Protein AF-A0A8S0G4H2-F1 (afdb_monomer)

Nearest PDB structures (foldseek):
  1e8c-assembly2_B  TM=9.825E-01  e=1.642E-53  Escherichia coli
  7b6l-assembly2_B  TM=8.238E-01  e=5.176E-52  Escherichia coli K-12
  7b9w-assembly1_AAA  TM=7.756E-01  e=4.990E-53  Escherichia coli K-12
  7b6p-assembly2_B  TM=8.070E-01  e=4.777E-51  Escherichia coli K-12
  7b6o-assembly1_A  TM=7.605E-01  e=2.566E-52  Escherichia coli K-12

Secondary structure (DSSP, 8-state):
-----SEEEEEE-HHHHHTTTTTT-B-SEEEE----S--HHHHSSHHHHHHHHHHHHHSSB--EEEEESSSHHHHHHHTT-TTSEEEESSS---TT--SEEEEEEEEEEETTEEEEEEEETT--EEEEE---SHHHHHHHHHHHHHHHHTT--HHHHHHHHTT--PPTTSSEEE--TTS-EEEEE---SHHHHHHHHHHHHHT-SSPEEEEE---TTS-GGGHHHHHHHHHHH-SEEEE--S--BTS-HHHHHHHHHTT-S-TTSSEE-SSHHHHHHHHHHHS-TT-EEEEES-TT--EEEETTEEEE--GGGHHHHS-PSP-----PPP-------EEHHHHHHHHT-EEES---EE--EES-GGG--TTPEEE--EETTEEGGGGHHHHHHTT-SEEEESS--S-SS-EEE-S-HHHHHHHHHHHHHHTS--EEEEEESSSSHHHHHHHHHHHHTTTS-EEE--S---STTHHHHHHTT--SS-SEEEEEE--PPP-

Solvent-accessible surface area (backbone atoms only — not comparable to full-atom values): 26476 Å² total; per-residue (Å²): 119,70,72,22,38,27,41,21,33,27,28,43,29,43,68,36,52,71,67,49,73,55,53,80,47,67,25,56,24,29,35,40,57,36,87,64,89,66,67,40,86,77,43,70,43,69,66,52,45,48,52,30,49,46,42,48,73,77,72,34,48,30,55,47,45,33,32,26,29,71,29,71,66,34,43,66,45,50,79,75,38,71,86,25,31,43,30,26,73,76,72,54,69,63,86,87,54,93,49,43,40,36,31,51,76,48,75,51,77,57,97,71,16,27,43,37,32,33,43,35,75,88,52,69,53,68,41,55,35,55,42,54,36,67,71,44,51,52,30,48,52,52,32,49,52,48,40,49,73,74,67,49,59,66,79,58,53,55,76,36,45,68,71,49,70,63,47,79,23,43,61,35,74,44,65,56,90,91,35,32,37,37,31,30,17,47,34,71,39,39,74,44,40,42,52,50,37,58,28,50,48,79,74,31,87,45,51,36,34,37,37,35,35,60,49,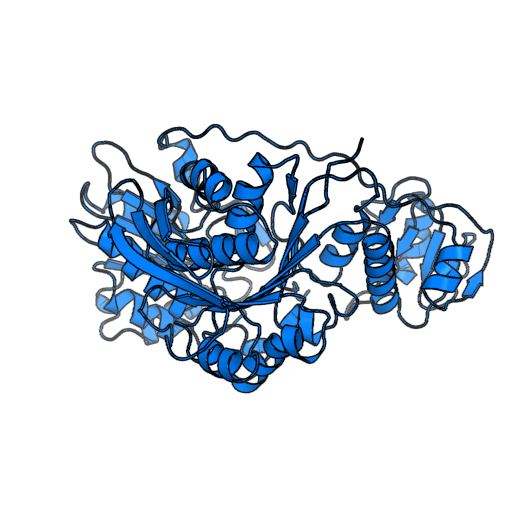36,92,49,72,68,82,48,33,22,49,39,25,31,42,40,60,76,65,29,77,39,36,33,47,28,56,50,30,25,26,81,40,61,58,65,60,57,51,50,44,17,43,72,34,36,96,62,50,86,73,45,44,75,32,82,50,48,71,55,39,51,51,53,48,65,73,68,48,46,54,51,15,26,38,41,41,35,38,53,22,64,44,60,49,31,36,50,50,95,41,80,41,88,40,51,90,60,58,53,66,80,80,46,74,57,89,87,74,88,81,81,82,80,79,92,65,68,77,46,33,61,75,42,39,49,63,57,50,24,71,75,53,73,38,46,78,47,72,70,78,49,75,30,44,29,74,35,77,47,75,92,62,53,44,81,41,14,33,37,42,30,46,75,57,100,87,47,58,42,65,85,40,49,69,55,32,51,75,46,30,35,46,31,37,36,24,57,60,94,71,101,57,104,54,25,34,40,32,29,92,45,35,63,60,42,44,46,51,52,16,43,49,40,44,67,70,26,94,40,43,26,29,40,27,29,53,61,60,57,37,69,55,26,32,51,50,42,48,52,50,44,44,78,77,41,54,58,35,60,60,82,72,84,53,18,29,93,59,38,41,32,60,52,35,33,51,41,45,76,78,28,58,14,34,24,42,49,32,61,58,67,77,89,130

Foldseek 3Di:
DAFAAFAAAEAAALVCQVVCLCQLPAFLAAEAQEADDDDCVPQVDSVSRLVSQCSCVPRHNHREYEFELVYPSSVVVCVVPLQHEYEYAVPSDDPPRPYWYKYFPDWDADPQAIWTWMQTPLGTDIADASHFFPSLVSLLRRLLSVCVSVPNHPVLLRVQRNVDDFDQQCQDWFADPFFAIEGGHQQAALVSLLRSLVRLVVQFPDWEEEADFHEAPDDLPRQLSNLCSRQVRGPAYEYEDAADAQHDRVVRSVSNLVNDPCSVRHHYDYDSVCSLCVPRVPDGNRGYYYYYNQRNPQFYHDHNDTHGHDPCPVVVVGPDPDDDDDDDDDDDQWFPWDWLVRLCVQQVWDKDDDIDIATHEDQDLVDADAAHEHQFADDPVDTSVVCVVSNVVSHHQEYEECDDDPDPHMYTHHVHSLVSLSSLLSVSLVQENHHYYYYDYDPSSSSSSSSSQSSCVVVHGADEDDDPLAASNSSSSQSRSDDHVHRHYYYYNDDDDDD

Structure (mmCIF, N/CA/C/O backbone):
data_AF-A0A8S0G4H2-F1
#
_entry.id   AF-A0A8S0G4H2-F1
#
loop_
_atom_site.group_PDB
_atom_site.id
_atom_site.type_symbol
_atom_site.label_atom_id
_atom_site.label_alt_id
_atom_site.label_comp_id
_atom_site.label_asym_id
_atom_site.label_entity_id
_atom_site.label_seq_id
_atom_site.pdbx_PDB_ins_code
_atom_site.Cartn_x
_atom_site.Cartn_y
_atom_site.Cartn_z
_atom_site.occupancy
_atom_site.B_iso_or_equiv
_atom_site.auth_seq_id
_atom_site.auth_comp_id
_atom_site.auth_asym_id
_atom_site.auth_atom_id
_atom_site.pdbx_PDB_model_num
ATOM 1 N N . MET A 1 1 ? 11.755 23.035 -16.490 1.00 23.47 1 MET A N 1
ATOM 2 C CA . MET A 1 1 ? 11.180 23.753 -15.329 1.00 23.47 1 MET A CA 1
ATOM 3 C C . MET A 1 1 ? 10.712 22.689 -14.364 1.00 23.47 1 MET A C 1
ATOM 5 O O . MET A 1 1 ? 9.645 22.120 -14.572 1.00 23.47 1 MET A O 1
ATOM 9 N N . ASP A 1 2 ? 11.567 22.357 -13.403 1.00 35.06 2 ASP A N 1
ATOM 10 C CA . ASP A 1 2 ? 11.677 20.991 -12.885 1.00 35.06 2 ASP A CA 1
ATOM 11 C C . ASP A 1 2 ? 11.520 20.995 -11.342 1.00 35.06 2 ASP A C 1
ATOM 13 O O . ASP A 1 2 ? 11.582 22.054 -10.717 1.00 35.06 2 ASP A O 1
ATOM 17 N N . GLN A 1 3 ? 11.122 19.870 -10.732 1.00 36.78 3 GLN A N 1
ATOM 18 C CA . GLN A 1 3 ? 10.040 19.909 -9.720 1.00 36.78 3 GLN A CA 1
ATOM 19 C C . GLN A 1 3 ? 10.342 19.434 -8.269 1.00 36.78 3 GLN A C 1
ATOM 21 O O . GLN A 1 3 ? 9.639 18.562 -7.767 1.00 36.78 3 GLN A O 1
ATOM 26 N N . GLY A 1 4 ? 11.318 19.969 -7.528 1.00 41.19 4 GLY A N 1
ATOM 27 C CA . GLY A 1 4 ? 11.275 19.893 -6.044 1.00 41.19 4 GLY A CA 1
ATOM 28 C C . GLY A 1 4 ? 11.169 18.506 -5.307 1.00 41.19 4 GLY A C 1
ATOM 29 O O . GLY A 1 4 ? 10.117 18.250 -4.744 1.00 41.19 4 GLY A O 1
ATOM 30 N N . ALA A 1 5 ? 12.233 17.666 -5.216 1.00 43.84 5 ALA A N 1
ATOM 31 C CA . ALA A 1 5 ? 12.402 16.296 -4.654 1.00 43.84 5 ALA A CA 1
ATOM 32 C C . ALA A 1 5 ? 13.652 15.891 -3.739 1.00 43.84 5 ALA A C 1
ATOM 34 O O . ALA A 1 5 ? 14.587 15.259 -4.228 1.00 43.84 5 ALA A O 1
ATOM 35 N N . THR A 1 6 ? 13.617 16.033 -2.385 1.00 49.16 6 THR A N 1
ATOM 36 C CA . THR A 1 6 ? 14.573 15.496 -1.351 1.00 49.16 6 THR A CA 1
ATOM 37 C C . THR A 1 6 ? 14.016 14.412 -0.391 1.00 49.16 6 THR A C 1
ATOM 39 O O . THR A 1 6 ? 14.761 13.917 0.455 1.00 49.16 6 THR A O 1
ATOM 42 N N . PHE A 1 7 ? 12.750 13.985 -0.462 1.00 58.66 7 PHE A N 1
ATOM 43 C CA . PHE A 1 7 ? 12.216 12.916 0.410 1.00 58.66 7 PHE A CA 1
ATOM 44 C C . PHE A 1 7 ? 11.298 11.971 -0.347 1.00 58.66 7 PHE A C 1
ATOM 46 O O . PHE A 1 7 ? 10.120 12.256 -0.543 1.00 58.66 7 PHE A O 1
ATOM 53 N N . CYS A 1 8 ? 11.798 10.811 -0.734 1.00 65.19 8 CYS A N 1
ATOM 54 C CA . CYS A 1 8 ? 10.988 9.804 -1.388 1.00 65.19 8 CYS A CA 1
ATOM 55 C C . CYS A 1 8 ? 10.338 8.895 -0.348 1.00 65.19 8 CYS A C 1
ATOM 57 O O . CYS A 1 8 ? 11.028 8.339 0.498 1.00 65.19 8 CYS A O 1
ATOM 59 N N . ALA A 1 9 ? 9.023 8.713 -0.422 1.00 69.62 9 ALA A N 1
ATOM 60 C CA . ALA A 1 9 ? 8.362 7.525 0.102 1.00 69.62 9 ALA A CA 1
ATOM 61 C C . ALA A 1 9 ? 8.141 6.574 -1.083 1.00 69.62 9 ALA A C 1
ATOM 63 O O . ALA A 1 9 ? 7.407 6.922 -2.000 1.00 69.62 9 ALA A O 1
ATOM 64 N N . MET A 1 10 ? 8.806 5.420 -1.094 1.00 74.44 10 MET A N 1
ATOM 65 C CA . MET A 1 10 ? 8.805 4.444 -2.186 1.00 74.44 10 MET A CA 1
ATOM 66 C C . MET A 1 10 ? 8.059 3.179 -1.766 1.00 74.44 10 MET A C 1
ATOM 68 O O . MET A 1 10 ? 8.517 2.470 -0.872 1.00 74.44 10 MET A O 1
ATOM 72 N N . GLU A 1 11 ? 6.966 2.813 -2.439 1.00 79.69 11 GLU A N 1
ATOM 73 C CA . GLU A 1 11 ? 6.421 1.453 -2.275 1.00 79.69 11 GLU A CA 1
ATOM 74 C C . GLU A 1 11 ? 7.387 0.420 -2.864 1.00 79.69 11 GLU A C 1
ATOM 76 O O . GLU A 1 11 ? 7.742 0.530 -4.031 1.00 79.69 11 GLU A O 1
ATOM 81 N N . VAL A 1 12 ? 7.771 -0.611 -2.109 1.00 77.25 12 VAL A N 1
ATOM 82 C CA . VAL A 1 12 ? 8.713 -1.653 -2.550 1.00 77.25 12 VAL A CA 1
ATOM 83 C C . VAL A 1 12 ? 8.030 -3.021 -2.512 1.00 77.25 12 VAL A C 1
ATOM 85 O O . VAL A 1 12 ? 7.726 -3.562 -1.449 1.00 77.25 12 VAL A O 1
ATOM 88 N N . SER A 1 13 ? 7.774 -3.598 -3.688 1.00 80.06 13 SER A N 1
ATOM 89 C CA . SER A 1 13 ? 7.209 -4.949 -3.815 1.00 80.06 13 SER A CA 1
ATOM 90 C C . SER A 1 13 ? 8.256 -6.061 -3.686 1.00 80.06 13 SER A C 1
ATOM 92 O O . SER A 1 13 ? 9.428 -5.889 -4.014 1.00 80.06 13 SER A O 1
ATOM 94 N N . SER A 1 14 ? 7.797 -7.250 -3.281 1.00 81.62 14 SER A N 1
ATOM 95 C CA . SER A 1 14 ? 8.596 -8.488 -3.262 1.00 81.62 14 SER A CA 1
ATOM 96 C C . SER A 1 14 ? 9.153 -8.838 -4.647 1.00 81.62 14 SER A C 1
ATOM 98 O O . SER A 1 14 ? 10.312 -9.221 -4.766 1.00 81.62 14 SER A O 1
ATOM 100 N N . HIS A 1 15 ? 8.358 -8.626 -5.701 1.00 76.81 15 HIS A N 1
ATOM 101 C CA . HIS A 1 15 ? 8.790 -8.719 -7.096 1.00 76.81 15 HIS A CA 1
ATOM 102 C C . HIS A 1 15 ? 9.979 -7.787 -7.386 1.00 76.81 15 HIS A C 1
ATOM 104 O O . HIS A 1 15 ? 10.975 -8.225 -7.952 1.00 76.81 15 HIS A O 1
ATOM 110 N N . GLY A 1 16 ? 9.902 -6.516 -6.969 1.00 71.56 16 GLY A N 1
ATOM 111 C CA . GLY A 1 16 ? 10.977 -5.539 -7.158 1.00 71.56 16 GLY A CA 1
ATOM 112 C C . GLY A 1 16 ? 12.272 -5.895 -6.419 1.00 71.56 16 GLY A C 1
ATOM 113 O O . GLY A 1 16 ? 13.351 -5.682 -6.965 1.00 71.56 16 GLY A O 1
ATOM 114 N N . LEU A 1 17 ? 12.168 -6.482 -5.221 1.00 78.94 17 LEU A N 1
ATOM 115 C CA . LEU A 1 17 ? 13.312 -6.955 -4.428 1.00 78.94 17 LEU A CA 1
ATOM 116 C C . LEU A 1 17 ? 13.987 -8.186 -5.049 1.00 78.94 17 LEU A C 1
ATOM 118 O O . LEU A 1 17 ? 15.205 -8.193 -5.221 1.00 78.94 17 LEU A O 1
ATOM 122 N N . VAL A 1 18 ? 13.201 -9.198 -5.437 1.00 79.88 18 VAL A N 1
ATOM 123 C CA . VAL A 1 18 ? 13.699 -10.420 -6.102 1.00 79.88 18 VAL A CA 1
ATOM 124 C C . VAL A 1 18 ? 14.315 -10.108 -7.468 1.00 79.88 18 VAL A C 1
ATOM 126 O O . VAL A 1 18 ? 15.287 -10.740 -7.858 1.00 79.88 18 VAL A O 1
ATOM 129 N N . GLN A 1 19 ? 13.787 -9.111 -8.179 1.00 76.25 19 GLN A N 1
ATOM 130 C CA . GLN A 1 19 ? 14.302 -8.654 -9.477 1.00 76.25 19 GLN A CA 1
ATOM 131 C C . GLN A 1 19 ? 15.320 -7.506 -9.351 1.00 76.25 19 GLN A C 1
ATOM 133 O O . GLN A 1 19 ? 15.571 -6.803 -10.326 1.00 76.25 19 GLN A O 1
ATOM 138 N N . HIS A 1 20 ? 15.874 -7.279 -8.153 1.00 75.19 20 HIS A N 1
ATOM 139 C CA . HIS A 1 20 ? 16.950 -6.319 -7.869 1.00 75.19 20 HIS A CA 1
ATOM 140 C C . HIS A 1 20 ? 16.695 -4.854 -8.287 1.00 75.19 20 HIS A C 1
ATOM 142 O O . HIS A 1 20 ? 17.622 -4.045 -8.278 1.00 75.19 20 HIS A O 1
ATOM 148 N N . ARG A 1 21 ? 15.441 -4.460 -8.567 1.00 72.44 21 ARG A N 1
ATOM 149 C CA . ARG A 1 21 ? 15.064 -3.128 -9.096 1.00 72.44 21 ARG A CA 1
ATOM 150 C C . ARG A 1 21 ? 15.438 -1.956 -8.184 1.00 72.44 21 ARG A C 1
ATOM 152 O O . ARG A 1 21 ? 15.392 -0.809 -8.609 1.00 72.44 21 ARG A O 1
ATOM 159 N N . VAL A 1 22 ? 15.748 -2.247 -6.922 1.00 72.19 22 VAL A N 1
ATOM 160 C CA . VAL A 1 22 ? 16.116 -1.277 -5.883 1.00 72.19 22 VAL A CA 1
ATOM 161 C C . VAL A 1 22 ? 17.471 -1.588 -5.225 1.00 72.19 22 VAL A C 1
ATOM 163 O O . VAL A 1 22 ? 17.815 -0.963 -4.227 1.00 72.19 22 VAL A O 1
ATOM 166 N N . ALA A 1 23 ? 18.260 -2.526 -5.768 1.00 72.56 23 ALA A N 1
ATOM 167 C CA . ALA A 1 23 ? 19.458 -3.080 -5.117 1.00 72.56 23 ALA A CA 1
ATOM 168 C C . ALA A 1 23 ? 20.512 -2.030 -4.722 1.00 72.56 23 ALA A C 1
ATOM 170 O O . ALA A 1 23 ? 21.067 -2.077 -3.625 1.00 72.56 23 ALA A O 1
ATOM 171 N N . ALA A 1 24 ? 20.757 -1.052 -5.596 1.00 74.31 24 ALA A N 1
ATOM 172 C CA . ALA A 1 24 ? 21.723 0.022 -5.370 1.00 74.31 24 ALA A CA 1
ATOM 173 C C . ALA A 1 24 ? 21.151 1.232 -4.595 1.00 74.31 24 ALA A C 1
ATOM 175 O O . ALA A 1 24 ? 21.873 2.201 -4.347 1.00 74.31 24 ALA A O 1
ATOM 176 N N . LEU A 1 25 ? 19.870 1.209 -4.201 1.00 71.06 25 LEU A N 1
ATOM 177 C CA . LEU A 1 25 ? 19.252 2.323 -3.485 1.00 71.06 25 LEU A CA 1
ATOM 178 C C . LEU A 1 25 ? 19.696 2.373 -2.020 1.00 71.06 25 LEU A C 1
ATOM 180 O O . LEU A 1 25 ? 19.700 1.374 -1.301 1.00 71.06 25 LEU A O 1
ATOM 184 N N . LYS A 1 26 ? 20.031 3.586 -1.570 1.00 76.56 26 LYS A N 1
ATOM 185 C CA . LYS A 1 26 ? 20.294 3.905 -0.164 1.00 76.56 26 LYS A CA 1
ATOM 186 C C . LYS A 1 26 ? 19.028 4.487 0.451 1.00 76.56 26 LYS A C 1
ATOM 188 O O . LYS A 1 26 ? 18.653 5.627 0.160 1.00 76.56 26 LYS A O 1
ATOM 193 N N . PHE A 1 27 ? 18.375 3.690 1.287 1.00 81.62 27 PHE A N 1
ATOM 194 C CA . PHE A 1 27 ? 17.213 4.101 2.055 1.00 81.62 27 PHE A CA 1
ATOM 195 C C . PHE A 1 27 ? 17.657 4.752 3.372 1.00 81.62 27 PHE A C 1
ATOM 197 O O . PHE A 1 27 ? 18.597 4.313 4.031 1.00 81.62 27 PHE A O 1
ATOM 204 N N . ALA A 1 28 ? 16.976 5.827 3.754 1.00 81.69 28 ALA A N 1
ATOM 205 C CA . ALA A 1 28 ? 17.067 6.446 5.070 1.00 81.69 28 ALA A CA 1
ATOM 206 C C . ALA A 1 28 ? 16.200 5.693 6.097 1.00 81.69 28 ALA A C 1
ATOM 208 O O . ALA A 1 28 ? 16.553 5.641 7.276 1.00 81.69 28 ALA A O 1
ATOM 209 N N . ALA A 1 29 ? 15.099 5.079 5.648 1.00 89.38 29 ALA A N 1
ATOM 210 C CA . ALA A 1 29 ? 14.276 4.171 6.443 1.00 89.38 29 ALA A CA 1
ATOM 211 C C . ALA A 1 29 ? 13.602 3.084 5.585 1.00 89.38 29 ALA A C 1
ATOM 213 O O . ALA A 1 29 ? 13.439 3.249 4.378 1.00 89.38 29 ALA A O 1
ATOM 214 N N . SER A 1 30 ? 13.184 1.986 6.213 1.00 93.56 30 SER A N 1
ATOM 215 C CA . SER A 1 30 ? 12.459 0.875 5.589 1.00 93.56 30 SER A CA 1
ATOM 216 C C . SER A 1 30 ? 11.319 0.412 6.491 1.00 93.56 30 SER A C 1
ATOM 218 O O . SER A 1 30 ? 11.550 -0.137 7.573 1.00 93.56 30 SER A O 1
ATOM 220 N N . VAL A 1 31 ? 10.086 0.617 6.038 1.00 95.69 31 VAL A N 1
ATOM 221 C CA . VAL A 1 31 ? 8.850 0.334 6.773 1.00 95.69 31 VAL A CA 1
ATOM 222 C C . VAL A 1 31 ? 8.253 -0.998 6.326 1.00 95.69 31 VAL A C 1
ATOM 224 O O . VAL A 1 31 ? 8.069 -1.215 5.128 1.00 95.69 31 VAL A O 1
ATOM 227 N N . PHE A 1 32 ? 7.900 -1.861 7.276 1.00 96.56 32 PHE A N 1
ATOM 228 C CA . PHE A 1 32 ? 7.139 -3.089 7.039 1.00 96.56 32 PHE A CA 1
ATOM 229 C C . PHE A 1 32 ? 5.714 -2.937 7.580 1.00 96.56 32 PHE A C 1
ATOM 231 O O . PHE A 1 32 ? 5.527 -2.725 8.780 1.00 96.56 32 PHE A O 1
ATOM 238 N N . THR A 1 33 ? 4.714 -3.060 6.701 1.00 92.44 33 THR A N 1
ATOM 239 C CA . THR A 1 33 ? 3.298 -2.914 7.071 1.00 92.44 33 THR A CA 1
ATOM 240 C C . THR A 1 33 ? 2.648 -4.215 7.551 1.00 92.44 33 THR A C 1
ATOM 242 O O . THR A 1 33 ? 1.888 -4.169 8.516 1.00 92.44 33 THR A O 1
ATOM 245 N N . ASN A 1 34 ? 2.867 -5.342 6.854 1.00 91.00 34 ASN A N 1
ATOM 246 C CA . ASN A 1 34 ? 2.280 -6.670 7.134 1.00 91.00 34 ASN A CA 1
ATOM 247 C C . ASN A 1 34 ? 2.691 -7.748 6.100 1.00 91.00 34 ASN A C 1
ATOM 249 O O . ASN A 1 34 ? 3.064 -7.428 4.962 1.00 91.00 34 ASN A O 1
ATOM 253 N N . LEU A 1 35 ? 2.508 -9.029 6.439 1.00 89.94 35 LEU A N 1
ATOM 254 C CA . LEU A 1 35 ? 2.522 -10.160 5.507 1.00 89.94 35 LEU A CA 1
ATOM 255 C C . LEU A 1 35 ? 1.204 -10.958 5.566 1.00 89.94 35 LEU A C 1
ATOM 257 O O . LEU A 1 35 ? 0.939 -11.676 6.522 1.00 89.94 35 LEU A O 1
ATOM 261 N N . SER A 1 36 ? 0.408 -10.890 4.499 1.00 86.25 36 SER A N 1
ATOM 262 C CA . SER A 1 36 ? -0.836 -11.653 4.324 1.00 86.25 36 SER A CA 1
ATOM 263 C C . SER A 1 36 ? -0.898 -12.252 2.911 1.00 86.25 36 SER A C 1
ATOM 265 O O . SER A 1 36 ? -0.068 -11.918 2.065 1.00 86.25 36 SER A O 1
ATOM 267 N N . ARG A 1 37 ? -1.825 -13.185 2.643 1.00 80.50 37 ARG A N 1
ATOM 268 C CA . ARG A 1 37 ? -1.851 -13.954 1.382 1.00 80.50 37 ARG A CA 1
ATOM 269 C C . ARG A 1 37 ? -2.059 -13.056 0.150 1.00 80.50 37 ARG A C 1
ATOM 271 O O . ARG A 1 37 ? -3.172 -12.599 -0.110 1.00 80.50 37 ARG A O 1
ATOM 278 N N . ASP A 1 38 ? -1.004 -12.907 -0.647 1.00 76.56 38 ASP A N 1
ATOM 279 C CA . ASP A 1 38 ? -0.989 -12.286 -1.977 1.00 76.56 38 ASP A CA 1
ATOM 280 C C . ASP A 1 38 ? 0.201 -12.847 -2.790 1.00 76.56 38 ASP A C 1
ATOM 282 O O . ASP A 1 38 ? 1.121 -13.432 -2.220 1.00 76.56 38 ASP A O 1
ATOM 286 N N . HIS A 1 39 ? 0.193 -12.667 -4.112 1.00 78.06 39 HIS A N 1
ATOM 287 C CA . HIS A 1 39 ? 1.311 -12.941 -5.037 1.00 78.06 39 HIS A CA 1
ATOM 288 C C . HIS A 1 39 ? 1.858 -14.391 -5.061 1.00 78.06 39 HIS A C 1
ATOM 290 O O . HIS A 1 39 ? 2.973 -14.635 -5.537 1.00 78.06 39 HIS A O 1
ATOM 296 N N . LEU A 1 40 ? 1.102 -15.378 -4.565 1.00 81.12 40 LEU A N 1
ATOM 297 C CA . LEU A 1 40 ? 1.530 -16.787 -4.553 1.00 81.12 40 LEU A CA 1
ATOM 298 C C . LEU A 1 40 ? 1.601 -17.415 -5.957 1.00 81.12 40 LEU A C 1
ATOM 300 O O . LEU A 1 40 ? 2.262 -18.428 -6.145 1.00 81.12 40 LEU A O 1
ATOM 304 N N . ASP A 1 41 ? 0.990 -16.777 -6.952 1.00 75.31 41 ASP A N 1
ATOM 305 C CA . ASP A 1 41 ? 1.158 -17.056 -8.379 1.00 75.31 41 ASP A CA 1
ATOM 306 C C . ASP A 1 41 ? 2.585 -16.783 -8.899 1.00 75.31 41 ASP A C 1
ATOM 308 O O . ASP A 1 41 ? 2.985 -17.382 -9.895 1.00 75.31 41 ASP A O 1
ATOM 312 N N . TYR A 1 42 ? 3.371 -15.947 -8.208 1.00 76.62 42 TYR A N 1
ATOM 313 C CA . TYR A 1 42 ? 4.792 -15.706 -8.501 1.00 76.62 42 TYR A CA 1
ATOM 314 C C . TYR A 1 42 ? 5.733 -16.363 -7.480 1.00 76.62 42 TYR A C 1
ATOM 316 O O . TYR A 1 42 ? 6.765 -16.915 -7.854 1.00 76.62 42 TYR A O 1
ATOM 324 N N . HIS A 1 43 ? 5.402 -16.301 -6.185 1.00 83.88 43 HIS A N 1
ATOM 325 C CA . HIS A 1 43 ? 6.274 -16.808 -5.114 1.00 83.88 43 HIS A CA 1
ATOM 326 C C . HIS A 1 43 ? 6.071 -18.297 -4.785 1.00 83.88 43 HIS A C 1
ATOM 328 O O . HIS A 1 43 ? 6.888 -18.864 -4.067 1.00 83.88 43 HIS A O 1
A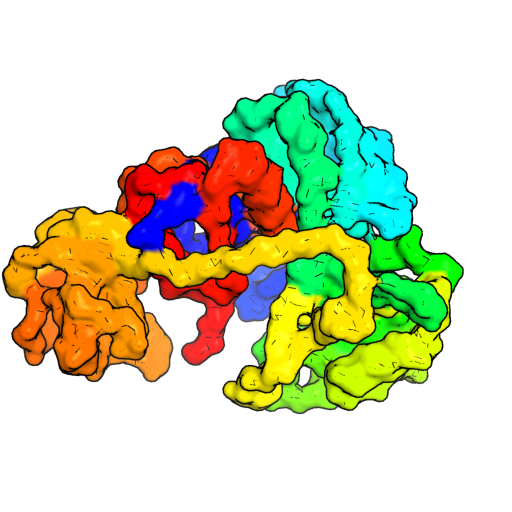TOM 334 N N . GLY A 1 44 ? 5.002 -18.934 -5.272 1.00 87.00 44 GLY A N 1
ATOM 335 C CA . GLY A 1 44 ? 4.619 -20.308 -4.928 1.00 87.00 44 GLY A CA 1
ATOM 336 C C . GLY A 1 44 ? 3.966 -20.421 -3.546 1.00 87.00 44 GLY A C 1
ATOM 337 O O . GLY A 1 44 ? 2.832 -20.884 -3.431 1.00 87.00 44 GLY A O 1
ATOM 338 N N . ASP A 1 45 ? 4.655 -19.960 -2.501 1.00 88.31 45 ASP A N 1
ATOM 339 C CA . ASP A 1 45 ? 4.217 -20.066 -1.106 1.00 88.31 45 ASP A CA 1
ATOM 340 C C . ASP A 1 45 ? 4.572 -18.835 -0.243 1.00 88.31 45 ASP A C 1
ATOM 342 O O . ASP A 1 45 ? 5.197 -17.867 -0.688 1.00 88.31 45 ASP A O 1
ATOM 346 N N . MET A 1 46 ? 4.112 -18.864 1.012 1.00 89.88 46 MET A N 1
ATOM 347 C CA . MET A 1 46 ? 4.294 -17.777 1.979 1.00 89.88 46 MET A CA 1
ATOM 348 C C . MET A 1 46 ? 5.726 -17.667 2.526 1.00 89.88 46 MET A C 1
ATOM 350 O O . MET A 1 46 ? 6.107 -16.579 2.949 1.00 89.88 46 MET A O 1
ATOM 354 N N . GLU A 1 47 ? 6.524 -18.740 2.516 1.00 93.50 47 GLU A N 1
ATOM 355 C CA . GLU A 1 47 ? 7.909 -18.728 3.013 1.00 93.50 47 GLU A CA 1
ATOM 356 C C . GLU A 1 47 ? 8.816 -18.001 2.013 1.00 93.50 47 GLU A C 1
ATOM 358 O O . GLU A 1 47 ? 9.533 -17.064 2.373 1.00 93.50 47 GLU A O 1
ATOM 363 N N . HIS A 1 48 ? 8.686 -18.334 0.727 1.00 92.44 48 HIS A N 1
ATOM 364 C CA . HIS A 1 48 ? 9.340 -17.617 -0.365 1.00 92.44 48 HIS A CA 1
ATOM 365 C C . HIS A 1 48 ? 8.868 -16.156 -0.461 1.00 92.44 48 HIS A C 1
ATOM 367 O O . HIS A 1 48 ? 9.672 -15.265 -0.748 1.00 92.44 48 HIS A O 1
ATOM 373 N N . TYR A 1 49 ? 7.589 -15.876 -0.184 1.00 90.56 49 TYR A N 1
ATOM 374 C CA . TYR A 1 49 ? 7.054 -14.510 -0.151 1.00 90.56 49 TYR A CA 1
ATOM 375 C C . TYR A 1 49 ? 7.549 -13.694 1.062 1.00 90.56 49 TYR A C 1
ATOM 377 O O . TYR A 1 49 ? 7.846 -12.505 0.903 1.00 90.56 49 TYR A O 1
ATOM 385 N N . GLU A 1 50 ? 7.718 -14.308 2.244 1.00 95.50 50 GLU A N 1
ATOM 386 C CA . GLU A 1 50 ? 8.396 -13.683 3.392 1.00 95.50 50 GLU A CA 1
ATOM 387 C C . GLU A 1 50 ? 9.855 -13.369 3.041 1.00 95.50 50 GLU A C 1
ATOM 389 O O . GLU A 1 50 ? 10.284 -12.216 3.148 1.00 95.50 50 GLU A O 1
ATOM 394 N N . ALA A 1 51 ? 10.605 -14.371 2.569 1.00 93.44 51 ALA A N 1
ATOM 395 C CA . ALA A 1 51 ? 12.015 -14.237 2.216 1.00 93.44 51 ALA A CA 1
ATOM 396 C C . ALA A 1 51 ? 12.239 -13.131 1.170 1.00 93.44 51 ALA A C 1
ATOM 398 O O . ALA A 1 51 ? 13.126 -12.291 1.331 1.00 93.44 51 ALA A O 1
ATOM 399 N N . ALA A 1 52 ? 11.374 -13.056 0.153 1.00 90.94 52 ALA A N 1
ATOM 400 C CA . ALA A 1 52 ? 11.401 -12.019 -0.874 1.00 90.94 52 ALA A CA 1
ATOM 401 C C . ALA A 1 52 ? 11.223 -10.590 -0.326 1.00 90.94 52 ALA A C 1
ATOM 403 O O . ALA A 1 52 ? 11.757 -9.651 -0.914 1.00 90.94 52 ALA A O 1
ATOM 404 N N . LYS A 1 53 ? 10.496 -10.396 0.786 1.00 93.12 53 LYS A N 1
ATOM 405 C CA . LYS A 1 53 ? 10.420 -9.092 1.473 1.00 93.12 53 LYS A CA 1
ATOM 406 C C . LYS A 1 53 ? 11.581 -8.878 2.448 1.00 93.12 53 LYS A C 1
ATOM 408 O O . LYS A 1 53 ? 12.064 -7.752 2.557 1.00 93.12 53 LYS A O 1
ATOM 413 N N . TRP A 1 54 ? 12.054 -9.934 3.117 1.00 96.19 54 TRP A N 1
ATOM 414 C CA . TRP A 1 54 ? 13.194 -9.880 4.044 1.00 96.19 54 TRP A CA 1
ATOM 415 C C . TRP A 1 54 ? 14.482 -9.389 3.366 1.00 96.19 54 TRP A C 1
ATOM 417 O O . TRP A 1 54 ? 15.273 -8.696 4.005 1.00 96.19 54 TRP A O 1
ATOM 427 N N . LEU A 1 55 ? 14.636 -9.627 2.053 1.00 91.25 55 LEU A N 1
ATOM 428 C CA . LEU A 1 55 ? 15.708 -9.062 1.219 1.00 91.25 55 LEU A CA 1
ATOM 429 C C . LEU A 1 55 ? 15.933 -7.555 1.430 1.00 91.25 55 LEU A C 1
ATOM 431 O O . LEU A 1 55 ? 17.082 -7.113 1.378 1.00 91.25 55 LEU A O 1
ATOM 435 N N . LEU A 1 56 ? 14.879 -6.765 1.683 1.00 92.06 56 LEU A N 1
ATOM 436 C CA . LEU A 1 56 ? 15.007 -5.328 1.954 1.00 92.06 56 LEU A CA 1
ATOM 437 C C . LEU A 1 56 ? 15.865 -5.055 3.198 1.00 92.06 56 LEU A C 1
ATOM 439 O O . LEU A 1 56 ? 16.656 -4.122 3.195 1.00 92.06 56 LEU A O 1
ATOM 443 N N . TYR A 1 57 ? 15.740 -5.879 4.237 1.00 94.44 57 TYR A N 1
ATOM 444 C CA . TYR A 1 57 ? 16.440 -5.711 5.512 1.00 94.44 57 TYR A CA 1
ATOM 445 C C . TYR A 1 57 ? 17.775 -6.463 5.563 1.00 94.44 57 TYR A C 1
ATOM 447 O O . TYR A 1 57 ? 18.682 -6.034 6.269 1.00 94.44 57 TYR A O 1
ATOM 455 N N . SER A 1 58 ? 17.917 -7.563 4.812 1.00 93.00 58 SER A N 1
ATOM 456 C CA . SER A 1 58 ? 19.111 -8.420 4.855 1.00 93.00 58 SER A CA 1
ATOM 457 C C . SER A 1 58 ? 20.133 -8.186 3.739 1.00 93.00 58 SER A C 1
ATOM 459 O O . SER A 1 58 ? 21.272 -8.620 3.882 1.00 93.00 58 SER A O 1
ATOM 461 N N . ALA A 1 59 ? 19.738 -7.574 2.616 1.00 88.56 59 ALA A N 1
ATOM 462 C CA . ALA A 1 59 ? 20.577 -7.455 1.415 1.00 88.56 59 ALA A CA 1
ATOM 463 C C . ALA A 1 59 ? 20.629 -6.041 0.801 1.00 88.56 59 ALA A C 1
ATOM 465 O O . ALA A 1 59 ? 21.343 -5.836 -0.177 1.00 88.56 59 ALA A O 1
ATOM 466 N N . HIS A 1 60 ? 19.900 -5.068 1.358 1.00 85.75 60 HIS A N 1
ATOM 467 C CA . HIS A 1 60 ? 19.871 -3.682 0.876 1.00 85.75 60 HIS A CA 1
ATOM 468 C C . HIS A 1 60 ? 20.302 -2.699 1.973 1.00 85.75 60 HIS A C 1
ATOM 470 O O . HIS A 1 60 ? 20.273 -3.003 3.166 1.00 85.75 60 HIS A O 1
ATOM 476 N N . HIS A 1 61 ? 20.650 -1.475 1.571 1.00 85.12 61 HIS A N 1
ATOM 477 C CA . HIS A 1 61 ? 20.913 -0.366 2.488 1.00 85.12 61 HIS A CA 1
ATOM 478 C C . HIS A 1 61 ? 19.586 0.184 3.044 1.00 85.12 61 HIS A C 1
ATOM 480 O O . HIS A 1 61 ? 19.127 1.240 2.618 1.00 85.12 61 HIS A O 1
ATOM 486 N N . CYS A 1 62 ? 18.948 -0.554 3.959 1.00 88.88 62 CYS A N 1
ATOM 487 C CA . CYS A 1 62 ? 17.592 -0.284 4.460 1.00 88.88 62 CYS A CA 1
ATOM 488 C C . CYS A 1 62 ? 17.433 1.002 5.296 1.00 88.88 62 CYS A C 1
ATOM 490 O O . CYS A 1 62 ? 16.315 1.507 5.439 1.00 88.88 62 CYS A O 1
ATOM 492 N N . GLY A 1 63 ? 18.523 1.535 5.851 1.00 92.06 63 GLY A N 1
ATOM 493 C CA . GLY A 1 63 ? 18.470 2.646 6.797 1.00 92.06 63 GLY A CA 1
ATOM 494 C C . GLY A 1 63 ? 17.822 2.220 8.115 1.00 92.06 63 GLY A C 1
ATOM 495 O O . GLY A 1 63 ? 18.124 1.158 8.651 1.00 92.06 63 GLY A O 1
ATOM 496 N N . GLN A 1 64 ? 16.935 3.048 8.660 1.00 94.62 64 GLN A N 1
ATOM 497 C CA . GLN A 1 64 ? 16.213 2.724 9.891 1.00 94.62 64 GLN A CA 1
ATOM 498 C C . GLN A 1 64 ? 15.008 1.813 9.628 1.00 94.62 64 GLN A C 1
ATOM 500 O O . GLN A 1 64 ? 14.126 2.161 8.848 1.00 94.62 64 GLN A O 1
ATOM 505 N N . ALA A 1 65 ? 14.929 0.669 10.306 1.00 96.75 65 ALA A N 1
ATOM 506 C CA . ALA A 1 65 ? 13.773 -0.219 10.220 1.00 96.75 65 ALA A CA 1
ATOM 507 C C . ALA A 1 65 ? 12.604 0.288 11.088 1.00 96.75 65 ALA A C 1
ATOM 509 O O . ALA A 1 65 ? 12.787 0.544 12.278 1.00 96.75 65 ALA A O 1
ATOM 510 N N . ILE A 1 66 ? 11.405 0.394 10.510 1.00 97.94 66 ILE A N 1
ATOM 511 C CA . ILE A 1 66 ? 10.140 0.612 11.231 1.00 97.94 66 ILE A CA 1
ATOM 512 C C . ILE A 1 66 ? 9.249 -0.594 10.933 1.00 97.94 66 ILE A C 1
ATOM 514 O O . ILE A 1 66 ? 8.995 -0.897 9.769 1.00 97.94 66 ILE A O 1
ATOM 518 N N . ILE A 1 67 ? 8.796 -1.310 11.957 1.00 97.50 67 ILE A N 1
ATOM 519 C CA . ILE A 1 67 ? 8.123 -2.602 11.796 1.00 97.50 67 ILE A CA 1
ATOM 520 C C . ILE A 1 67 ? 6.798 -2.590 12.560 1.00 97.50 67 ILE A C 1
ATOM 522 O O . ILE A 1 67 ? 6.772 -2.299 13.758 1.00 97.50 67 ILE A O 1
ATOM 526 N N . ASN A 1 68 ? 5.708 -2.949 11.879 1.00 97.19 68 ASN A N 1
ATOM 527 C CA . ASN A 1 68 ? 4.440 -3.254 12.535 1.00 97.19 68 ASN A CA 1
ATOM 528 C C . ASN A 1 68 ? 4.599 -4.481 13.456 1.00 97.19 68 ASN A C 1
ATOM 530 O O . ASN A 1 68 ? 4.933 -5.567 12.989 1.00 97.19 68 ASN A O 1
ATOM 534 N N . ALA A 1 69 ? 4.363 -4.304 14.752 1.00 96.44 69 ALA A N 1
ATOM 535 C CA . ALA A 1 69 ? 4.439 -5.331 15.785 1.00 96.44 69 ALA A CA 1
ATOM 536 C C . ALA A 1 69 ? 3.107 -6.070 16.008 1.00 96.44 69 ALA A C 1
ATOM 538 O O . ALA A 1 69 ? 3.099 -7.073 16.719 1.00 96.44 69 ALA A O 1
ATOM 539 N N . ASP A 1 70 ? 2.004 -5.623 15.400 1.00 94.56 70 ASP A N 1
ATOM 540 C CA . ASP A 1 70 ? 0.723 -6.350 15.401 1.00 94.56 70 ASP A CA 1
ATOM 541 C C . ASP A 1 70 ? 0.733 -7.513 14.390 1.00 94.56 70 ASP A C 1
ATOM 543 O O . ASP A 1 70 ? 0.066 -8.532 14.572 1.00 94.56 70 ASP A O 1
ATOM 547 N N . ASP A 1 71 ? 1.607 -7.432 13.386 1.00 93.88 71 ASP A N 1
ATOM 548 C CA . ASP A 1 71 ? 1.902 -8.515 12.452 1.00 93.88 71 ASP A CA 1
ATOM 549 C C . ASP A 1 71 ? 2.867 -9.560 13.059 1.00 93.88 71 ASP A C 1
ATOM 551 O O . ASP A 1 71 ? 3.902 -9.225 13.642 1.00 93.88 71 ASP A O 1
ATOM 555 N N . GLU A 1 72 ? 2.552 -10.852 12.911 1.00 94.19 72 GLU A N 1
ATOM 556 C CA . GLU A 1 72 ? 3.361 -11.952 13.463 1.00 94.19 72 GLU A CA 1
ATOM 557 C C . GLU A 1 72 ? 4.768 -12.022 12.849 1.00 94.19 72 GLU A C 1
ATOM 559 O O . GLU A 1 72 ? 5.759 -12.219 13.559 1.00 94.19 72 GLU A O 1
ATOM 564 N N . VAL A 1 73 ? 4.870 -11.798 11.539 1.00 95.75 73 VAL A N 1
ATOM 565 C CA . VAL A 1 73 ? 6.141 -11.757 10.815 1.00 95.75 73 VAL A CA 1
ATOM 566 C C . VAL A 1 73 ? 6.948 -10.548 11.269 1.00 95.75 73 VAL A C 1
ATOM 568 O O . VAL A 1 73 ? 8.136 -10.674 11.566 1.00 95.75 73 VAL A O 1
ATOM 571 N N . GLY A 1 74 ? 6.279 -9.408 11.445 1.00 96.00 74 GLY A N 1
ATOM 572 C CA . GLY A 1 74 ? 6.844 -8.206 12.048 1.00 96.00 74 GLY A CA 1
ATOM 573 C C . GLY A 1 74 ? 7.452 -8.461 13.432 1.00 96.00 74 GLY A C 1
ATOM 574 O O . GLY A 1 74 ? 8.610 -8.106 13.664 1.00 96.00 74 GLY A O 1
ATOM 575 N N . ARG A 1 75 ? 6.759 -9.185 14.324 1.00 94.94 75 ARG A N 1
ATOM 576 C CA . ARG A 1 75 ? 7.321 -9.624 15.622 1.00 94.94 75 ARG A CA 1
ATOM 577 C C . ARG A 1 75 ? 8.546 -10.531 15.454 1.00 94.94 75 ARG A C 1
ATOM 579 O O . ARG A 1 75 ? 9.563 -10.318 16.119 1.00 94.94 75 ARG A O 1
ATOM 586 N N . ARG A 1 76 ? 8.497 -11.503 14.532 1.00 95.25 76 ARG A N 1
ATOM 587 C CA . ARG A 1 76 ? 9.639 -12.387 14.206 1.00 95.25 76 ARG A CA 1
ATOM 588 C C . ARG A 1 76 ? 10.826 -11.648 13.572 1.00 95.25 76 ARG A C 1
ATOM 590 O O . ARG A 1 76 ? 11.944 -12.164 13.601 1.00 95.25 76 ARG A O 1
ATOM 597 N N . TRP A 1 77 ? 10.605 -10.470 12.993 1.00 96.06 77 TRP A N 1
ATOM 598 C CA . TRP A 1 77 ? 11.634 -9.616 12.396 1.00 96.06 77 TRP A CA 1
ATOM 599 C C . TRP A 1 77 ? 12.215 -8.617 13.403 1.00 96.06 77 TRP A C 1
ATOM 601 O O . TRP A 1 77 ? 13.432 -8.455 13.447 1.00 96.06 77 TRP A O 1
ATOM 611 N N . LEU A 1 78 ? 11.392 -8.030 14.279 1.00 95.00 78 LEU A N 1
ATOM 612 C CA . LEU A 1 78 ? 11.840 -7.205 15.411 1.00 95.00 78 LEU A CA 1
ATOM 613 C C . LEU A 1 78 ? 12.824 -7.964 16.314 1.00 95.00 78 LEU A C 1
ATOM 615 O O . LEU A 1 78 ? 13.859 -7.423 16.691 1.00 95.00 78 LEU A O 1
ATOM 619 N N . ALA A 1 79 ? 12.578 -9.255 16.562 1.00 92.81 79 ALA A N 1
ATOM 620 C CA . ALA A 1 79 ? 13.498 -10.130 17.297 1.00 92.81 79 ALA A CA 1
ATOM 621 C C . ALA A 1 79 ? 14.893 -10.304 16.644 1.00 92.81 79 ALA A C 1
ATOM 623 O O . ALA A 1 79 ? 15.809 -10.814 17.288 1.00 92.81 79 ALA A O 1
ATOM 624 N N . LYS A 1 80 ? 15.067 -9.892 15.379 1.00 94.31 80 LYS A N 1
ATOM 625 C CA . LYS A 1 80 ? 16.333 -9.919 14.621 1.00 94.31 80 LYS A CA 1
ATOM 626 C C . LYS A 1 80 ? 16.943 -8.522 14.414 1.00 94.31 80 LYS A C 1
ATOM 628 O O . LYS A 1 80 ? 18.055 -8.431 13.902 1.00 94.31 80 LYS A O 1
ATOM 633 N N . LEU A 1 81 ? 16.226 -7.448 14.759 1.00 93.31 81 LEU A N 1
ATOM 634 C CA . LEU A 1 81 ? 16.551 -6.058 14.411 1.00 93.31 81 LEU A CA 1
ATOM 635 C C . LEU A 1 81 ? 16.488 -5.160 15.669 1.00 93.31 81 LEU A C 1
ATOM 637 O O . LEU A 1 81 ? 15.498 -4.456 15.863 1.00 93.31 81 LEU A O 1
ATOM 641 N N . PRO A 1 82 ? 17.518 -5.166 16.540 1.00 90.81 82 PRO A N 1
ATOM 642 C CA . PRO A 1 82 ? 17.454 -4.521 17.858 1.00 90.81 82 PRO A CA 1
ATOM 643 C C . PRO A 1 82 ? 17.282 -2.992 17.813 1.00 90.81 82 PRO A C 1
ATOM 645 O O . PRO A 1 82 ? 16.659 -2.426 18.708 1.00 90.81 82 PRO A O 1
ATOM 648 N N . ASP A 1 83 ? 17.788 -2.327 16.770 1.00 92.44 83 ASP A N 1
ATOM 649 C CA . ASP A 1 83 ? 17.707 -0.866 16.595 1.00 92.44 83 ASP A CA 1
ATOM 650 C C . ASP A 1 83 ? 16.422 -0.390 15.884 1.00 92.44 83 ASP A C 1
ATOM 652 O O . ASP A 1 83 ? 16.237 0.814 15.644 1.00 92.44 83 ASP A O 1
ATOM 656 N N . ALA A 1 84 ? 15.539 -1.323 15.509 1.00 95.38 84 ALA A N 1
ATOM 657 C CA . ALA A 1 84 ? 14.283 -1.026 14.831 1.00 95.38 84 ALA A CA 1
ATOM 658 C C . ALA A 1 84 ? 13.296 -0.257 15.725 1.00 95.38 84 ALA A C 1
ATOM 660 O O . ALA A 1 84 ? 13.392 -0.246 16.954 1.00 95.38 84 ALA A O 1
ATOM 661 N N . VAL A 1 85 ? 12.316 0.376 15.081 1.00 97.38 85 VAL A N 1
ATOM 662 C CA . VAL A 1 85 ? 11.154 0.965 15.748 1.00 97.38 85 VAL A CA 1
ATOM 663 C C . VAL A 1 85 ? 9.990 -0.017 15.679 1.00 97.38 85 VAL A C 1
ATOM 665 O O . VAL A 1 85 ? 9.530 -0.346 14.584 1.00 97.38 85 VAL A O 1
ATOM 668 N N . ALA A 1 86 ? 9.503 -0.464 16.834 1.00 97.12 86 ALA A N 1
ATOM 669 C CA . ALA A 1 86 ? 8.283 -1.262 16.932 1.00 97.12 86 ALA A CA 1
ATOM 670 C C . ALA A 1 86 ? 7.046 -0.348 16.952 1.00 97.12 86 ALA A C 1
ATOM 672 O O . ALA A 1 86 ? 6.992 0.605 17.732 1.00 97.12 86 ALA A O 1
ATOM 673 N N . VAL A 1 87 ? 6.051 -0.633 16.111 1.00 97.62 87 VAL A N 1
ATOM 674 C CA . VAL A 1 87 ? 4.805 0.148 16.018 1.00 97.62 87 VAL A CA 1
ATOM 675 C C . VAL A 1 87 ? 3.603 -0.757 16.249 1.00 97.62 87 VAL A C 1
ATOM 677 O O . VAL A 1 87 ? 3.552 -1.827 15.656 1.00 97.62 87 VAL A O 1
ATOM 680 N N . SER A 1 88 ? 2.651 -0.361 17.095 1.00 96.44 88 SER A N 1
ATOM 681 C CA . SER A 1 88 ? 1.493 -1.201 17.446 1.00 96.44 88 SER A CA 1
ATOM 682 C C . SER A 1 88 ? 0.229 -0.384 17.729 1.00 96.44 88 SER A C 1
ATOM 684 O O . SER A 1 88 ? 0.300 0.748 18.204 1.00 96.44 88 SER A O 1
ATOM 686 N N . MET A 1 89 ? -0.937 -0.974 17.494 1.00 94.38 89 MET A N 1
ATOM 687 C CA . MET A 1 89 ? -2.225 -0.516 18.022 1.00 94.38 89 MET A CA 1
ATOM 688 C C . MET A 1 89 ? -2.964 -1.581 18.853 1.00 94.38 89 MET A C 1
ATOM 690 O O . MET A 1 89 ? -4.035 -1.296 19.378 1.00 94.38 89 MET A O 1
ATOM 694 N N . GLU A 1 90 ? -2.382 -2.773 19.024 1.00 91.19 90 GLU A N 1
ATOM 695 C CA . GLU A 1 90 ? -2.948 -3.911 19.774 1.00 91.19 90 GLU A CA 1
ATOM 696 C C . GLU A 1 90 ? -2.094 -4.287 21.015 1.00 91.19 90 GLU A C 1
ATOM 698 O O . GLU A 1 90 ? -2.106 -5.419 21.487 1.00 91.19 90 GLU A O 1
ATOM 703 N N . ASP A 1 91 ? -1.326 -3.327 21.542 1.00 89.31 91 ASP A N 1
ATOM 704 C CA . ASP A 1 91 ? -0.420 -3.446 22.704 1.00 89.31 91 ASP A CA 1
ATOM 705 C C . ASP A 1 91 ? 0.740 -4.464 22.582 1.00 89.31 91 ASP A C 1
ATOM 707 O O . ASP A 1 91 ? 1.334 -4.893 23.570 1.00 89.31 91 ASP A O 1
ATOM 711 N N . HIS A 1 92 ? 1.166 -4.793 21.360 1.00 91.88 92 HIS A N 1
ATOM 712 C CA . HIS A 1 92 ? 2.286 -5.708 21.091 1.00 91.88 92 HIS A CA 1
ATOM 713 C C . HIS A 1 92 ? 3.693 -5.128 21.380 1.00 91.88 92 HIS A C 1
ATOM 715 O O . HIS A 1 92 ? 4.707 -5.732 21.012 1.00 91.88 92 HIS A O 1
ATOM 721 N N . ILE A 1 93 ? 3.803 -3.972 22.046 1.00 88.94 93 ILE A N 1
ATOM 722 C CA . ILE A 1 93 ? 5.095 -3.391 22.446 1.00 88.94 93 ILE A CA 1
ATOM 723 C C . ILE A 1 93 ? 5.573 -4.031 23.752 1.00 88.94 93 ILE A C 1
ATOM 725 O O . ILE A 1 93 ? 5.064 -3.725 24.827 1.00 88.94 93 ILE A O 1
ATOM 729 N N . ASN A 1 94 ? 6.614 -4.863 23.685 1.00 80.94 94 ASN A N 1
ATOM 730 C CA . ASN A 1 94 ? 7.275 -5.392 24.880 1.00 80.94 94 ASN A CA 1
ATOM 731 C C . ASN A 1 94 ? 8.047 -4.270 25.616 1.00 80.94 94 ASN A C 1
ATOM 733 O O . ASN A 1 94 ? 9.087 -3.838 25.111 1.00 80.94 94 ASN A O 1
ATOM 737 N N . PRO A 1 95 ? 7.634 -3.837 26.825 1.00 69.31 95 PRO A N 1
ATOM 738 C CA . PRO A 1 95 ? 8.278 -2.727 27.537 1.00 69.31 95 PRO A CA 1
ATOM 739 C C . PRO A 1 95 ? 9.683 -3.070 28.061 1.00 69.31 95 PRO A C 1
ATOM 741 O O . PRO A 1 95 ? 10.422 -2.180 28.474 1.00 69.31 95 PRO A O 1
ATOM 744 N N . ASN A 1 96 ? 10.070 -4.351 28.045 1.00 72.75 96 ASN A N 1
ATOM 745 C CA . ASN A 1 96 ? 11.408 -4.805 28.431 1.00 72.75 96 ASN A CA 1
ATOM 746 C C . ASN A 1 96 ? 12.419 -4.711 27.274 1.00 72.75 96 ASN A C 1
ATOM 748 O O . ASN A 1 96 ? 13.617 -4.891 27.485 1.00 72.75 96 ASN A O 1
ATOM 752 N N . CYS A 1 97 ? 11.965 -4.440 26.047 1.00 63.25 97 CYS A N 1
ATOM 753 C CA . CYS A 1 97 ? 12.850 -4.148 24.928 1.00 63.25 97 CYS A CA 1
ATOM 754 C C . CYS A 1 97 ? 13.291 -2.682 25.005 1.00 63.25 97 CYS A C 1
ATOM 756 O O . CYS A 1 97 ? 12.503 -1.783 24.733 1.00 63.25 97 CYS A O 1
ATOM 758 N N . HIS A 1 98 ? 14.572 -2.431 25.293 1.00 62.06 98 HIS A N 1
ATOM 759 C CA . HIS A 1 98 ? 15.177 -1.085 25.307 1.00 62.06 98 HIS A CA 1
ATOM 760 C C . HIS A 1 98 ? 15.311 -0.426 23.911 1.00 62.06 98 HIS A C 1
ATOM 762 O O . HIS A 1 98 ? 16.127 0.475 23.724 1.00 62.06 98 HIS A O 1
ATOM 768 N N . GLY A 1 99 ? 14.543 -0.897 22.925 1.00 84.69 99 GLY A N 1
ATOM 769 C CA . GLY A 1 99 ? 14.467 -0.328 21.584 1.00 84.69 99 GLY A CA 1
ATOM 770 C C . GLY A 1 99 ? 13.534 0.883 21.521 1.00 84.69 99 GLY A C 1
ATOM 771 O O . GLY A 1 99 ? 12.991 1.346 22.526 1.00 84.69 99 GLY A O 1
ATOM 772 N N . ARG A 1 100 ? 13.330 1.397 20.308 1.00 95.31 100 ARG A N 1
ATOM 773 C CA . ARG A 1 100 ? 12.422 2.522 20.054 1.00 95.31 100 ARG A CA 1
ATOM 774 C C . ARG A 1 100 ? 11.036 2.000 19.708 1.00 95.31 100 ARG A C 1
ATOM 776 O O . ARG A 1 100 ? 10.902 0.947 19.085 1.00 95.31 100 ARG A O 1
ATOM 783 N N . TRP A 1 101 ? 10.001 2.729 20.100 1.00 96.75 101 TRP A N 1
ATOM 784 C CA . TRP A 1 101 ? 8.628 2.262 19.944 1.00 96.75 101 TRP A CA 1
ATOM 785 C C . TRP A 1 101 ? 7.620 3.403 19.845 1.00 96.75 101 TRP A C 1
ATOM 787 O O . TRP A 1 101 ? 7.872 4.523 20.294 1.00 96.75 101 TRP A O 1
ATOM 797 N N . LEU A 1 102 ? 6.462 3.089 19.271 1.00 97.12 102 LEU A N 1
ATOM 798 C CA . LEU A 1 102 ? 5.276 3.934 19.261 1.00 97.12 102 LEU A CA 1
ATOM 799 C C . LEU A 1 102 ? 4.034 3.039 19.326 1.00 97.12 102 LEU A C 1
ATOM 801 O O . LEU A 1 102 ? 3.953 2.059 18.588 1.00 97.12 102 LEU A O 1
ATOM 805 N N . LYS A 1 103 ? 3.066 3.356 20.189 1.00 96.50 103 LYS A N 1
ATOM 806 C CA . LYS A 1 103 ? 1.778 2.652 20.205 1.00 96.50 103 LYS A CA 1
ATOM 807 C C . LYS A 1 103 ? 0.592 3.571 20.418 1.00 96.50 103 LYS A C 1
ATOM 809 O O . LYS A 1 103 ? 0.704 4.529 21.181 1.00 96.50 103 LYS A O 1
ATOM 814 N N . ALA A 1 104 ? -0.545 3.229 19.815 1.00 97.06 104 ALA A N 1
ATOM 815 C CA . ALA A 1 104 ? -1.818 3.762 20.285 1.00 97.06 104 ALA A CA 1
ATOM 816 C C . ALA A 1 104 ? -2.069 3.323 21.739 1.00 97.06 104 ALA A C 1
ATOM 818 O O . ALA A 1 104 ? -1.677 2.229 22.153 1.00 97.06 104 ALA A O 1
ATOM 819 N N . THR A 1 105 ? -2.699 4.199 22.512 1.00 96.19 105 THR A N 1
ATOM 820 C CA . THR A 1 105 ? -3.103 3.970 23.907 1.00 96.19 105 THR A CA 1
ATOM 821 C C . THR A 1 105 ? -4.616 4.051 24.085 1.00 96.19 105 THR A C 1
ATOM 823 O O . THR A 1 105 ? -5.144 3.385 24.971 1.00 96.19 105 THR A O 1
ATOM 826 N N . ASP A 1 106 ? -5.303 4.802 23.221 1.00 95.88 106 ASP A N 1
ATOM 827 C CA . ASP A 1 106 ? -6.757 4.783 23.041 1.00 95.88 106 ASP A CA 1
ATOM 828 C C . ASP A 1 106 ? -7.096 5.190 21.594 1.00 95.88 106 ASP A C 1
ATOM 830 O O . ASP A 1 106 ? -6.344 5.945 20.969 1.00 95.88 106 ASP A O 1
ATOM 834 N N . VAL A 1 107 ? -8.200 4.677 21.045 1.00 94.06 107 VAL A N 1
ATOM 835 C CA . VAL A 1 107 ? -8.660 4.980 19.679 1.00 94.06 107 VAL A CA 1
ATOM 836 C C . VAL A 1 107 ? -10.185 5.050 19.641 1.00 94.06 107 VAL A C 1
ATOM 838 O O . VAL A 1 107 ? -10.872 4.030 19.707 1.00 94.06 107 VAL A O 1
ATOM 841 N N . ASN A 1 108 ? -10.713 6.257 19.460 1.00 91.44 108 ASN A N 1
ATOM 842 C CA . ASN A 1 108 ? -12.144 6.511 19.336 1.00 91.44 108 ASN A CA 1
ATOM 843 C C . ASN A 1 108 ? -12.517 6.719 17.861 1.00 91.44 108 ASN A C 1
ATOM 845 O O . ASN A 1 108 ? -12.037 7.663 17.240 1.00 91.44 108 ASN A O 1
ATOM 849 N N . TYR A 1 109 ? -13.385 5.871 17.302 1.00 85.56 109 TYR A N 1
ATOM 850 C CA . TYR A 1 109 ? -13.871 5.987 15.919 1.00 85.56 109 TYR A CA 1
ATOM 851 C C . TYR A 1 109 ? -15.188 6.771 15.863 1.00 85.56 109 TYR A C 1
ATOM 853 O O . TYR A 1 109 ? -16.085 6.544 16.674 1.00 85.56 109 TYR A O 1
ATOM 861 N N . HIS A 1 110 ? -15.327 7.667 14.887 1.00 80.69 110 HIS A N 1
ATOM 862 C CA . HIS A 1 110 ? -16.497 8.537 14.717 1.00 80.69 110 HIS A CA 1
ATOM 863 C C . HIS A 1 110 ? -16.853 8.726 13.232 1.00 80.69 110 HIS A C 1
ATOM 865 O O . HIS A 1 110 ? -16.262 8.119 12.343 1.00 80.69 110 HIS A O 1
ATOM 871 N N . ASP A 1 111 ? -17.881 9.522 12.947 1.00 70.56 111 ASP A N 1
ATOM 872 C CA . ASP A 1 111 ? -18.410 9.773 11.600 1.00 70.56 111 ASP A CA 1
ATOM 873 C C . ASP A 1 111 ? -17.419 10.493 10.667 1.00 70.56 111 ASP A C 1
ATOM 875 O O . ASP A 1 111 ? -17.430 10.264 9.458 1.00 70.56 111 ASP A O 1
ATOM 879 N N . SER A 1 112 ? -16.545 11.332 11.227 1.00 73.44 112 SER A N 1
ATOM 880 C CA . SER A 1 112 ? -15.517 12.092 10.505 1.00 73.44 112 SER A CA 1
ATOM 881 C C . SER A 1 112 ? -14.111 11.469 10.507 1.00 73.44 112 SER A C 1
ATOM 883 O O . SER A 1 112 ? -13.212 12.048 9.888 1.00 73.44 112 SER A O 1
ATOM 885 N N . GLY A 1 113 ? -13.899 10.320 11.166 1.00 84.00 113 GLY A N 1
ATOM 886 C CA . GLY A 1 113 ? -12.589 9.665 11.238 1.00 84.00 113 GLY A CA 1
ATOM 887 C C . GLY A 1 113 ? -12.313 8.920 12.548 1.00 84.00 113 GLY A C 1
ATOM 888 O O . GLY A 1 113 ? -13.113 8.082 12.975 1.00 84.00 113 GLY A O 1
ATOM 889 N N . ALA A 1 114 ? -11.149 9.184 13.148 1.00 89.12 114 ALA A N 1
ATOM 890 C CA . ALA A 1 114 ? -10.759 8.632 14.444 1.00 89.12 114 ALA A CA 1
ATOM 891 C C . ALA A 1 114 ? -9.835 9.570 15.244 1.00 89.12 114 ALA A C 1
ATOM 893 O O . ALA A 1 114 ? -8.809 10.022 14.727 1.00 89.12 114 ALA A O 1
ATOM 894 N N . THR A 1 115 ? -10.125 9.758 16.531 1.00 94.00 115 THR A N 1
ATOM 895 C CA . THR A 1 115 ? -9.210 10.373 17.499 1.00 94.00 115 THR A CA 1
ATOM 896 C C . THR A 1 115 ? -8.274 9.292 18.044 1.00 94.00 115 THR A C 1
ATOM 898 O O . THR A 1 115 ? -8.728 8.260 18.544 1.00 94.00 115 THR A O 1
ATOM 901 N N . ILE A 1 116 ? -6.962 9.504 17.924 1.00 96.31 116 ILE A N 1
ATOM 902 C CA . ILE A 1 116 ? -5.914 8.519 18.220 1.00 96.31 116 ILE A CA 1
ATOM 903 C C . ILE A 1 116 ? -4.996 9.073 19.315 1.00 96.31 116 ILE A C 1
ATOM 905 O O . ILE A 1 116 ? -4.147 9.926 19.046 1.00 96.31 116 ILE A O 1
ATOM 909 N N . CYS A 1 117 ? -5.119 8.553 20.532 1.00 97.69 117 CYS A N 1
ATOM 910 C CA . CYS A 1 117 ? -4.164 8.790 21.614 1.00 97.69 117 CYS A CA 1
ATOM 911 C C . CYS A 1 117 ? -2.982 7.826 21.462 1.00 97.69 117 CYS A C 1
ATOM 913 O O . CYS A 1 117 ? -3.181 6.645 21.169 1.00 97.69 117 CYS A O 1
ATOM 915 N N . PHE A 1 118 ? -1.748 8.293 21.661 1.00 97.44 118 PHE A N 1
ATOM 916 C CA . PHE A 1 118 ? -0.560 7.447 21.542 1.00 97.44 118 PHE A CA 1
ATOM 917 C C . PHE A 1 118 ? 0.559 7.820 22.519 1.00 97.44 118 PHE A C 1
ATOM 919 O O . PHE A 1 118 ? 0.697 8.965 22.950 1.00 97.44 118 PHE A O 1
ATOM 926 N N . SER A 1 119 ? 1.412 6.834 22.792 1.00 96.31 119 SER A N 1
ATOM 927 C CA . SER A 1 119 ? 2.672 6.976 23.525 1.00 96.31 119 SER A CA 1
ATOM 928 C C . SER A 1 119 ? 3.845 6.515 22.667 1.00 96.31 119 SER A C 1
ATOM 930 O O . SER A 1 119 ? 3.697 5.630 21.820 1.00 96.31 119 SER A O 1
ATOM 932 N N . SER A 1 120 ? 5.031 7.087 22.875 1.00 95.94 120 SER A N 1
ATOM 933 C CA . SER A 1 120 ? 6.227 6.704 22.116 1.00 95.94 120 SER A CA 1
ATOM 934 C C . SER A 1 120 ? 7.536 6.994 22.848 1.00 95.94 120 SER A C 1
ATOM 936 O O . SER A 1 120 ? 7.588 7.816 23.763 1.00 95.94 120 SER A O 1
ATOM 938 N N . SER A 1 121 ? 8.641 6.424 22.359 1.00 95.00 121 SER A N 1
ATOM 939 C CA . SER A 1 121 ? 10.000 6.782 22.798 1.00 95.00 121 SER A CA 1
ATOM 940 C C . SER A 1 121 ? 10.427 8.229 22.470 1.00 95.00 121 SER A C 1
ATOM 942 O O . SER A 1 121 ? 11.531 8.628 22.834 1.00 95.00 121 SER A O 1
ATOM 944 N N . TRP A 1 122 ? 9.575 9.022 21.807 1.00 96.44 122 TRP A N 1
ATOM 945 C CA . TRP A 1 122 ? 9.758 10.460 21.554 1.00 96.44 122 TRP A CA 1
ATOM 946 C C . TRP A 1 122 ? 8.804 11.350 22.376 1.00 96.44 122 TRP A C 1
ATOM 948 O O . TRP A 1 122 ? 8.868 12.573 22.253 1.00 96.44 122 TRP A O 1
ATOM 958 N N . GLY A 1 123 ? 7.935 10.755 23.200 1.00 96.31 123 GLY A N 1
ATOM 959 C CA . GLY A 1 123 ? 6.858 11.431 23.929 1.00 96.31 123 GLY A CA 1
ATOM 960 C C . GLY A 1 123 ? 5.458 10.991 23.489 1.00 96.31 123 GLY A C 1
ATOM 961 O O . GLY A 1 123 ? 5.297 10.226 22.533 1.00 96.31 123 GLY A O 1
ATOM 962 N N . ASP A 1 124 ? 4.456 11.477 24.212 1.00 97.56 124 ASP A N 1
ATOM 963 C CA . ASP A 1 124 ? 3.038 11.158 24.021 1.00 97.56 124 ASP A CA 1
ATOM 964 C C . ASP A 1 124 ? 2.324 12.206 23.149 1.00 97.56 124 ASP A C 1
ATOM 966 O O . ASP A 1 124 ? 2.820 13.323 22.962 1.00 97.56 124 ASP A O 1
ATOM 970 N N . GLY A 1 125 ? 1.143 11.868 22.628 1.00 96.62 125 GLY A N 1
ATOM 971 C CA . GLY A 1 125 ? 0.331 12.798 21.848 1.00 96.62 125 GLY A CA 1
ATOM 972 C C . GLY A 1 125 ? -1.065 12.286 21.498 1.00 96.62 125 GLY A C 1
ATOM 973 O O . GLY A 1 125 ? -1.449 11.164 21.822 1.00 96.62 125 GLY A O 1
ATOM 974 N N . GLU A 1 126 ? -1.814 13.140 20.806 1.00 97.50 126 GLU A N 1
ATOM 975 C CA . GLU A 1 126 ? -3.173 12.891 20.324 1.00 97.50 126 GLU A CA 1
ATOM 976 C C . GLU A 1 126 ? -3.269 13.375 18.870 1.00 97.50 126 GLU A C 1
ATOM 978 O O . GLU A 1 126 ? -2.766 14.452 18.538 1.00 97.50 126 GLU A O 1
ATOM 983 N N . ILE A 1 127 ? -3.870 12.574 17.990 1.00 93.75 127 ILE A N 1
ATOM 984 C CA . ILE A 1 127 ? -4.079 12.901 16.576 1.00 93.75 127 ILE A CA 1
ATOM 985 C C . ILE A 1 127 ? -5.549 12.724 16.217 1.00 93.75 127 ILE A C 1
ATOM 987 O O . ILE A 1 127 ? -6.081 11.621 16.277 1.00 93.75 127 ILE A O 1
ATOM 991 N N . GLU A 1 128 ? -6.163 13.801 15.737 1.00 91.25 128 GLU A N 1
ATOM 992 C CA . GLU A 1 128 ? -7.439 13.745 15.029 1.00 91.25 128 GLU A CA 1
ATOM 993 C C . GLU A 1 128 ? -7.187 13.330 13.569 1.00 91.25 128 GLU A C 1
ATOM 995 O O . GLU A 1 128 ? -6.677 14.109 12.755 1.00 91.25 128 GLU A O 1
ATOM 1000 N N . SER A 1 129 ? -7.500 12.075 13.244 1.00 87.94 129 SER A N 1
ATOM 1001 C CA . SER A 1 129 ? -7.368 11.496 11.906 1.00 87.94 129 SER A CA 1
ATOM 1002 C C . SER A 1 129 ? -8.673 11.623 11.130 1.00 87.94 129 SER A C 1
ATOM 1004 O O . SER A 1 129 ? -9.731 11.265 11.633 1.00 87.94 129 SER A O 1
ATOM 1006 N N . ARG A 1 130 ? -8.593 12.028 9.857 1.00 83.12 130 ARG A N 1
ATOM 1007 C CA . ARG A 1 130 ? -9.723 12.008 8.901 1.00 83.12 130 ARG A CA 1
ATOM 1008 C C . ARG A 1 130 ? -9.868 10.678 8.148 1.00 83.12 130 ARG A C 1
ATOM 1010 O O . ARG A 1 130 ? -10.602 10.599 7.166 1.00 83.12 130 ARG A O 1
ATOM 1017 N N . LEU A 1 131 ? -9.083 9.666 8.517 1.00 82.50 131 LEU A N 1
ATOM 1018 C CA . LEU A 1 131 ? -9.006 8.395 7.803 1.00 82.50 131 LEU A CA 1
ATOM 1019 C C . LEU A 1 131 ? -9.774 7.320 8.570 1.00 82.50 131 LEU A C 1
ATOM 1021 O O . LEU A 1 131 ? -9.501 7.078 9.744 1.00 82.50 131 LEU A O 1
ATOM 1025 N N . MET A 1 132 ? -10.701 6.657 7.880 1.00 81.44 132 MET A N 1
ATOM 1026 C CA . MET A 1 132 ? -11.588 5.654 8.470 1.00 81.44 132 MET A CA 1
ATOM 1027 C C . MET A 1 132 ? -10.887 4.309 8.688 1.00 81.44 132 MET A C 1
ATOM 1029 O O . MET A 1 132 ? -10.097 3.866 7.847 1.00 81.44 132 MET A O 1
ATOM 1033 N N . GLY A 1 133 ? -11.262 3.622 9.770 1.00 81.44 133 GLY A N 1
ATOM 1034 C CA . GLY A 1 133 ? -10.896 2.231 10.040 1.00 81.44 133 GLY A CA 1
ATOM 1035 C C . GLY A 1 133 ? -9.533 1.994 10.698 1.00 81.44 133 GLY A C 1
ATOM 1036 O O . GLY A 1 133 ? -8.536 2.651 10.397 1.00 81.44 133 GLY A O 1
ATOM 1037 N N . ALA A 1 134 ? -9.481 0.956 11.540 1.00 84.31 134 ALA A N 1
ATOM 1038 C CA . ALA A 1 134 ? -8.294 0.498 12.270 1.00 84.31 134 ALA A CA 1
ATOM 1039 C C . ALA A 1 134 ? -7.035 0.360 11.397 1.00 84.31 134 ALA A C 1
ATOM 1041 O O . ALA A 1 134 ? -5.947 0.791 11.773 1.00 84.31 134 ALA A O 1
ATOM 1042 N N . PHE A 1 135 ? -7.174 -0.168 10.179 1.00 82.81 135 PHE A N 1
ATOM 1043 C CA . PHE A 1 135 ? -6.028 -0.344 9.292 1.00 82.81 135 PHE A CA 1
ATOM 1044 C C . PHE A 1 135 ? -5.355 0.987 8.900 1.00 82.81 135 PHE A C 1
ATOM 1046 O O . PHE A 1 135 ? -4.133 1.041 8.752 1.00 82.81 135 PHE A O 1
ATOM 1053 N N . ASN A 1 136 ? -6.113 2.083 8.787 1.00 85.69 136 ASN A N 1
ATOM 1054 C CA . ASN A 1 136 ? -5.539 3.407 8.542 1.00 85.69 136 ASN A CA 1
ATOM 1055 C C . ASN A 1 136 ? -4.919 4.034 9.796 1.00 85.69 136 ASN A C 1
ATOM 1057 O O . ASN A 1 136 ? -3.955 4.780 9.647 1.00 85.69 136 ASN A O 1
ATOM 1061 N N . VAL A 1 137 ? -5.377 3.673 11.001 1.00 90.81 137 VAL A N 1
ATOM 1062 C CA . VAL A 1 137 ? -4.675 4.003 12.254 1.00 90.81 137 VAL A CA 1
ATOM 1063 C C . VAL A 1 137 ? -3.278 3.379 12.226 1.00 90.81 137 VAL A C 1
ATOM 1065 O O . VAL A 1 137 ? -2.296 4.111 12.290 1.00 90.81 137 VAL A O 1
ATOM 1068 N N . SER A 1 138 ? -3.162 2.065 11.996 1.00 92.38 138 SER A N 1
ATOM 1069 C CA . SER A 1 138 ? -1.860 1.380 11.872 1.00 92.38 138 SER A CA 1
ATOM 1070 C C . SER A 1 138 ? -0.944 2.030 10.815 1.00 92.38 138 SER A C 1
ATOM 1072 O O . SER A 1 138 ? 0.211 2.350 11.104 1.00 92.38 138 SER A O 1
ATOM 1074 N N . ASN A 1 139 ? -1.466 2.336 9.617 1.00 90.56 139 ASN A N 1
ATOM 1075 C CA . ASN A 1 139 ? -0.705 3.035 8.570 1.00 90.56 139 ASN A CA 1
ATOM 1076 C C . ASN A 1 139 ? -0.225 4.440 9.007 1.00 90.56 139 ASN A C 1
ATOM 1078 O O . ASN A 1 139 ? 0.907 4.825 8.703 1.00 90.56 139 ASN A O 1
ATOM 1082 N N . LEU A 1 140 ? -1.058 5.198 9.729 1.00 92.69 140 LEU A N 1
ATOM 1083 C CA . LEU A 1 140 ? -0.730 6.533 10.239 1.00 92.69 140 LEU A CA 1
ATOM 1084 C C . LEU A 1 140 ? 0.348 6.466 11.328 1.00 92.69 140 LEU A C 1
ATOM 1086 O O . LEU A 1 140 ? 1.301 7.244 11.287 1.00 92.69 140 LEU A O 1
ATOM 1090 N N . LEU A 1 141 ? 0.252 5.506 12.255 1.00 95.56 141 LEU A N 1
ATOM 1091 C CA . LEU A 1 141 ? 1.270 5.275 13.286 1.00 95.56 141 LEU A CA 1
ATOM 1092 C C . LEU A 1 141 ? 2.621 4.881 12.666 1.00 95.56 141 LEU A C 1
ATOM 1094 O O . LEU A 1 141 ? 3.662 5.362 13.115 1.00 95.56 141 LEU A O 1
ATOM 1098 N N . LEU A 1 142 ? 2.623 4.067 11.602 1.00 96.50 142 LEU A N 1
ATOM 1099 C CA . LEU A 1 142 ? 3.835 3.707 10.854 1.00 96.50 142 LEU A CA 1
ATOM 1100 C C . LEU A 1 142 ? 4.470 4.928 10.165 1.00 96.50 142 LEU A C 1
ATOM 1102 O O . LEU A 1 142 ? 5.689 5.108 10.241 1.00 96.50 142 LEU A O 1
ATOM 1106 N N . ALA A 1 143 ? 3.669 5.796 9.538 1.00 92.75 143 ALA A N 1
ATOM 1107 C CA . ALA A 1 143 ? 4.153 7.044 8.942 1.00 92.75 143 ALA A CA 1
ATOM 1108 C C . ALA A 1 143 ? 4.734 7.998 10.007 1.00 92.75 143 ALA A C 1
ATOM 1110 O O . ALA A 1 143 ? 5.843 8.512 9.839 1.00 92.75 143 ALA A O 1
ATOM 1111 N N . LEU A 1 144 ? 4.029 8.179 11.128 1.00 95.00 144 LEU A N 1
ATOM 1112 C CA . LEU A 1 144 ? 4.454 8.996 12.269 1.00 95.00 144 LEU A CA 1
ATOM 1113 C C . LEU A 1 144 ? 5.780 8.499 12.865 1.00 95.00 144 LEU A C 1
ATOM 1115 O O . LEU A 1 144 ? 6.734 9.269 12.977 1.00 95.00 144 LEU A O 1
ATOM 1119 N N . ALA A 1 145 ? 5.872 7.204 13.181 1.00 96.69 145 ALA A N 1
ATOM 1120 C CA . ALA A 1 145 ? 7.082 6.575 13.708 1.00 96.69 145 ALA A CA 1
ATOM 1121 C C . ALA A 1 145 ? 8.276 6.701 12.747 1.00 96.69 145 ALA A C 1
ATOM 1123 O O . ALA A 1 145 ? 9.405 6.922 13.185 1.00 96.69 145 ALA A O 1
ATOM 1124 N N . THR A 1 146 ? 8.034 6.628 11.435 1.00 95.12 146 THR A N 1
ATOM 1125 C CA . THR A 1 146 ? 9.071 6.816 10.408 1.00 95.12 146 THR A CA 1
ATOM 1126 C C . THR A 1 146 ? 9.616 8.241 10.396 1.00 95.12 146 THR A C 1
ATOM 1128 O O . THR A 1 146 ? 10.829 8.441 10.327 1.00 95.12 146 THR A O 1
ATOM 1131 N N . LEU A 1 147 ? 8.751 9.250 10.509 1.00 90.69 147 LEU A N 1
ATOM 1132 C CA . LEU A 1 147 ? 9.178 10.649 10.539 1.00 90.69 147 LEU A CA 1
ATOM 1133 C C . LEU A 1 147 ? 9.886 11.004 11.858 1.00 90.69 147 LEU A C 1
ATOM 1135 O O . LEU A 1 147 ? 10.931 11.657 11.830 1.00 90.69 147 LEU A O 1
ATOM 1139 N N . LEU A 1 148 ? 9.413 10.486 12.994 1.00 95.06 148 LEU A N 1
ATOM 1140 C CA . LEU A 1 148 ? 10.105 10.600 14.284 1.00 95.06 148 LEU A CA 1
ATOM 1141 C C . LEU A 1 148 ? 11.495 9.937 14.259 1.00 95.06 148 LEU A C 1
ATOM 1143 O O . LEU A 1 148 ? 12.475 10.521 14.728 1.00 95.06 148 LEU A O 1
ATOM 1147 N N . ALA A 1 149 ? 11.618 8.755 13.645 1.00 94.81 149 ALA A N 1
ATOM 1148 C CA . ALA A 1 149 ? 12.898 8.074 13.447 1.00 94.81 149 ALA A CA 1
ATOM 1149 C C . ALA A 1 149 ? 13.870 8.884 12.570 1.00 94.81 149 ALA A C 1
ATOM 1151 O O . ALA A 1 149 ? 15.067 8.933 12.853 1.00 94.81 149 ALA A O 1
ATOM 1152 N N . LEU A 1 150 ? 13.360 9.570 11.542 1.00 89.06 150 LEU A N 1
ATOM 1153 C CA . LEU A 1 150 ? 14.131 10.450 10.653 1.00 89.06 150 LEU A CA 1
ATOM 1154 C C . LEU A 1 150 ? 14.408 11.853 11.237 1.00 89.06 150 LEU A C 1
ATOM 1156 O O . LEU A 1 150 ? 15.016 12.688 10.556 1.00 89.06 150 LEU A O 1
ATOM 1160 N N . GLY A 1 151 ? 14.013 12.100 12.491 1.00 91.19 151 GLY A N 1
ATOM 1161 C CA . GLY A 1 151 ? 14.342 13.305 13.255 1.00 91.19 151 GLY A CA 1
ATOM 1162 C C . GLY A 1 151 ? 13.395 14.492 13.059 1.00 91.19 151 GLY A C 1
ATOM 1163 O O . GLY A 1 151 ? 13.763 15.608 13.420 1.00 91.19 151 GLY A O 1
ATOM 1164 N N . TYR A 1 152 ? 12.199 14.289 12.497 1.00 86.88 152 TYR A N 1
ATOM 1165 C CA . TYR A 1 152 ? 11.190 15.350 12.410 1.00 86.88 152 TYR A CA 1
ATOM 1166 C C . TYR A 1 152 ? 10.561 15.603 13.799 1.00 86.88 152 TYR A C 1
ATOM 1168 O O . TYR A 1 152 ? 10.226 14.635 14.488 1.00 86.88 152 TYR A O 1
ATOM 1176 N N . PRO A 1 153 ? 10.384 16.864 14.250 1.00 91.44 153 PRO A N 1
ATOM 1177 C CA . PRO A 1 153 ? 9.884 17.144 15.597 1.00 91.44 153 PRO A CA 1
ATOM 1178 C C . PRO A 1 153 ? 8.436 16.685 15.814 1.00 91.44 153 PRO A C 1
ATOM 1180 O O . PRO A 1 153 ? 7.532 17.088 15.081 1.00 91.44 153 PRO A O 1
ATOM 1183 N N . LEU A 1 154 ? 8.195 15.931 16.895 1.00 94.12 154 LEU A N 1
ATOM 1184 C CA . LEU A 1 154 ? 6.863 15.465 17.311 1.00 94.12 154 LEU A CA 1
ATOM 1185 C C . LEU A 1 154 ? 5.820 16.596 17.321 1.00 94.12 154 LEU A C 1
ATOM 1187 O O . LEU A 1 154 ? 4.731 16.450 16.772 1.00 94.12 154 LEU A O 1
ATOM 1191 N N . ALA A 1 155 ? 6.184 17.757 17.871 1.00 91.94 155 ALA A N 1
ATOM 1192 C CA . ALA A 1 155 ? 5.301 18.916 17.964 1.00 91.94 155 ALA A CA 1
ATOM 1193 C C . ALA A 1 155 ? 4.852 19.479 16.600 1.00 91.94 155 ALA A C 1
ATOM 1195 O O . ALA A 1 155 ? 3.814 20.130 16.540 1.00 91.94 155 ALA A O 1
ATOM 1196 N N . ASP A 1 156 ?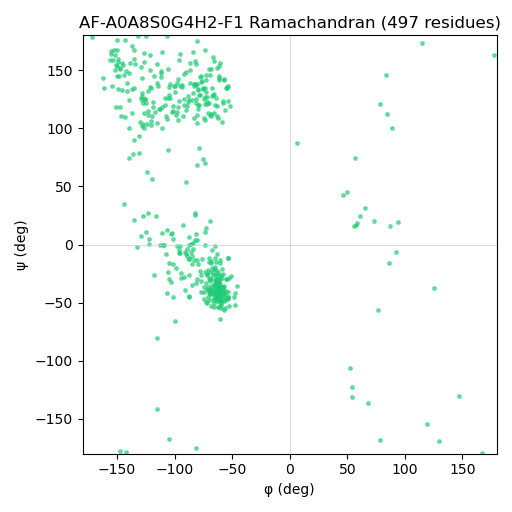 5.597 19.255 15.514 1.00 88.25 156 ASP A N 1
ATOM 1197 C CA . ASP A 1 156 ? 5.238 19.723 14.167 1.00 88.25 156 ASP A CA 1
ATOM 1198 C C . ASP A 1 156 ? 4.489 18.649 13.362 1.00 88.25 156 ASP A C 1
ATOM 1200 O O . ASP A 1 156 ? 3.598 18.969 12.570 1.00 88.25 156 ASP A O 1
ATOM 1204 N N . LEU A 1 157 ? 4.756 17.372 13.652 1.00 89.50 157 LEU A N 1
ATOM 1205 C CA . LEU A 1 157 ? 3.972 16.233 13.164 1.00 89.50 157 LEU A CA 1
ATOM 1206 C C . LEU A 1 157 ? 2.529 16.283 13.709 1.00 89.50 157 LEU A C 1
ATOM 1208 O O . LEU A 1 157 ? 1.571 16.155 12.948 1.00 89.50 157 LEU A O 1
ATOM 1212 N N . LEU A 1 158 ? 2.344 16.611 14.994 1.00 90.38 158 LEU A N 1
ATOM 1213 C CA . LEU A 1 158 ? 1.012 16.822 15.584 1.00 90.38 158 LEU A CA 1
ATOM 1214 C C . LEU A 1 158 ? 0.243 17.985 14.917 1.00 90.38 158 LEU A C 1
ATOM 1216 O O . LEU A 1 158 ? -0.931 17.845 14.581 1.00 90.38 158 LEU A O 1
ATOM 1220 N N . LYS A 1 159 ? 0.910 19.114 14.623 1.00 86.44 159 LYS A N 1
ATOM 1221 C CA . LYS A 1 159 ? 0.313 20.273 13.912 1.00 86.44 159 LYS A CA 1
ATOM 1222 C C . LYS A 1 159 ? -0.029 19.997 12.439 1.00 86.44 159 LYS A C 1
ATOM 1224 O O . LYS A 1 159 ? -0.685 20.824 11.794 1.00 86.44 159 LYS A O 1
ATOM 1229 N N . THR A 1 160 ? 0.471 18.909 11.857 1.00 83.31 160 THR A N 1
ATOM 1230 C CA . THR A 1 160 ? 0.247 18.547 10.447 1.00 83.31 160 THR A CA 1
ATOM 1231 C C . THR A 1 160 ? -0.748 17.399 10.289 1.00 83.31 160 THR A C 1
ATOM 1233 O O . THR A 1 160 ? -1.502 17.414 9.319 1.00 83.31 160 THR A O 1
ATOM 1236 N N . ALA A 1 161 ? -0.848 16.483 11.257 1.00 81.88 161 ALA A N 1
ATOM 1237 C CA . ALA A 1 161 ? -1.687 15.286 11.172 1.00 81.88 161 ALA A CA 1
ATOM 1238 C C . ALA A 1 161 ? -3.168 15.556 10.817 1.00 81.88 161 ALA A C 1
ATOM 1240 O O . ALA A 1 161 ? -3.686 14.936 9.894 1.00 81.88 161 ALA A O 1
ATOM 1241 N N . ALA A 1 162 ? -3.828 16.548 11.429 1.00 77.44 162 ALA A N 1
ATOM 1242 C CA . ALA A 1 162 ? -5.241 16.871 11.151 1.00 77.44 162 ALA A CA 1
ATOM 1243 C C . ALA A 1 162 ? -5.526 17.435 9.730 1.00 77.44 162 ALA A C 1
ATOM 1245 O O . ALA A 1 162 ? -6.686 17.667 9.360 1.00 77.44 162 ALA A O 1
ATOM 1246 N N . ARG A 1 163 ? -4.473 17.675 8.927 1.00 80.44 163 ARG A N 1
ATOM 1247 C CA . ARG A 1 163 ? -4.545 18.024 7.494 1.00 80.44 163 ARG A CA 1
ATOM 1248 C C . ARG A 1 163 ? -4.379 16.815 6.565 1.00 80.44 163 ARG A C 1
ATOM 1250 O O . ARG A 1 163 ? -4.584 16.979 5.362 1.00 80.44 163 ARG A O 1
ATOM 1257 N N . LEU A 1 164 ? -4.046 15.629 7.082 1.00 79.50 164 LEU A N 1
ATOM 1258 C CA . LEU A 1 164 ? -4.012 14.392 6.298 1.00 79.50 164 LEU A CA 1
ATOM 1259 C C . LEU A 1 164 ? -5.350 14.165 5.586 1.00 79.50 164 LEU A C 1
ATOM 1261 O O . LEU A 1 164 ? -6.417 14.343 6.173 1.00 79.50 164 LEU A O 1
ATOM 1265 N N . GLN A 1 165 ? -5.276 13.768 4.319 1.00 73.50 165 GLN A N 1
ATOM 1266 C CA . GLN A 1 165 ? -6.426 13.341 3.524 1.00 73.50 165 GLN A CA 1
ATOM 1267 C C . GLN A 1 165 ? -6.384 11.812 3.358 1.00 73.50 165 GLN A C 1
ATOM 1269 O O . GLN A 1 165 ? -5.289 11.240 3.362 1.00 73.50 165 GLN A O 1
ATOM 1274 N N . PRO A 1 166 ? -7.537 11.136 3.207 1.00 71.56 166 PRO A N 1
ATOM 1275 C CA . PRO A 1 166 ? -7.560 9.742 2.779 1.00 71.56 166 PRO A CA 1
ATOM 1276 C C . PRO A 1 166 ? -6.979 9.598 1.365 1.00 71.56 166 PRO A C 1
ATOM 1278 O O . PRO A 1 166 ? -7.051 10.514 0.544 1.00 71.56 166 PRO A O 1
ATOM 1281 N N . VAL A 1 167 ? -6.412 8.427 1.082 1.00 73.12 167 VAL A N 1
ATOM 1282 C CA . VAL A 1 167 ? -5.891 8.085 -0.248 1.00 73.12 167 VAL A CA 1
ATOM 1283 C C . VAL A 1 167 ? -7.043 7.828 -1.215 1.00 73.12 167 VAL A C 1
ATOM 1285 O O . VAL A 1 167 ? -8.035 7.194 -0.855 1.00 73.12 167 VAL A O 1
ATOM 1288 N N . CYS A 1 168 ? -6.880 8.272 -2.462 1.00 77.06 168 CYS A N 1
ATOM 1289 C CA . CYS A 1 168 ? -7.825 8.021 -3.549 1.00 77.06 168 CYS A CA 1
ATOM 1290 C C . CYS A 1 168 ? -8.141 6.515 -3.660 1.00 77.06 168 CYS A C 1
ATOM 1292 O O . CYS A 1 168 ? -7.248 5.685 -3.872 1.00 77.06 168 CYS A O 1
ATOM 1294 N N . GLY A 1 169 ? -9.412 6.154 -3.480 1.00 79.81 169 GLY A N 1
ATOM 1295 C CA . GLY A 1 169 ? -9.881 4.773 -3.488 1.00 79.81 169 GLY A CA 1
ATOM 1296 C C . GLY A 1 169 ? -9.350 3.892 -2.351 1.00 79.81 169 GLY A C 1
ATOM 1297 O O . GLY A 1 169 ? -9.144 2.696 -2.573 1.00 79.81 169 GLY A O 1
ATOM 1298 N N . ARG A 1 170 ? -9.077 4.458 -1.167 1.00 81.94 170 ARG A N 1
ATOM 1299 C CA . ARG A 1 170 ? -8.740 3.713 0.060 1.00 81.94 170 ARG A CA 1
ATOM 1300 C C . ARG A 1 170 ? -9.634 4.160 1.214 1.00 81.94 170 ARG A C 1
ATOM 1302 O O . ARG A 1 170 ? -9.390 5.208 1.808 1.00 81.94 170 ARG A O 1
ATOM 1309 N N . MET A 1 171 ? -10.653 3.363 1.530 1.00 86.25 171 MET A N 1
ATOM 1310 C CA . MET A 1 171 ? -11.747 3.726 2.440 1.00 86.25 171 MET A CA 1
ATOM 1311 C C . MET A 1 171 ? -12.310 5.131 2.140 1.00 86.25 171 MET A C 1
ATOM 1313 O O . MET A 1 171 ? -12.536 5.930 3.047 1.00 86.25 171 MET A O 1
ATOM 1317 N N . GLU A 1 172 ? -12.488 5.459 0.856 1.00 85.06 172 GLU A N 1
ATOM 1318 C CA . GLU A 1 172 ? -12.945 6.779 0.414 1.00 85.06 172 GLU A CA 1
ATOM 1319 C C . GLU A 1 172 ? -14.468 6.886 0.570 1.00 85.06 172 GLU A C 1
ATOM 1321 O O . GLU A 1 172 ? -15.205 6.086 -0.009 1.00 85.06 172 GLU A O 1
ATOM 1326 N N . VAL A 1 173 ? -14.936 7.847 1.373 1.00 85.38 173 VAL A N 1
ATOM 1327 C CA . VAL A 1 173 ? -16.329 7.919 1.847 1.00 85.38 173 VAL A CA 1
ATOM 1328 C C . VAL A 1 173 ? -17.144 8.993 1.118 1.00 85.38 173 VAL A C 1
ATOM 1330 O O . VAL A 1 173 ? -16.687 10.122 0.935 1.00 85.38 173 VAL A O 1
ATOM 1333 N N . PHE A 1 174 ? -18.393 8.659 0.781 1.00 84.88 174 PHE A N 1
ATOM 1334 C CA . PHE A 1 174 ? -19.383 9.535 0.150 1.00 84.88 174 PHE A CA 1
ATOM 1335 C C . PHE A 1 174 ? -20.703 9.499 0.953 1.00 84.88 174 PHE A C 1
ATOM 1337 O O . PHE A 1 174 ? -21.261 8.424 1.179 1.00 84.88 174 PHE A O 1
ATOM 1344 N N . THR A 1 175 ? -21.203 10.660 1.403 1.00 84.06 175 THR A N 1
ATOM 1345 C CA . THR A 1 175 ? -22.368 10.800 2.313 1.00 84.06 175 THR A CA 1
ATOM 1346 C C . THR A 1 175 ? -23.260 11.989 1.940 1.00 84.06 175 THR A C 1
ATOM 1348 O O . THR A 1 175 ? -22.771 13.015 1.474 1.00 84.06 175 THR A O 1
ATOM 1351 N N . ALA A 1 176 ? -24.589 11.836 2.001 1.00 84.19 176 ALA A N 1
ATOM 1352 C CA . ALA A 1 176 ? -25.564 12.888 1.667 1.00 84.19 176 ALA A CA 1
ATOM 1353 C C . ALA A 1 176 ? -26.910 12.651 2.372 1.00 84.19 176 ALA A C 1
ATOM 1355 O O . ALA A 1 176 ? -27.217 11.508 2.710 1.00 84.19 176 ALA A O 1
ATOM 1356 N N . PRO A 1 177 ? -27.748 13.694 2.536 1.00 85.56 177 PRO A N 1
ATOM 1357 C CA . PRO A 1 177 ? -29.107 13.544 3.057 1.00 85.56 177 PRO A CA 1
ATOM 1358 C C . PRO A 1 177 ? -29.944 12.537 2.251 1.00 85.56 177 PRO A C 1
ATOM 1360 O O . PRO A 1 177 ? -29.981 12.604 1.020 1.00 85.56 177 PRO A O 1
ATOM 1363 N N . GLY A 1 178 ? -30.663 11.641 2.933 1.00 87.31 178 GLY A N 1
ATOM 1364 C CA . GLY A 1 178 ? -31.593 10.691 2.317 1.00 87.31 178 GLY A CA 1
ATOM 1365 C C . GLY A 1 178 ? -30.937 9.533 1.556 1.00 87.31 178 GLY A C 1
ATOM 1366 O O . GLY A 1 178 ? -31.581 8.954 0.676 1.00 87.31 178 GLY A O 1
ATOM 1367 N N . LYS A 1 179 ? -29.660 9.220 1.821 1.00 90.62 179 LYS A N 1
ATOM 1368 C CA . LYS A 1 179 ? -28.863 8.242 1.060 1.00 90.62 179 LYS A CA 1
ATOM 1369 C C . LYS A 1 179 ? -27.923 7.413 1.954 1.00 90.62 179 LYS A C 1
ATOM 1371 O O . LYS A 1 179 ? -27.475 7.940 2.965 1.00 90.62 179 LYS A O 1
ATOM 1376 N N . PRO A 1 180 ? -27.621 6.146 1.593 1.00 92.19 180 PRO A N 1
ATOM 1377 C CA . PRO A 1 180 ? -26.644 5.318 2.309 1.00 92.19 180 PRO A CA 1
ATOM 1378 C C . PRO A 1 180 ? -25.251 5.953 2.301 1.00 92.19 180 PRO A C 1
ATOM 1380 O O . PRO A 1 180 ? -24.904 6.681 1.372 1.00 92.19 180 PRO A O 1
ATOM 1383 N N . THR A 1 181 ? -24.410 5.599 3.267 1.00 90.69 181 THR A N 1
ATOM 1384 C CA . THR A 1 181 ? -22.973 5.901 3.192 1.00 90.69 181 THR A CA 1
ATOM 1385 C C . THR A 1 181 ? -22.316 4.958 2.184 1.00 90.69 181 THR A C 1
ATOM 1387 O O . THR A 1 181 ? -22.412 3.741 2.330 1.00 90.69 181 THR A O 1
ATOM 1390 N N . VAL A 1 182 ? -21.619 5.484 1.176 1.00 92.25 182 VAL A N 1
ATOM 1391 C CA . VAL A 1 182 ? -20.857 4.665 0.214 1.00 92.25 182 VAL A CA 1
ATOM 1392 C C . VAL A 1 182 ? -19.368 4.764 0.531 1.00 92.25 182 VAL A C 1
ATOM 1394 O O . VAL A 1 182 ? -18.862 5.854 0.790 1.00 92.25 182 VAL A O 1
ATOM 1397 N N . VAL A 1 183 ? -18.665 3.632 0.509 1.00 91.62 183 VAL A N 1
ATOM 1398 C CA . VAL A 1 183 ? -17.222 3.529 0.765 1.00 91.62 183 VAL A CA 1
ATOM 1399 C C . VAL A 1 183 ? -16.560 2.824 -0.414 1.00 91.62 183 VAL A C 1
ATOM 1401 O O . VAL A 1 183 ? -16.959 1.714 -0.754 1.00 91.62 183 VAL A O 1
ATOM 1404 N N . VAL A 1 184 ? -15.547 3.431 -1.031 1.00 91.69 184 VAL A N 1
ATOM 1405 C CA . VAL A 1 184 ? -14.787 2.831 -2.144 1.00 91.69 184 VAL A CA 1
ATOM 1406 C C . VAL A 1 184 ? -13.387 2.437 -1.670 1.00 91.69 184 VAL A C 1
ATOM 1408 O O . VAL A 1 184 ? -12.648 3.275 -1.146 1.00 91.69 184 VAL A O 1
ATOM 1411 N N . ASP A 1 185 ? -13.002 1.172 -1.868 1.00 90.94 185 ASP A N 1
ATOM 1412 C CA . ASP A 1 185 ? -11.690 0.651 -1.459 1.00 90.94 185 ASP A CA 1
ATOM 1413 C C . ASP A 1 185 ? -11.032 -0.298 -2.486 1.00 90.94 185 ASP A C 1
ATOM 1415 O O . ASP A 1 185 ? -11.674 -0.956 -3.309 1.00 90.94 185 ASP A O 1
ATOM 1419 N N . TYR A 1 186 ? -9.703 -0.388 -2.416 1.00 89.38 186 TYR A N 1
ATOM 1420 C CA . TYR A 1 186 ? -8.847 -1.259 -3.226 1.00 89.38 186 TYR A CA 1
ATOM 1421 C C . TYR A 1 186 ? -8.763 -2.723 -2.725 1.00 89.38 186 TYR A C 1
ATOM 1423 O O . TYR A 1 186 ? -7.904 -3.487 -3.177 1.00 89.38 186 TYR A O 1
ATOM 1431 N N . ALA A 1 187 ? -9.583 -3.131 -1.757 1.00 89.19 187 ALA A N 1
ATOM 1432 C CA . ALA A 1 187 ? -9.581 -4.469 -1.173 1.00 89.19 187 ALA A CA 1
ATOM 1433 C C . ALA A 1 187 ? -9.842 -5.573 -2.219 1.00 89.19 187 ALA A C 1
ATOM 1435 O O . ALA A 1 187 ? -10.963 -5.778 -2.677 1.00 89.19 187 ALA A O 1
ATOM 1436 N N . HIS A 1 188 ? -8.782 -6.298 -2.590 1.00 89.81 188 HIS A N 1
ATOM 1437 C CA . HIS A 1 188 ? -8.787 -7.346 -3.624 1.00 89.81 188 HIS A CA 1
ATOM 1438 C C . HIS A 1 188 ? -8.032 -8.623 -3.185 1.00 89.81 188 HIS A C 1
ATOM 1440 O O . HIS A 1 188 ? -7.570 -9.415 -4.015 1.00 89.81 188 HIS A O 1
ATOM 1446 N N . THR A 1 189 ? -7.880 -8.803 -1.872 1.00 87.19 189 THR A N 1
ATOM 1447 C CA . THR A 1 189 ? -7.381 -10.003 -1.179 1.00 87.19 189 THR A CA 1
ATOM 1448 C C . THR A 1 189 ? -8.299 -10.280 0.024 1.00 87.19 189 THR A C 1
ATOM 1450 O O . THR A 1 189 ? -8.986 -9.350 0.455 1.00 87.19 189 THR A O 1
ATOM 1453 N N . PRO A 1 190 ? -8.342 -11.508 0.585 1.00 89.62 190 PRO A N 1
ATOM 1454 C CA . PRO A 1 190 ? -9.254 -11.833 1.690 1.00 89.62 190 PRO A CA 1
ATOM 1455 C C . PRO A 1 190 ? -9.002 -10.951 2.920 1.00 89.62 190 PRO A C 1
ATOM 1457 O O . PRO A 1 190 ? -9.907 -10.266 3.373 1.00 89.62 190 PRO A O 1
ATOM 1460 N N . ASP A 1 191 ? -7.740 -10.867 3.350 1.00 84.75 191 ASP A N 1
ATOM 1461 C CA . ASP A 1 191 ? -7.244 -10.018 4.446 1.00 84.75 191 ASP A CA 1
ATOM 1462 C C . ASP A 1 191 ? -7.609 -8.529 4.286 1.00 84.75 191 ASP A C 1
ATOM 1464 O O . ASP A 1 191 ? -7.994 -7.868 5.249 1.00 84.75 191 ASP A O 1
ATOM 1468 N N . ALA A 1 192 ? -7.523 -7.988 3.066 1.00 84.62 192 ALA A N 1
ATOM 1469 C CA . ALA A 1 192 ? -7.899 -6.600 2.810 1.00 84.62 192 ALA A CA 1
ATOM 1470 C C . ALA A 1 192 ? -9.424 -6.399 2.809 1.00 84.62 192 ALA A C 1
ATOM 1472 O O . ALA A 1 192 ? -9.895 -5.367 3.280 1.00 84.62 192 ALA A O 1
ATOM 1473 N N . LEU A 1 193 ? -10.191 -7.368 2.293 1.00 94.38 193 LEU A N 1
ATOM 1474 C CA . LEU A 1 193 ? -11.656 -7.310 2.260 1.00 94.38 193 LEU A CA 1
ATOM 1475 C C . LEU A 1 193 ? -12.249 -7.432 3.665 1.00 94.38 193 LEU A C 1
ATOM 1477 O O . LEU A 1 193 ? -13.133 -6.660 4.021 1.00 94.38 193 LEU A O 1
ATOM 1481 N N . GLU A 1 194 ? -11.704 -8.338 4.473 1.00 93.56 194 GLU A N 1
ATOM 1482 C CA . GLU A 1 194 ? -12.047 -8.518 5.882 1.00 93.56 194 GLU A CA 1
ATOM 1483 C C . GLU A 1 194 ? -11.859 -7.203 6.648 1.00 93.56 194 GLU A C 1
ATOM 1485 O O . GLU A 1 194 ? -12.808 -6.670 7.222 1.00 93.56 194 GLU A O 1
ATOM 1490 N N . LYS A 1 195 ? -10.660 -6.615 6.568 1.00 86.75 195 LYS A N 1
ATOM 1491 C CA . LYS A 1 195 ? -10.322 -5.361 7.258 1.00 86.75 195 LYS A CA 1
ATOM 1492 C C . LYS A 1 195 ? -11.136 -4.168 6.753 1.00 86.75 195 LYS A C 1
ATOM 1494 O O . LYS A 1 195 ? -11.489 -3.304 7.554 1.00 86.75 195 LYS A O 1
ATOM 1499 N N . ALA A 1 196 ? -11.477 -4.121 5.464 1.00 90.88 196 ALA A N 1
ATOM 1500 C CA . ALA A 1 196 ? -12.357 -3.091 4.910 1.00 90.88 196 ALA A CA 1
ATOM 1501 C C . ALA A 1 196 ? -13.812 -3.241 5.398 1.00 90.88 196 ALA A C 1
ATOM 1503 O O . ALA A 1 196 ? -14.447 -2.238 5.724 1.00 90.88 196 ALA A O 1
ATOM 1504 N N . LEU A 1 197 ? -14.330 -4.470 5.515 1.00 95.75 197 LEU A N 1
ATOM 1505 C CA . LEU A 1 197 ? -15.670 -4.743 6.049 1.00 95.75 197 LEU A CA 1
ATOM 1506 C C . LEU A 1 197 ? -15.753 -4.488 7.558 1.00 95.75 197 LEU A C 1
ATOM 1508 O O . LEU A 1 197 ? -16.676 -3.812 8.009 1.00 95.75 197 LEU A O 1
ATOM 1512 N N . GLN A 1 198 ? -14.767 -4.947 8.332 1.00 92.44 198 GLN A N 1
ATOM 1513 C CA . GLN A 1 198 ? -14.641 -4.651 9.762 1.00 92.44 198 GLN A CA 1
ATOM 1514 C C . GLN A 1 198 ? -14.560 -3.138 10.010 1.00 92.44 198 GLN A C 1
ATOM 1516 O O . GLN A 1 198 ? -15.271 -2.618 10.866 1.00 92.44 198 GLN A O 1
ATOM 1521 N N . ALA A 1 199 ? -13.766 -2.406 9.220 1.00 87.75 199 ALA A N 1
ATOM 1522 C CA . ALA A 1 199 ? -13.704 -0.949 9.293 1.00 87.75 199 ALA A CA 1
ATOM 1523 C C . ALA A 1 199 ? -15.041 -0.284 8.926 1.00 87.75 199 ALA A C 1
ATOM 1525 O O . ALA A 1 199 ? -15.530 0.553 9.680 1.00 87.75 199 ALA A O 1
ATOM 1526 N N . ALA A 1 200 ? -15.666 -0.668 7.809 1.00 91.31 200 ALA A N 1
ATOM 1527 C CA . ALA A 1 200 ? -16.955 -0.121 7.385 1.00 91.31 200 ALA A CA 1
ATOM 1528 C C . ALA A 1 200 ? -18.076 -0.399 8.407 1.00 91.31 200 ALA A C 1
ATOM 1530 O O . ALA A 1 200 ? -18.947 0.448 8.609 1.00 91.31 200 ALA A O 1
ATOM 1531 N N . ARG A 1 201 ? -18.027 -1.544 9.105 1.00 92.75 201 ARG A N 1
ATOM 1532 C CA . ARG A 1 201 ? -18.970 -1.912 10.170 1.00 92.75 201 ARG A CA 1
ATOM 1533 C C . ARG A 1 201 ? -18.969 -0.919 11.334 1.00 92.75 201 ARG A C 1
ATOM 1535 O O . ARG A 1 201 ? -20.048 -0.631 11.846 1.00 92.75 201 ARG A O 1
ATOM 1542 N N . LEU A 1 202 ? -17.811 -0.375 11.725 1.00 85.38 202 LEU A N 1
ATOM 1543 C CA . LEU A 1 202 ? -17.702 0.595 12.830 1.00 85.38 202 LEU A CA 1
ATOM 1544 C C . LEU A 1 202 ? -18.527 1.869 12.587 1.00 85.38 202 LEU A C 1
ATOM 1546 O O . LEU A 1 202 ? -18.972 2.503 13.539 1.00 85.38 202 LEU A O 1
ATOM 1550 N N . HIS A 1 203 ? -18.775 2.209 11.321 1.00 82.06 203 HIS A N 1
ATOM 1551 C CA . HIS A 1 203 ? -19.549 3.381 10.907 1.00 82.06 203 HIS A CA 1
ATOM 1552 C C . HIS A 1 203 ? -20.957 3.005 10.380 1.00 82.06 203 HIS A C 1
ATOM 1554 O O . HIS A 1 203 ? -21.637 3.837 9.780 1.00 82.06 203 HIS A O 1
ATOM 1560 N N . CYS A 1 204 ? -21.412 1.758 10.583 1.00 88.81 204 CYS A N 1
ATOM 1561 C CA . CYS A 1 204 ? -22.648 1.214 10.010 1.00 88.81 204 CYS A CA 1
ATOM 1562 C C . CYS A 1 204 ? -23.745 0.972 11.062 1.00 88.81 204 CYS A C 1
ATOM 1564 O O . CYS A 1 204 ? -23.771 -0.065 11.724 1.00 88.81 204 CYS A O 1
ATOM 1566 N N . ALA A 1 205 ? -24.708 1.894 11.158 1.00 91.19 205 ALA A N 1
ATOM 1567 C CA . ALA A 1 205 ? -25.881 1.759 12.035 1.00 91.19 205 ALA A CA 1
ATOM 1568 C C . ALA A 1 205 ? -27.008 0.874 11.449 1.00 91.19 205 ALA A C 1
ATOM 1570 O O . ALA A 1 205 ? -27.968 0.538 12.145 1.00 91.19 205 ALA A O 1
ATOM 1571 N N . GLY A 1 206 ? -26.940 0.554 10.157 1.00 95.62 206 GLY A N 1
ATOM 1572 C CA . GLY A 1 206 ? -27.866 -0.310 9.425 1.00 95.62 206 GLY A CA 1
ATOM 1573 C C . GLY A 1 206 ? -27.187 -1.577 8.917 1.00 95.62 206 GLY A C 1
ATOM 1574 O O . GLY A 1 206 ? -26.345 -2.162 9.599 1.00 95.62 206 GLY A O 1
ATOM 1575 N N . LYS A 1 207 ? -27.558 -2.003 7.709 1.00 98.06 207 LYS A N 1
ATOM 1576 C CA . LYS A 1 207 ? -26.914 -3.122 7.017 1.00 98.06 207 LYS A CA 1
ATOM 1577 C C . LYS A 1 207 ? -25.629 -2.685 6.319 1.00 98.06 207 LYS A C 1
ATOM 1579 O O . LYS A 1 207 ? -25.616 -1.673 5.622 1.00 98.06 207 LYS A O 1
ATOM 1584 N N . LEU A 1 208 ? -24.587 -3.503 6.436 1.00 98.38 208 LEU A N 1
ATOM 1585 C CA . LEU A 1 208 ? -23.380 -3.396 5.624 1.00 98.38 208 LEU A CA 1
ATOM 1586 C C . LEU A 1 208 ? -23.558 -4.222 4.347 1.00 98.38 208 LEU A C 1
ATOM 1588 O O . LEU A 1 208 ? -23.740 -5.437 4.405 1.00 98.38 208 LEU A O 1
ATOM 1592 N N . TRP A 1 209 ? -23.496 -3.565 3.197 1.00 98.62 209 TRP A N 1
ATOM 1593 C CA . TRP A 1 209 ? -23.501 -4.186 1.878 1.00 98.62 209 TRP A CA 1
ATOM 1594 C C . TRP A 1 209 ? -22.063 -4.302 1.362 1.00 98.62 209 TRP A C 1
ATOM 1596 O O . TRP A 1 209 ? -21.284 -3.358 1.491 1.00 98.62 209 TRP A O 1
ATOM 1606 N N . CYS A 1 210 ? -21.723 -5.429 0.737 1.00 98.62 210 CYS A N 1
ATOM 1607 C CA . CYS A 1 210 ? -20.425 -5.661 0.103 1.00 98.62 210 CYS A CA 1
ATOM 1608 C C . CYS A 1 210 ? -20.606 -5.879 -1.402 1.00 98.62 210 CYS A C 1
ATOM 1610 O O . CYS A 1 210 ? -21.198 -6.879 -1.800 1.00 98.62 210 CYS A O 1
ATOM 1612 N N . VAL A 1 211 ? -20.099 -4.968 -2.235 1.00 98.50 211 VAL A N 1
ATOM 1613 C CA . VAL A 1 211 ? -20.077 -5.098 -3.700 1.00 98.50 211 VAL A CA 1
ATOM 1614 C C . VAL A 1 211 ? -18.647 -5.361 -4.147 1.00 98.50 211 VAL A C 1
ATOM 1616 O O . VAL A 1 211 ? -17.795 -4.477 -4.051 1.00 98.50 211 VAL A O 1
ATOM 1619 N N . PHE A 1 212 ? -18.360 -6.570 -4.631 1.00 98.50 212 PHE A N 1
ATOM 1620 C CA . PHE A 1 212 ? -16.997 -6.948 -5.006 1.00 98.50 212 PHE A CA 1
ATOM 1621 C C . PHE A 1 212 ? -16.944 -7.969 -6.147 1.00 98.50 212 PHE A C 1
ATOM 1623 O O . PHE A 1 212 ? -17.938 -8.589 -6.520 1.00 98.50 212 PHE A O 1
ATOM 1630 N N . GLY A 1 213 ? -15.739 -8.140 -6.685 1.00 97.19 213 GLY A N 1
ATOM 1631 C CA . GLY A 1 213 ? -15.417 -9.137 -7.697 1.00 97.19 213 GLY A CA 1
ATOM 1632 C C . GLY A 1 213 ? -13.966 -9.586 -7.590 1.00 97.19 213 GLY A C 1
ATOM 1633 O O . GLY A 1 213 ? -13.190 -9.041 -6.804 1.00 97.19 213 GLY A O 1
ATOM 1634 N N . CYS A 1 214 ? -13.581 -10.564 -8.407 1.00 96.00 214 CYS A N 1
ATOM 1635 C CA . CYS A 1 214 ? -12.186 -10.968 -8.579 1.00 96.00 214 CYS A CA 1
ATOM 1636 C C . CYS A 1 214 ? -11.715 -10.692 -10.009 1.00 96.00 214 CYS A C 1
ATOM 1638 O O . CYS A 1 214 ? -12.502 -10.645 -10.954 1.00 96.00 214 CYS A O 1
ATOM 1640 N N . GLY A 1 215 ? -10.404 -10.517 -10.180 1.00 92.56 215 GLY A N 1
ATOM 1641 C CA . GLY A 1 215 ? -9.815 -10.440 -11.513 1.00 92.56 215 GLY A CA 1
ATOM 1642 C C . GLY A 1 215 ? -9.571 -11.830 -12.101 1.00 92.56 215 GLY A C 1
ATOM 1643 O O . GLY A 1 215 ? -9.074 -12.714 -11.400 1.00 92.56 215 GLY A O 1
ATOM 1644 N N . GLY A 1 216 ? -9.875 -11.993 -13.387 1.00 91.44 216 GLY A N 1
ATOM 1645 C CA . GLY A 1 216 ? -9.546 -13.198 -14.146 1.00 91.44 216 GLY A CA 1
ATOM 1646 C C . GLY A 1 216 ? -8.060 -13.292 -14.486 1.00 91.44 216 GLY A C 1
ATOM 1647 O O . GLY A 1 216 ? -7.319 -12.319 -14.305 1.00 91.44 216 GLY A O 1
ATOM 1648 N N . ASP A 1 217 ? -7.623 -14.461 -14.947 1.00 86.69 217 ASP A N 1
ATOM 1649 C CA . ASP A 1 217 ? -6.238 -14.771 -15.354 1.00 86.69 217 ASP A CA 1
ATOM 1650 C C . ASP A 1 217 ? -5.162 -14.554 -14.257 1.00 86.69 217 ASP A C 1
ATOM 1652 O O . ASP A 1 217 ? -3.971 -14.481 -14.549 1.00 86.69 217 ASP A O 1
ATOM 1656 N N . ARG A 1 218 ? -5.562 -14.451 -12.978 1.00 81.81 218 ARG A N 1
ATOM 1657 C CA . ARG A 1 218 ? -4.681 -14.287 -11.800 1.00 81.81 218 ARG A CA 1
ATOM 1658 C C . ARG A 1 218 ? -5.279 -14.940 -10.549 1.00 81.81 218 ARG A C 1
ATOM 1660 O O . ARG A 1 218 ? -6.496 -15.104 -10.496 1.00 81.81 218 ARG A O 1
ATOM 1667 N N . ASP A 1 219 ? -4.422 -15.285 -9.575 1.00 78.94 219 ASP A N 1
ATOM 1668 C CA . ASP A 1 219 ? -4.712 -15.940 -8.273 1.00 78.94 219 ASP A CA 1
ATOM 1669 C C . ASP A 1 219 ? -6.171 -16.399 -8.081 1.00 78.94 219 ASP A C 1
ATOM 1671 O O . ASP A 1 219 ? -7.009 -15.685 -7.522 1.00 78.94 219 ASP A O 1
ATOM 1675 N N . LYS A 1 220 ? -6.472 -17.622 -8.537 1.00 90.62 220 LYS A N 1
ATOM 1676 C CA . LYS A 1 220 ? -7.792 -18.233 -8.322 1.00 90.62 220 LYS A CA 1
ATOM 1677 C C . LYS A 1 220 ? -8.017 -18.649 -6.867 1.00 90.62 220 LYS A C 1
ATOM 1679 O O . LYS A 1 220 ? -9.155 -18.696 -6.414 1.00 90.62 220 LYS A O 1
ATOM 1684 N N . GLY A 1 221 ? -6.945 -18.915 -6.115 1.00 90.38 221 GLY A N 1
ATOM 1685 C CA . GLY A 1 221 ? -7.020 -19.498 -4.773 1.00 90.38 221 GLY A CA 1
ATOM 1686 C C . GLY A 1 221 ? -7.676 -18.592 -3.730 1.00 90.38 221 GLY A C 1
ATOM 1687 O O . GLY A 1 221 ? -8.212 -19.095 -2.747 1.00 90.38 221 GLY A O 1
ATOM 1688 N N . LYS A 1 222 ? -7.683 -17.270 -3.941 1.00 92.25 222 LYS A N 1
ATOM 1689 C CA . LYS A 1 222 ? -8.400 -16.331 -3.065 1.00 92.25 222 LYS A CA 1
ATOM 1690 C C . LYS A 1 222 ? -9.891 -16.168 -3.358 1.00 92.25 222 LYS A C 1
ATOM 1692 O O . LYS A 1 222 ? -10.573 -15.589 -2.522 1.00 92.25 222 LYS A O 1
ATOM 1697 N N . ARG A 1 223 ? -10.404 -16.639 -4.502 1.00 97.12 223 ARG A N 1
ATOM 1698 C CA . ARG A 1 223 ? -11.807 -16.425 -4.911 1.00 97.12 223 ARG A CA 1
ATOM 1699 C C . ARG A 1 223 ? -12.806 -16.944 -3.865 1.00 97.12 223 ARG A C 1
ATOM 1701 O O . ARG A 1 223 ? -13.551 -16.112 -3.346 1.00 97.12 223 ARG A O 1
ATOM 1708 N N . PRO A 1 224 ? -12.768 -18.228 -3.450 1.00 97.62 224 PRO A N 1
ATOM 1709 C CA . PRO A 1 224 ? -13.660 -18.718 -2.399 1.00 97.62 224 PRO A CA 1
ATOM 1710 C C . PRO A 1 224 ? -13.375 -18.061 -1.040 1.00 97.62 224 PRO A C 1
ATOM 1712 O O . PRO A 1 224 ? -14.303 -17.780 -0.293 1.00 97.62 224 PRO A O 1
ATOM 1715 N N . LEU A 1 225 ? -12.113 -17.735 -0.731 1.00 96.69 225 LEU A N 1
ATOM 1716 C CA . LEU A 1 225 ? -11.756 -17.065 0.528 1.00 96.69 225 LEU A CA 1
ATOM 1717 C C . LEU A 1 225 ? -12.380 -15.661 0.631 1.00 96.69 225 LEU A C 1
ATOM 1719 O O . LEU A 1 225 ? -12.872 -15.287 1.688 1.00 96.69 225 LEU A O 1
ATOM 1723 N N . MET A 1 226 ? -12.409 -14.891 -0.462 1.00 97.69 226 MET A N 1
ATOM 1724 C CA . MET A 1 226 ? -13.113 -13.604 -0.507 1.00 97.69 226 MET A CA 1
ATOM 1725 C C . MET A 1 226 ? -14.640 -13.778 -0.478 1.00 97.69 226 MET A C 1
ATOM 1727 O O . MET A 1 226 ? -15.327 -12.914 0.058 1.00 97.69 226 MET A O 1
ATOM 1731 N N . GLY A 1 227 ? -15.167 -14.892 -1.001 1.00 98.25 227 GLY A N 1
ATOM 1732 C CA . GLY A 1 227 ? -16.574 -15.275 -0.856 1.00 98.25 227 GLY A CA 1
ATOM 1733 C C . GLY A 1 227 ? -16.980 -15.482 0.604 1.00 98.25 227 GLY A C 1
ATOM 1734 O O . GLY A 1 227 ? -17.900 -14.815 1.071 1.00 98.25 227 GLY A O 1
ATOM 1735 N N . ALA A 1 228 ? -16.242 -16.328 1.328 1.00 98.19 228 ALA A N 1
ATOM 1736 C CA . ALA A 1 228 ? -16.451 -16.590 2.753 1.00 98.19 228 ALA A CA 1
ATOM 1737 C C . ALA A 1 228 ? -16.365 -15.305 3.599 1.00 98.19 228 ALA A C 1
ATOM 1739 O O . ALA A 1 228 ? -17.275 -15.003 4.361 1.00 98.19 228 ALA A O 1
ATOM 1740 N N . ILE A 1 229 ? -15.318 -14.494 3.401 1.00 98.00 229 ILE A N 1
ATOM 1741 C CA . ILE A 1 229 ? -15.140 -13.218 4.115 1.00 98.00 229 ILE A CA 1
ATOM 1742 C C . ILE A 1 229 ? -16.286 -12.229 3.836 1.00 98.00 229 ILE A C 1
ATOM 1744 O O . ILE A 1 229 ? -16.717 -11.508 4.736 1.00 98.00 229 ILE A O 1
ATOM 1748 N N . ALA A 1 230 ? -16.811 -12.178 2.609 1.00 98.25 230 ALA A N 1
ATOM 1749 C CA . ALA A 1 230 ? -17.953 -11.320 2.312 1.00 98.25 230 ALA A CA 1
ATOM 1750 C C . ALA A 1 230 ? -19.235 -11.797 3.018 1.00 98.25 230 ALA A C 1
ATOM 1752 O O . ALA A 1 230 ? -19.985 -10.964 3.522 1.00 98.25 230 ALA A O 1
ATOM 1753 N N . GLU A 1 231 ? -19.474 -13.110 3.070 1.00 98.25 231 GLU A N 1
ATOM 1754 C CA . GLU A 1 231 ? -20.618 -13.724 3.760 1.00 98.25 231 GLU A CA 1
ATOM 1755 C C . GLU A 1 231 ? -20.540 -13.573 5.290 1.00 98.25 231 GLU A C 1
ATOM 1757 O O . GLU A 1 231 ? -21.553 -13.298 5.928 1.00 98.25 231 GLU A O 1
ATOM 1762 N N . GLU A 1 232 ? -19.348 -13.705 5.879 1.00 97.94 232 GLU A N 1
ATOM 1763 C CA . GLU A 1 232 ? -19.142 -13.623 7.331 1.00 97.94 232 GLU A CA 1
ATOM 1764 C C . GLU A 1 232 ? -19.284 -12.189 7.876 1.00 97.94 232 GLU A C 1
ATOM 1766 O O . GLU A 1 232 ? -19.854 -11.989 8.951 1.00 97.94 232 GLU A O 1
ATOM 1771 N N . PHE A 1 233 ? -18.801 -11.175 7.143 1.00 97.75 233 PHE A N 1
ATOM 1772 C CA . PHE A 1 233 ? -18.696 -9.805 7.667 1.00 97.75 233 PHE A CA 1
ATOM 1773 C C . PHE A 1 233 ? -19.759 -8.808 7.139 1.00 97.75 233 PHE A C 1
ATOM 1775 O O . PHE A 1 233 ? -19.961 -7.755 7.764 1.00 97.75 233 PHE A O 1
ATOM 1782 N N . ALA A 1 234 ? -20.485 -9.108 6.050 1.00 98.31 234 ALA A N 1
ATOM 1783 C CA . ALA A 1 234 ? -21.528 -8.234 5.482 1.00 98.31 234 ALA A CA 1
ATOM 1784 C C . ALA A 1 234 ? -22.964 -8.784 5.623 1.00 98.31 234 ALA A C 1
ATOM 1786 O O . ALA A 1 234 ? -23.218 -9.977 5.536 1.00 98.31 234 ALA A O 1
ATOM 1787 N N . ASP A 1 235 ? -23.945 -7.886 5.766 1.00 98.50 235 ASP A N 1
ATOM 1788 C CA . ASP A 1 235 ? -25.377 -8.226 5.851 1.00 98.50 235 ASP A CA 1
ATOM 1789 C C . ASP A 1 235 ? -26.035 -8.520 4.497 1.00 98.50 235 ASP A C 1
ATOM 1791 O O . ASP A 1 235 ? -27.183 -8.989 4.459 1.00 98.50 235 ASP A O 1
ATOM 1795 N N . VAL A 1 236 ? -25.383 -8.108 3.403 1.00 98.44 236 VAL A N 1
ATOM 1796 C CA . VAL A 1 236 ? -25.797 -8.333 2.014 1.00 98.44 236 VAL A CA 1
ATOM 1797 C C . VAL A 1 236 ? -24.555 -8.394 1.125 1.00 98.44 236 VAL A C 1
ATOM 1799 O O . VAL A 1 236 ? -23.845 -7.399 0.974 1.00 98.44 236 VAL A O 1
ATOM 1802 N N . VAL A 1 237 ? -24.327 -9.534 0.478 1.00 98.62 237 VAL A N 1
ATOM 1803 C CA . VAL A 1 237 ? -23.245 -9.697 -0.503 1.00 98.62 237 VAL A CA 1
ATOM 1804 C C . VAL A 1 237 ? -23.772 -9.475 -1.920 1.00 98.62 237 VAL A C 1
ATOM 1806 O O . VAL A 1 237 ? -24.840 -9.978 -2.275 1.00 98.62 237 VAL A O 1
ATOM 1809 N N . VAL A 1 238 ? -23.014 -8.735 -2.728 1.00 98.56 238 VAL A N 1
ATOM 1810 C CA . VAL A 1 238 ? -23.233 -8.508 -4.159 1.00 98.56 238 VAL A CA 1
ATOM 1811 C C . VAL A 1 238 ? -21.969 -8.922 -4.919 1.00 98.56 238 VAL A C 1
ATOM 1813 O O . VAL A 1 238 ? -20.963 -8.211 -4.904 1.00 98.56 238 VAL A O 1
ATOM 1816 N N . VAL A 1 239 ? -22.015 -10.084 -5.572 1.00 98.56 239 VAL A N 1
ATOM 1817 C CA . VAL A 1 239 ? -20.903 -10.620 -6.371 1.00 98.56 239 VAL A CA 1
ATOM 1818 C C . VAL A 1 239 ? -21.061 -10.170 -7.824 1.00 98.56 239 VAL A C 1
ATOM 1820 O O . VAL A 1 239 ? -22.106 -10.387 -8.442 1.00 98.56 239 VAL A O 1
ATOM 1823 N N . THR A 1 240 ? -20.016 -9.532 -8.346 1.00 98.19 240 THR A N 1
ATOM 1824 C CA . THR A 1 240 ? -19.969 -8.873 -9.659 1.00 98.19 240 THR A CA 1
ATOM 1825 C C . THR A 1 240 ? -18.560 -8.966 -10.263 1.00 98.19 240 THR A C 1
ATOM 1827 O O . THR A 1 240 ? -17.642 -9.543 -9.680 1.00 98.19 240 THR A O 1
ATOM 1830 N N . ASP A 1 241 ? -18.362 -8.374 -11.436 1.00 95.69 241 ASP A N 1
ATOM 1831 C CA . ASP A 1 241 ? -17.071 -8.278 -12.114 1.00 95.69 241 ASP A CA 1
ATOM 1832 C C . ASP A 1 241 ? -16.079 -7.320 -11.412 1.00 95.69 241 ASP A C 1
ATOM 1834 O O . ASP A 1 241 ? -16.466 -6.309 -10.819 1.00 95.69 241 ASP A O 1
ATOM 1838 N N . ASP A 1 242 ? -14.773 -7.585 -11.550 1.00 93.81 242 ASP A N 1
ATOM 1839 C CA . ASP A 1 242 ? -13.691 -6.594 -11.370 1.00 93.81 242 ASP A CA 1
ATOM 1840 C C . ASP A 1 242 ? -12.963 -6.360 -12.704 1.00 93.81 242 ASP A C 1
ATOM 1842 O O . ASP A 1 242 ? -13.200 -5.381 -13.406 1.00 93.81 242 ASP A O 1
ATOM 1846 N N . ASN A 1 243 ? -12.050 -7.261 -13.051 1.00 94.00 243 ASN A N 1
ATOM 1847 C CA . ASN A 1 243 ? -11.169 -7.173 -14.209 1.00 94.00 243 ASN A CA 1
ATOM 1848 C C . ASN A 1 243 ? -11.087 -8.589 -14.800 1.00 94.00 243 ASN A C 1
ATOM 1850 O O . ASN A 1 243 ? -10.087 -9.276 -14.544 1.00 94.00 243 ASN A O 1
ATOM 1854 N N . PRO A 1 244 ? -12.141 -9.072 -15.487 1.00 93.19 244 PRO A N 1
ATOM 1855 C CA . PRO A 1 244 ? -12.236 -10.459 -15.946 1.00 93.19 244 PRO A CA 1
ATOM 1856 C C . PRO A 1 244 ? -11.150 -10.856 -16.956 1.00 93.19 244 PRO A C 1
ATOM 1858 O O . PRO A 1 244 ? -10.768 -12.020 -16.980 1.00 93.19 244 PRO A O 1
ATOM 1861 N N . ARG A 1 245 ? -10.575 -9.906 -17.714 1.00 93.88 245 ARG A N 1
ATOM 1862 C CA . ARG A 1 245 ? -9.575 -10.196 -18.765 1.00 93.88 245 ARG A CA 1
ATOM 1863 C C . ARG A 1 245 ? -10.119 -11.236 -19.752 1.00 93.88 245 ARG A C 1
ATOM 1865 O O . ARG A 1 245 ? -11.221 -11.036 -20.259 1.00 93.88 245 ARG A O 1
ATOM 1872 N N . THR A 1 246 ? -9.363 -12.287 -20.065 1.00 93.50 246 THR A N 1
ATOM 1873 C CA . THR A 1 246 ? -9.734 -13.308 -21.056 1.00 93.50 246 THR A CA 1
ATOM 1874 C C . THR A 1 246 ? -10.532 -14.469 -20.461 1.00 93.50 246 THR A C 1
ATOM 1876 O O . THR A 1 246 ? -11.097 -15.269 -21.205 1.00 93.50 246 THR A O 1
ATOM 1879 N N . GLU A 1 247 ? -10.628 -14.534 -19.133 1.00 95.81 247 GLU A N 1
ATOM 1880 C CA . GLU A 1 247 ? -11.429 -15.515 -18.412 1.00 95.81 247 GLU A CA 1
ATOM 1881 C C . GLU A 1 247 ? -12.925 -15.154 -18.430 1.00 95.81 247 GLU A C 1
ATOM 1883 O O . GLU A 1 247 ? -13.307 -13.984 -18.364 1.00 95.81 247 GLU A O 1
ATOM 1888 N N . GLU A 1 248 ? -13.791 -16.168 -18.507 1.00 96.25 248 GLU A N 1
ATOM 1889 C CA . GLU A 1 248 ? -15.241 -15.965 -18.474 1.00 96.25 248 GLU A CA 1
ATOM 1890 C C . GLU A 1 248 ? -15.668 -15.367 -17.114 1.00 96.25 248 GLU A C 1
ATOM 1892 O O . GLU A 1 248 ? -15.371 -15.964 -16.073 1.00 96.25 248 GLU A O 1
ATOM 1897 N N . PRO A 1 249 ? -16.399 -14.232 -17.081 1.00 94.56 249 PRO A N 1
ATOM 1898 C CA . PRO A 1 249 ? -16.800 -13.604 -15.822 1.00 94.56 249 PRO A CA 1
ATOM 1899 C C . PRO A 1 249 ? -17.619 -14.530 -14.917 1.00 94.56 249 PRO A C 1
ATOM 1901 O O . PRO A 1 249 ? -17.415 -14.560 -13.702 1.00 94.56 249 PRO A O 1
ATOM 1904 N N . ARG A 1 250 ? -18.497 -15.352 -15.509 1.00 96.75 250 ARG A N 1
ATOM 1905 C CA . ARG A 1 250 ? -19.360 -16.273 -14.767 1.00 96.75 250 ARG A CA 1
ATOM 1906 C C . ARG A 1 250 ? -18.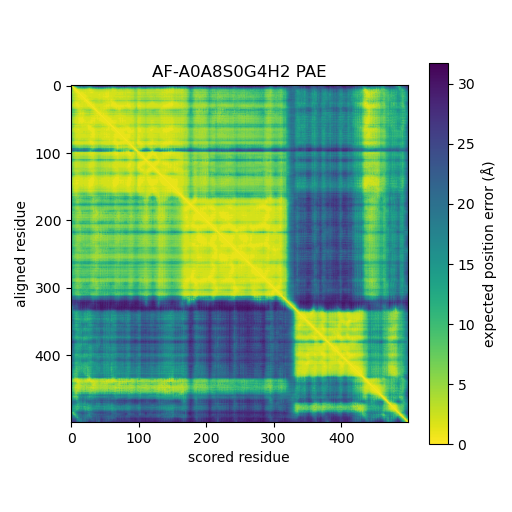567 -17.350 -14.024 1.00 96.75 250 ARG A C 1
ATOM 1908 O O . ARG A 1 250 ? -18.875 -17.607 -12.863 1.00 96.75 250 ARG A O 1
ATOM 1915 N N . ALA A 1 251 ? -17.523 -17.923 -14.621 1.00 97.56 251 ALA A N 1
ATOM 1916 C CA . ALA A 1 251 ? -16.601 -18.830 -13.939 1.00 97.56 251 ALA A CA 1
ATOM 1917 C C . ALA A 1 251 ? -15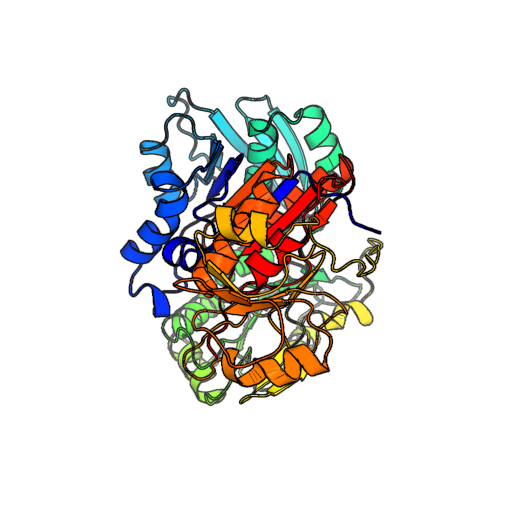.932 -18.174 -12.717 1.00 97.56 251 ALA A C 1
ATOM 1919 O O . ALA A 1 251 ? -15.905 -18.777 -11.646 1.00 97.56 251 ALA A O 1
ATOM 1920 N N . ILE A 1 252 ? -15.472 -16.921 -12.835 1.00 97.94 252 ILE A N 1
ATOM 1921 C CA . ILE A 1 252 ? -14.871 -16.174 -11.713 1.00 97.94 252 ILE A CA 1
ATOM 1922 C C . ILE A 1 252 ? -15.890 -15.976 -10.580 1.00 97.94 252 ILE A C 1
ATOM 1924 O O . ILE A 1 252 ? -15.560 -16.162 -9.411 1.00 97.94 252 ILE A O 1
ATOM 1928 N N . ILE A 1 253 ? -17.132 -15.622 -10.920 1.00 98.19 253 ILE A N 1
ATOM 1929 C CA . ILE A 1 253 ? -18.235 -15.473 -9.962 1.00 98.19 253 ILE A CA 1
ATOM 1930 C C . ILE A 1 253 ? -18.544 -16.813 -9.278 1.00 98.19 253 ILE A C 1
ATOM 1932 O O . ILE A 1 253 ? -18.672 -16.865 -8.057 1.00 98.19 253 ILE A O 1
ATOM 1936 N N . ASN A 1 254 ? -18.617 -17.909 -10.035 1.00 98.12 254 ASN A N 1
ATOM 1937 C CA . ASN A 1 254 ? -18.885 -19.240 -9.491 1.00 98.12 254 ASN A CA 1
ATOM 1938 C C . ASN A 1 254 ? -17.758 -19.711 -8.542 1.00 98.12 254 ASN A C 1
ATOM 1940 O O . ASN A 1 254 ? -18.061 -20.273 -7.491 1.00 98.12 254 ASN A O 1
ATOM 1944 N N . ASP A 1 255 ? -16.487 -19.419 -8.850 1.00 98.25 255 ASP A N 1
ATOM 1945 C CA . ASP A 1 255 ? -15.337 -19.673 -7.961 1.00 98.25 255 ASP A CA 1
ATOM 1946 C C . ASP A 1 255 ? -15.426 -18.889 -6.632 1.00 98.25 255 ASP A C 1
ATOM 1948 O O . ASP A 1 255 ? -14.933 -19.359 -5.607 1.00 98.25 255 ASP A O 1
ATOM 1952 N N . ILE A 1 256 ? -16.026 -17.690 -6.632 1.00 98.50 256 ILE A N 1
ATOM 1953 C CA . ILE A 1 256 ? -16.269 -16.899 -5.410 1.00 98.50 256 ILE A CA 1
ATOM 1954 C C . ILE A 1 256 ? -17.391 -17.535 -4.582 1.00 98.50 256 ILE A C 1
ATOM 1956 O O . ILE A 1 256 ? -17.226 -17.766 -3.385 1.00 98.50 256 ILE A O 1
ATOM 1960 N N . LEU A 1 257 ? -18.521 -17.847 -5.224 1.00 98.25 257 LEU A N 1
ATOM 1961 C CA . LEU A 1 257 ? -19.693 -18.448 -4.576 1.00 98.25 257 LEU A CA 1
ATOM 1962 C C . LEU A 1 257 ? -19.382 -19.829 -3.973 1.00 98.25 257 LEU A C 1
ATOM 1964 O O . LEU A 1 257 ? -19.949 -20.186 -2.948 1.00 98.25 257 LEU A O 1
ATOM 1968 N N . ALA A 1 258 ? -18.440 -20.577 -4.558 1.00 97.94 258 ALA A N 1
ATOM 1969 C CA . ALA A 1 258 ? -17.965 -21.864 -4.045 1.00 97.94 258 ALA A CA 1
ATOM 1970 C C . ALA A 1 258 ? -17.264 -21.797 -2.669 1.00 97.94 258 ALA A C 1
ATOM 1972 O O . ALA A 1 258 ? -16.957 -22.844 -2.100 1.00 97.94 258 ALA A O 1
ATOM 1973 N N . GLY A 1 259 ? -16.992 -20.598 -2.139 1.00 97.25 259 GLY A N 1
ATOM 1974 C CA . GLY A 1 259 ? -16.499 -20.400 -0.773 1.00 97.25 259 GLY A CA 1
ATOM 1975 C C . GLY A 1 259 ? -17.566 -20.066 0.271 1.00 97.25 259 GLY A C 1
ATOM 1976 O O . GLY A 1 259 ? -17.229 -20.009 1.449 1.00 97.25 259 GLY A O 1
ATOM 1977 N N . MET A 1 260 ? -18.815 -19.830 -0.138 1.00 98.12 260 MET A N 1
ATOM 1978 C CA . MET A 1 260 ? -19.915 -19.450 0.757 1.00 98.12 260 MET A CA 1
ATOM 1979 C C . MET A 1 260 ? -20.658 -20.680 1.294 1.00 98.12 260 MET A C 1
ATOM 1981 O O . MET A 1 260 ? -20.790 -21.693 0.603 1.00 98.12 260 MET A O 1
ATOM 1985 N N . LEU A 1 261 ? -21.182 -20.575 2.514 1.00 96.50 261 LEU A N 1
ATOM 1986 C CA . LEU A 1 261 ? -22.020 -21.580 3.166 1.00 96.50 261 LEU A CA 1
ATOM 1987 C C . LEU A 1 261 ? -23.437 -21.607 2.574 1.00 96.50 261 LEU A C 1
ATOM 1989 O O . LEU A 1 261 ? -23.980 -22.691 2.355 1.00 96.50 261 LEU A O 1
ATOM 1993 N N . ASP A 1 262 ? -24.017 -20.440 2.278 1.00 94.44 262 ASP A N 1
ATOM 1994 C CA . ASP A 1 262 ? -25.274 -20.302 1.540 1.00 94.44 262 ASP A CA 1
ATOM 1995 C C . ASP A 1 262 ? -25.184 -19.193 0.477 1.00 94.44 262 ASP A C 1
ATOM 1997 O O . ASP A 1 262 ? -25.738 -18.092 0.581 1.00 94.44 262 ASP A O 1
ATOM 2001 N N . ALA A 1 263 ? -24.533 -19.555 -0.631 1.00 94.25 263 ALA A N 1
ATOM 2002 C CA . ALA A 1 263 ? -24.480 -18.774 -1.865 1.00 94.25 263 ALA A CA 1
ATOM 2003 C C . ALA A 1 263 ? -25.865 -18.375 -2.433 1.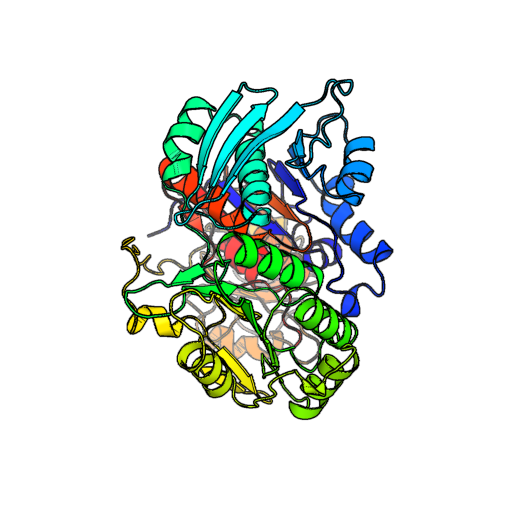00 94.25 263 ALA A C 1
ATOM 2005 O O . ALA A 1 263 ? -25.926 -17.542 -3.337 1.00 94.25 263 ALA A O 1
ATOM 2006 N N . GLY A 1 264 ? -26.977 -18.933 -1.931 1.00 92.38 264 GLY A N 1
ATOM 2007 C CA . GLY A 1 264 ? -28.338 -18.540 -2.298 1.00 92.38 264 GLY A CA 1
ATOM 2008 C C . GLY A 1 264 ? -28.759 -17.165 -1.763 1.00 92.38 264 GLY A C 1
ATOM 2009 O O . GLY A 1 264 ? -29.644 -16.537 -2.348 1.00 92.38 264 GLY A O 1
ATOM 2010 N N . TYR A 1 265 ? -28.115 -16.660 -0.703 1.00 92.81 265 TYR A N 1
ATOM 2011 C CA . TYR A 1 265 ? -28.342 -15.298 -0.195 1.00 92.81 265 TYR A CA 1
ATOM 2012 C C . TYR A 1 265 ? -27.517 -14.222 -0.919 1.00 92.81 265 TYR A C 1
ATOM 2014 O O . TYR A 1 265 ? -27.853 -13.035 -0.836 1.00 92.81 265 TYR A O 1
ATOM 2022 N N . ALA A 1 266 ? -26.465 -14.606 -1.647 1.00 96.94 266 ALA A N 1
ATOM 2023 C CA . ALA A 1 266 ? -25.639 -13.673 -2.403 1.00 96.94 266 ALA A CA 1
ATOM 2024 C C . ALA A 1 266 ? -26.389 -13.138 -3.635 1.00 96.94 266 ALA A C 1
ATOM 2026 O O . ALA A 1 266 ? -26.869 -13.888 -4.488 1.00 96.94 266 ALA A O 1
ATOM 2027 N N . LYS A 1 267 ? -26.458 -11.811 -3.776 1.00 97.94 267 LYS A N 1
ATOM 2028 C CA . LYS A 1 267 ? -26.942 -11.170 -5.003 1.00 97.94 267 LYS A CA 1
ATOM 2029 C C . LYS A 1 267 ? -25.854 -11.312 -6.064 1.00 97.94 267 LYS A C 1
ATOM 2031 O O . LYS A 1 267 ? -24.752 -10.812 -5.877 1.00 97.94 267 LYS A O 1
ATOM 2036 N N . VAL A 1 268 ? -26.157 -11.953 -7.185 1.00 97.81 268 VAL A N 1
ATOM 2037 C CA . VAL A 1 268 ? -25.218 -12.061 -8.308 1.00 97.81 268 VAL A CA 1
ATOM 2038 C C . VAL A 1 268 ? -25.663 -11.134 -9.429 1.00 97.81 268 VAL A C 1
ATOM 2040 O O . VAL A 1 268 ? -26.810 -11.217 -9.869 1.00 97.81 268 VAL A O 1
ATOM 2043 N N . MET A 1 269 ? -24.768 -10.261 -9.886 1.00 93.94 269 MET A N 1
ATOM 2044 C CA . MET A 1 269 ? -25.041 -9.326 -10.975 1.00 93.94 269 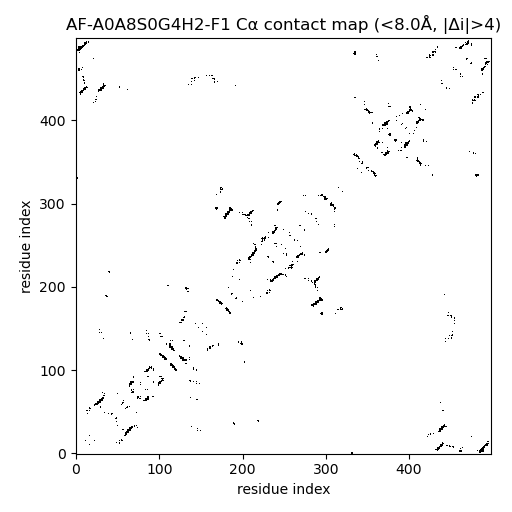MET A CA 1
ATOM 2045 C C . MET A 1 269 ? -23.771 -9.100 -11.796 1.00 93.94 269 MET A C 1
ATOM 2047 O O . MET A 1 269 ? -22.819 -8.499 -11.318 1.00 93.94 269 MET A O 1
ATOM 2051 N N . GLU A 1 270 ? -23.768 -9.610 -13.024 1.00 92.31 270 GLU A N 1
ATOM 2052 C CA . GLU A 1 270 ? -22.778 -9.261 -14.048 1.00 92.31 270 GLU A CA 1
ATOM 2053 C C . GLU A 1 270 ? -23.067 -7.835 -14.551 1.00 92.31 270 GLU A C 1
ATOM 2055 O O . GLU A 1 270 ? -24.228 -7.418 -14.595 1.00 92.31 270 GLU A O 1
ATOM 2060 N N . GLY A 1 271 ? -22.021 -7.084 -14.902 1.00 89.44 271 GLY A N 1
ATOM 2061 C CA . GLY A 1 271 ? -22.091 -5.631 -15.068 1.00 89.44 271 GLY A CA 1
ATOM 2062 C C . GLY A 1 271 ? -21.810 -4.900 -13.751 1.00 89.44 271 GLY A C 1
ATOM 2063 O O . GLY A 1 271 ? -22.667 -4.777 -12.873 1.00 89.44 271 GLY A O 1
ATOM 2064 N N . ARG A 1 272 ? -20.580 -4.392 -13.590 1.00 94.94 272 ARG A N 1
ATOM 2065 C CA . ARG A 1 272 ? -20.144 -3.751 -12.335 1.00 94.94 272 ARG A CA 1
ATOM 2066 C C . ARG A 1 272 ? -20.855 -2.422 -12.063 1.00 94.94 272 ARG A C 1
ATOM 2068 O O . ARG A 1 272 ? -21.154 -2.119 -10.909 1.00 94.94 272 ARG A O 1
ATOM 2075 N N . ALA A 1 273 ? -21.154 -1.637 -13.100 1.00 88.00 273 ALA A N 1
ATOM 2076 C CA . ALA A 1 273 ? -21.915 -0.392 -12.959 1.00 88.00 273 ALA A CA 1
ATOM 2077 C C . ALA A 1 273 ? -23.334 -0.672 -12.437 1.00 88.00 273 ALA A C 1
ATOM 2079 O O . ALA A 1 273 ? -23.835 0.015 -11.544 1.00 88.00 273 ALA A O 1
ATOM 2080 N N . GLU A 1 274 ? -23.948 -1.720 -12.975 1.00 86.56 274 GLU A N 1
ATOM 2081 C CA . GLU A 1 274 ? -25.278 -2.214 -12.661 1.00 86.56 274 GLU A CA 1
ATOM 2082 C C . GLU A 1 274 ? -25.326 -2.751 -11.227 1.00 86.56 274 GLU A C 1
ATOM 2084 O O . GLU A 1 274 ? -26.188 -2.330 -10.458 1.00 86.56 274 GLU A O 1
ATOM 2089 N N . ALA A 1 275 ? -24.359 -3.585 -10.829 1.00 91.94 275 ALA A N 1
ATOM 2090 C CA . ALA A 1 275 ? -24.249 -4.143 -9.480 1.00 91.94 275 ALA A CA 1
ATOM 2091 C C . ALA A 1 275 ? -24.076 -3.063 -8.397 1.00 91.94 275 ALA A C 1
ATOM 2093 O O . ALA A 1 275 ? -24.791 -3.066 -7.390 1.00 91.94 275 ALA A O 1
ATOM 2094 N N . VAL A 1 276 ? -23.172 -2.102 -8.622 1.00 90.44 276 VAL A N 1
ATOM 2095 C CA . VAL A 1 276 ? -22.940 -0.972 -7.708 1.00 90.44 276 VAL A CA 1
ATOM 2096 C C . VAL A 1 276 ? -24.181 -0.075 -7.624 1.00 90.44 276 VAL A C 1
ATOM 2098 O O . VAL A 1 276 ? -24.642 0.240 -6.526 1.00 90.44 276 VAL A O 1
ATOM 2101 N N . THR A 1 277 ? -24.803 0.255 -8.762 1.00 87.31 277 THR A N 1
ATOM 2102 C CA . THR A 1 277 ? -26.057 1.031 -8.795 1.00 87.31 277 THR A CA 1
ATOM 2103 C C . THR A 1 277 ? -27.194 0.296 -8.081 1.00 87.31 277 THR A C 1
ATOM 2105 O O . THR A 1 277 ? -27.942 0.904 -7.315 1.00 87.31 277 THR A O 1
ATOM 2108 N N . CYS A 1 278 ? -27.313 -1.017 -8.284 1.00 87.44 278 CYS A N 1
ATOM 2109 C CA . CYS A 1 278 ? -28.305 -1.879 -7.647 1.00 87.44 278 CYS A CA 1
ATOM 2110 C C . CYS A 1 278 ? -28.164 -1.881 -6.118 1.00 87.44 278 CYS A C 1
ATOM 2112 O O . CYS A 1 278 ? -29.176 -1.793 -5.421 1.00 87.44 278 CYS A O 1
ATOM 2114 N N . ALA A 1 279 ? -26.939 -1.945 -5.588 1.00 94.06 279 ALA A N 1
ATOM 2115 C CA . ALA A 1 279 ? -26.688 -1.861 -4.150 1.00 94.06 279 ALA A CA 1
ATOM 2116 C C . ALA A 1 279 ? -27.055 -0.476 -3.587 1.00 94.06 279 ALA A C 1
ATOM 2118 O O . ALA A 1 279 ? -27.884 -0.375 -2.684 1.00 94.06 279 ALA A O 1
ATOM 2119 N N . VAL A 1 280 ? -26.514 0.601 -4.169 1.00 90.69 280 VAL A N 1
ATOM 2120 C CA . VAL A 1 280 ? -26.709 1.984 -3.686 1.00 90.69 280 VAL A CA 1
ATOM 2121 C C . VAL A 1 280 ? -28.170 2.456 -3.794 1.00 90.69 280 VAL A C 1
ATOM 2123 O O . VAL A 1 280 ? -28.600 3.307 -3.017 1.00 90.69 280 VAL A O 1
ATOM 2126 N N . MET A 1 281 ? -28.963 1.896 -4.714 1.00 89.88 281 MET A N 1
ATOM 2127 C CA . MET A 1 281 ? -30.402 2.186 -4.832 1.00 89.88 281 MET A CA 1
ATOM 2128 C C . MET A 1 281 ? -31.303 1.298 -3.950 1.00 89.88 281 MET A C 1
ATOM 2130 O O . MET A 1 281 ? -32.488 1.605 -3.823 1.00 89.88 281 MET A O 1
ATOM 2134 N N . GLN A 1 282 ? -30.788 0.211 -3.359 1.00 94.31 282 GLN A N 1
ATOM 2135 C CA . GLN A 1 282 ? -31.544 -0.673 -2.450 1.00 94.31 282 GLN A CA 1
ATOM 2136 C C . GLN A 1 282 ? -31.167 -0.500 -0.970 1.00 94.31 282 GLN A C 1
ATOM 2138 O O . GLN A 1 282 ? -31.978 -0.823 -0.099 1.00 94.31 282 GLN A O 1
ATOM 2143 N N . ALA A 1 283 ? -29.963 -0.002 -0.685 1.00 95.06 283 ALA A N 1
ATOM 2144 C CA . ALA A 1 283 ? -29.498 0.319 0.658 1.00 95.06 283 ALA A CA 1
ATOM 2145 C C . ALA A 1 283 ? -30.240 1.536 1.252 1.00 95.06 283 ALA A C 1
ATOM 2147 O O . ALA A 1 283 ? -30.624 2.470 0.544 1.00 95.06 283 ALA A O 1
ATOM 2148 N N . LYS A 1 284 ? -30.463 1.513 2.56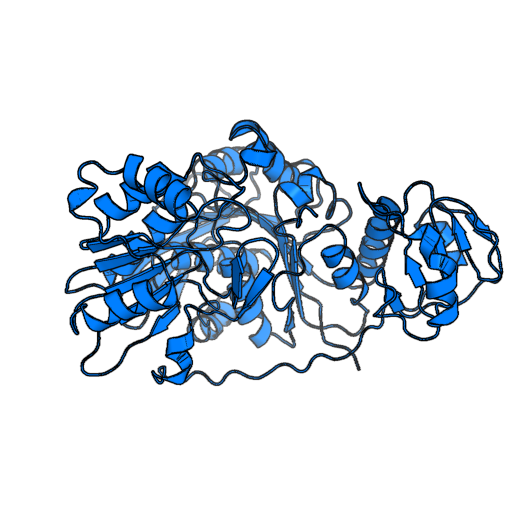9 1.00 95.31 284 LYS A N 1
ATOM 2149 C CA . LYS A 1 284 ? -31.163 2.569 3.324 1.00 95.31 284 LYS A CA 1
ATOM 2150 C C . LYS A 1 284 ? -30.235 3.719 3.715 1.00 95.31 284 LYS A C 1
ATOM 2152 O O . LYS A 1 284 ? -29.026 3.567 3.726 1.00 95.31 284 LYS A O 1
ATOM 2157 N N . GLU A 1 285 ? -30.805 4.845 4.142 1.00 93.62 285 GLU A N 1
ATOM 2158 C CA . GLU A 1 285 ? -30.048 6.007 4.644 1.00 93.62 285 GLU A CA 1
ATOM 2159 C C . GLU A 1 285 ? -29.083 5.678 5.802 1.00 93.62 285 GLU A C 1
ATOM 2161 O O . GLU A 1 285 ? -28.034 6.299 5.915 1.00 93.62 285 GLU A O 1
ATOM 2166 N N . ASN A 1 286 ? -29.392 4.675 6.631 1.00 93.81 286 ASN A N 1
ATOM 2167 C CA . ASN A 1 286 ? -28.516 4.217 7.714 1.00 93.81 286 ASN A CA 1
ATOM 2168 C C . ASN A 1 286 ? -27.620 3.012 7.350 1.00 93.81 286 ASN A C 1
ATOM 2170 O O . ASN A 1 286 ? -26.856 2.559 8.201 1.00 93.81 286 ASN A O 1
ATOM 2174 N N . ASP A 1 287 ? -27.721 2.476 6.131 1.00 95.62 287 ASP A N 1
ATOM 2175 C CA . ASP A 1 287 ? -26.871 1.386 5.639 1.00 95.62 287 ASP A CA 1
ATOM 2176 C C . ASP A 1 287 ? -25.517 1.929 5.134 1.00 95.62 287 ASP A C 1
ATOM 2178 O O . ASP A 1 287 ? -25.398 3.089 4.726 1.00 95.62 287 ASP A O 1
ATOM 2182 N N . VAL A 1 288 ? -24.503 1.060 5.098 1.00 94.94 288 VAL A N 1
ATOM 2183 C CA . VAL A 1 288 ? -23.200 1.333 4.467 1.00 94.94 288 VAL A CA 1
ATOM 2184 C C . VAL A 1 288 ? -23.018 0.408 3.266 1.00 94.94 288 VAL A C 1
ATOM 2186 O O . VAL A 1 288 ? -23.291 -0.786 3.363 1.00 94.94 288 VAL A O 1
ATOM 2189 N N . VAL A 1 289 ? -22.529 0.929 2.141 1.00 96.81 289 VAL A N 1
ATOM 2190 C CA . VAL A 1 289 ? -22.202 0.153 0.935 1.00 96.81 289 VAL A CA 1
ATOM 2191 C C . VAL A 1 289 ? -20.701 0.225 0.673 1.00 96.81 289 VAL A C 1
ATOM 2193 O O . VAL A 1 289 ? -20.205 1.242 0.192 1.00 96.81 289 VAL A O 1
ATOM 2196 N N . LEU A 1 290 ? -19.980 -0.859 0.967 1.00 97.25 290 LEU A N 1
ATOM 2197 C CA . LEU A 1 290 ? -18.583 -1.022 0.572 1.00 97.25 290 LEU A CA 1
ATOM 2198 C C . LEU A 1 290 ? -18.516 -1.505 -0.881 1.00 97.25 290 LEU A C 1
ATOM 2200 O O . LEU A 1 290 ? -19.029 -2.575 -1.209 1.00 97.25 290 LEU A O 1
ATOM 2204 N N . VAL A 1 291 ? -17.841 -0.743 -1.737 1.00 97.38 291 VAL A N 1
ATOM 2205 C CA . VAL A 1 291 ? -17.496 -1.114 -3.111 1.00 97.38 291 VAL A CA 1
ATOM 2206 C C . VAL A 1 291 ? -16.002 -1.425 -3.154 1.00 97.38 291 VAL A C 1
ATOM 2208 O O . VAL A 1 291 ? -15.161 -0.534 -3.028 1.00 97.38 291 VAL A O 1
ATOM 2211 N N . ALA A 1 292 ? -15.672 -2.708 -3.286 1.00 96.44 292 ALA A N 1
ATOM 2212 C CA . ALA A 1 292 ? -14.320 -3.228 -3.121 1.00 96.44 292 ALA A CA 1
ATOM 2213 C C . ALA A 1 292 ? -13.714 -3.743 -4.436 1.00 96.44 292 ALA A C 1
ATOM 2215 O O . ALA A 1 292 ? -14.393 -4.333 -5.287 1.00 96.44 292 ALA A O 1
ATOM 2216 N N . GLY A 1 293 ? -12.404 -3.540 -4.585 1.00 92.12 293 GLY A N 1
ATOM 2217 C CA . GLY A 1 293 ? -11.554 -4.218 -5.567 1.00 92.12 293 GLY A CA 1
ATOM 2218 C C . GLY A 1 293 ? -10.757 -3.283 -6.475 1.00 92.12 293 GLY A C 1
ATOM 2219 O O . GLY A 1 293 ? -9.600 -3.583 -6.767 1.00 92.12 293 GLY A O 1
ATOM 2220 N N . LYS A 1 294 ? -11.340 -2.147 -6.888 1.00 89.25 294 LYS A N 1
ATOM 2221 C CA . LYS A 1 294 ? -10.709 -1.205 -7.833 1.00 89.25 294 LYS A CA 1
ATOM 2222 C C . LYS A 1 294 ? -10.131 0.045 -7.195 1.00 89.25 294 LYS A C 1
ATOM 2224 O O . LYS A 1 294 ? -9.138 0.554 -7.708 1.00 89.25 294 LYS A O 1
ATOM 2229 N N . GLY A 1 295 ? -10.710 0.555 -6.106 1.00 88.50 295 GLY A N 1
ATOM 2230 C CA . GLY A 1 295 ? -10.268 1.802 -5.476 1.00 88.50 295 GLY A CA 1
ATOM 2231 C C . GLY A 1 295 ? -10.173 2.971 -6.470 1.00 88.50 295 GLY A C 1
ATOM 2232 O O . GLY A 1 295 ? -11.187 3.523 -6.886 1.00 88.50 295 GLY A O 1
ATOM 2233 N N . HIS A 1 296 ? -8.945 3.356 -6.835 1.00 81.00 296 HIS A N 1
ATOM 2234 C CA . HIS A 1 296 ? -8.656 4.421 -7.804 1.00 81.00 296 HIS A CA 1
ATOM 2235 C C . HIS A 1 296 ? -8.551 3.954 -9.268 1.00 81.00 296 HIS A C 1
ATOM 2237 O O . HIS A 1 296 ? -8.325 4.795 -10.134 1.00 81.00 296 HIS A O 1
ATOM 2243 N N . GLU A 1 297 ? -8.642 2.652 -9.570 1.00 81.62 297 GLU A N 1
ATOM 2244 C CA . GLU A 1 297 ? -8.605 2.161 -10.954 1.00 81.62 297 GLU A CA 1
ATOM 2245 C C . GLU A 1 297 ? -9.814 2.717 -11.729 1.00 81.62 297 GLU A C 1
ATOM 2247 O O . GLU A 1 297 ? -10.961 2.341 -11.492 1.00 81.62 297 GLU A O 1
ATOM 2252 N N . ASP A 1 298 ? -9.531 3.624 -12.666 1.00 87.50 298 ASP A N 1
ATOM 2253 C CA . ASP A 1 298 ? -10.472 4.289 -13.578 1.00 87.50 298 ASP A CA 1
ATOM 2254 C C . ASP A 1 298 ? -10.820 3.432 -14.811 1.00 87.50 298 ASP A C 1
ATOM 2256 O O . ASP A 1 298 ? -11.205 3.945 -15.865 1.00 87.50 298 ASP A O 1
ATOM 2260 N N . TYR A 1 299 ? -10.698 2.106 -14.680 1.00 86.06 299 TYR A N 1
ATOM 2261 C CA . TYR A 1 299 ? -10.907 1.175 -15.776 1.00 86.06 299 TYR A CA 1
ATOM 2262 C C . TYR A 1 299 ? -11.392 -0.226 -15.383 1.00 86.06 299 TYR A C 1
ATOM 2264 O O . TYR A 1 299 ? -11.240 -0.714 -14.257 1.00 86.06 299 TYR A O 1
ATOM 2272 N N . GLN A 1 300 ? -11.906 -0.926 -16.393 1.00 88.88 300 GLN A N 1
ATOM 2273 C CA . GLN A 1 300 ? -12.244 -2.343 -16.357 1.00 88.88 300 GLN A CA 1
ATOM 2274 C C . GLN A 1 300 ? -11.614 -3.070 -17.556 1.00 88.88 300 GLN A C 1
ATOM 2276 O O . GLN A 1 300 ? -11.796 -2.666 -18.703 1.00 88.88 300 GLN A O 1
ATOM 2281 N N . ILE A 1 301 ? -10.847 -4.137 -17.296 1.00 87.69 301 ILE A N 1
ATOM 2282 C CA . ILE A 1 301 ? -10.231 -4.957 -18.353 1.00 87.69 301 ILE A CA 1
ATOM 2283 C C . ILE A 1 301 ? -11.174 -6.094 -18.763 1.00 87.69 301 ILE A C 1
ATOM 2285 O O . ILE A 1 301 ? -11.427 -7.001 -17.965 1.00 87.69 301 ILE A O 1
ATOM 2289 N N . VAL A 1 302 ? -11.632 -6.071 -20.017 1.00 91.69 302 VAL A N 1
ATOM 2290 C CA . VAL A 1 302 ? -12.491 -7.099 -20.633 1.00 91.69 302 VAL A CA 1
ATOM 2291 C C . VAL A 1 302 ? -11.827 -7.603 -21.912 1.00 91.69 302 VAL A C 1
ATOM 2293 O O . VAL A 1 302 ? -11.497 -6.823 -22.808 1.00 91.69 302 VAL A O 1
ATOM 2296 N N . GLY A 1 303 ? -11.571 -8.909 -21.994 1.00 91.69 303 GLY A N 1
ATOM 2297 C CA . GLY A 1 303 ? -10.632 -9.467 -22.964 1.00 91.69 303 GLY A CA 1
ATOM 2298 C C . GLY A 1 303 ? -9.275 -8.767 -22.852 1.00 91.69 303 GLY A C 1
ATOM 2299 O O . GLY A 1 303 ? -8.691 -8.687 -21.771 1.00 91.69 303 GLY A O 1
ATOM 2300 N N . ASN A 1 304 ? -8.829 -8.191 -23.969 1.00 88.88 304 ASN A N 1
ATOM 2301 C CA . ASN A 1 304 ? -7.608 -7.383 -24.061 1.00 88.88 304 ASN A CA 1
ATOM 2302 C C . ASN A 1 304 ? -7.888 -5.863 -24.094 1.00 88.88 304 ASN A C 1
ATOM 2304 O O . ASN A 1 304 ? -6.989 -5.084 -24.405 1.00 88.88 304 ASN A O 1
ATOM 2308 N N . GLN A 1 305 ? -9.126 -5.423 -23.836 1.00 87.12 305 GLN A N 1
ATOM 2309 C CA . GLN A 1 305 ? -9.519 -4.010 -23.875 1.00 87.12 305 GLN A CA 1
ATOM 2310 C C . GLN A 1 305 ? -9.557 -3.410 -22.466 1.00 87.12 305 GLN A C 1
ATOM 2312 O O . GLN A 1 305 ? -10.100 -4.015 -21.543 1.00 87.12 305 GLN A O 1
ATOM 2317 N N . ARG A 1 306 ? -9.014 -2.197 -22.314 1.00 89.25 306 ARG A N 1
ATOM 2318 C CA . ARG A 1 306 ? -9.214 -1.336 -21.140 1.00 89.25 306 ARG A CA 1
ATOM 2319 C C . ARG A 1 306 ? -10.402 -0.421 -21.442 1.00 89.25 306 ARG A C 1
ATOM 2321 O O . ARG A 1 306 ? -10.288 0.429 -22.318 1.00 89.25 306 ARG A O 1
ATOM 2328 N N . LEU A 1 307 ? -11.521 -0.636 -20.759 1.00 85.12 307 LEU A N 1
ATOM 2329 C CA . LEU A 1 307 ? -12.730 0.181 -20.862 1.00 85.12 307 LEU A CA 1
ATOM 2330 C C . LEU A 1 307 ? -12.752 1.213 -19.729 1.00 85.12 307 LEU A C 1
ATOM 2332 O O . LEU A 1 307 ? -12.356 0.882 -18.609 1.00 85.12 307 LEU A O 1
ATOM 2336 N N . ASP A 1 308 ? -13.229 2.426 -20.004 1.00 88.75 308 ASP A N 1
ATOM 2337 C CA . ASP A 1 308 ? -13.338 3.500 -19.009 1.00 88.75 308 ASP A CA 1
ATOM 2338 C C . ASP A 1 308 ? -14.450 3.178 -17.994 1.00 88.75 308 ASP A C 1
ATOM 2340 O O . ASP A 1 308 ? -15.608 2.977 -18.366 1.00 88.75 308 ASP A O 1
ATOM 2344 N N . TYR A 1 309 ? -14.106 3.106 -16.706 1.00 88.38 309 TYR A N 1
ATOM 2345 C CA . TYR A 1 309 ? -15.038 2.729 -15.636 1.00 88.38 309 TYR A CA 1
ATOM 2346 C C . TYR A 1 309 ? -14.502 3.164 -14.267 1.00 88.38 309 TYR A C 1
ATOM 2348 O O . TYR A 1 309 ? -13.365 2.853 -13.951 1.00 88.38 309 TYR A O 1
ATOM 2356 N N . SER A 1 310 ? -15.300 3.768 -13.380 1.00 88.50 310 SER A N 1
ATOM 2357 C CA . SER A 1 310 ? -14.830 4.013 -12.006 1.00 88.50 310 SER A CA 1
ATOM 2358 C C . SER A 1 310 ? -15.910 3.811 -10.948 1.00 88.50 310 SER A C 1
ATOM 2360 O O . SER A 1 310 ? -16.981 4.410 -11.023 1.00 88.50 310 SER A O 1
ATOM 2362 N N . ASP A 1 311 ? -15.576 3.064 -9.890 1.00 88.38 311 ASP A N 1
ATOM 2363 C CA . ASP A 1 311 ? -16.390 2.975 -8.665 1.00 88.38 311 ASP A CA 1
ATOM 2364 C C . ASP A 1 311 ? -16.603 4.369 -8.028 1.00 88.38 311 ASP A C 1
ATOM 2366 O O . ASP A 1 311 ? -17.598 4.618 -7.349 1.00 88.38 311 ASP A O 1
ATOM 2370 N N . ARG A 1 312 ? -15.684 5.312 -8.288 1.00 85.00 312 ARG A N 1
ATOM 2371 C CA . ARG A 1 312 ? -15.677 6.678 -7.743 1.00 85.00 312 ARG A CA 1
ATOM 2372 C C . ARG A 1 312 ? -16.588 7.660 -8.495 1.00 85.00 312 ARG A C 1
ATOM 2374 O O . ARG A 1 312 ? -16.609 8.839 -8.147 1.00 85.00 312 ARG A O 1
ATOM 2381 N N . LEU A 1 313 ? -17.354 7.217 -9.501 1.00 73.31 313 LEU A N 1
ATOM 2382 C CA . LEU A 1 313 ? -18.251 8.077 -10.301 1.00 73.31 313 LEU A CA 1
ATOM 2383 C C . LEU A 1 313 ? -19.222 8.915 -9.448 1.00 73.31 313 LEU A C 1
ATOM 2385 O O . LEU A 1 313 ? -19.565 10.038 -9.832 1.00 73.31 313 LEU A O 1
ATOM 2389 N N . TYR A 1 314 ? -19.602 8.420 -8.265 1.00 62.81 314 TYR A N 1
ATOM 2390 C CA . TYR A 1 314 ? -20.412 9.164 -7.299 1.00 62.81 314 TYR A CA 1
ATOM 2391 C C . TYR A 1 314 ? -19.817 10.526 -6.923 1.00 62.81 314 TYR A C 1
ATOM 2393 O O . TYR A 1 314 ? -20.600 11.450 -6.741 1.00 62.81 314 TYR A O 1
ATOM 2401 N N . GLN A 1 315 ? -18.490 10.722 -6.945 1.00 59.00 315 GLN A N 1
ATOM 2402 C CA . GLN A 1 315 ? -17.838 12.020 -6.694 1.00 59.00 315 GLN A CA 1
ATOM 2403 C C . GLN A 1 315 ? -18.419 13.179 -7.537 1.00 59.00 315 GLN A C 1
ATOM 2405 O O . GLN A 1 315 ? -18.379 14.332 -7.115 1.00 59.00 315 GLN A O 1
ATOM 2410 N N . SER A 1 316 ? -18.977 12.882 -8.719 1.00 52.12 316 SER A N 1
ATOM 2411 C CA . SER A 1 316 ? -19.603 13.866 -9.620 1.00 52.12 316 SER A CA 1
ATOM 2412 C C . SER A 1 316 ? -21.094 14.133 -9.354 1.00 52.12 316 SER A C 1
ATOM 2414 O O . SER A 1 316 ? -21.595 15.210 -9.668 1.00 52.12 316 SER A O 1
ATOM 2416 N N . ILE A 1 317 ? -21.805 13.162 -8.774 1.00 54.34 317 ILE A N 1
ATOM 2417 C CA . ILE A 1 317 ? -23.252 13.204 -8.483 1.00 54.34 317 ILE A CA 1
ATOM 2418 C C . ILE A 1 317 ? -23.498 13.676 -7.040 1.00 54.34 317 ILE A C 1
ATOM 2420 O O . ILE A 1 317 ? -24.564 14.185 -6.697 1.00 54.34 317 ILE A O 1
ATOM 2424 N N . TRP A 1 318 ? -22.499 13.470 -6.188 1.00 62.78 318 TRP A N 1
ATOM 2425 C CA . TRP A 1 318 ? -22.622 13.381 -4.748 1.00 62.78 318 TRP A CA 1
ATOM 2426 C C . TRP A 1 318 ? -21.566 14.300 -4.112 1.00 62.78 318 TRP A C 1
ATOM 2428 O O . TRP A 1 318 ? -20.409 13.899 -3.962 1.00 62.78 318 TRP A O 1
ATOM 2438 N N . PRO A 1 319 ? -21.914 15.559 -3.786 1.00 43.34 319 PRO A N 1
ATOM 2439 C CA . PRO A 1 319 ? -20.934 16.544 -3.344 1.00 43.34 319 PRO A CA 1
ATOM 2440 C C . PRO A 1 319 ? -20.327 16.144 -1.995 1.00 43.34 319 PRO A C 1
ATOM 2442 O O . PRO A 1 319 ? -21.008 16.137 -0.972 1.00 43.34 319 PRO A O 1
ATOM 2445 N N . MET A 1 320 ? -19.031 15.827 -2.005 1.00 44.31 320 MET A N 1
ATOM 2446 C CA . MET A 1 320 ? -18.249 15.550 -0.798 1.00 44.31 320 MET A CA 1
ATOM 2447 C C . MET A 1 320 ? -18.216 16.777 0.127 1.00 44.31 320 MET A C 1
ATOM 2449 O O . MET A 1 320 ? -18.231 17.919 -0.343 1.00 44.31 320 MET A O 1
ATOM 2453 N N . ALA A 1 321 ? -18.045 16.552 1.434 1.00 41.00 321 ALA A N 1
ATOM 2454 C CA . ALA A 1 321 ? -17.566 17.599 2.334 1.00 41.00 321 ALA A CA 1
ATOM 2455 C C . ALA A 1 321 ? -16.215 18.121 1.800 1.00 41.00 321 ALA A C 1
ATOM 2457 O O . ALA A 1 321 ? -15.257 17.364 1.646 1.00 41.00 321 ALA A O 1
ATOM 2458 N N . THR A 1 322 ? -16.164 19.394 1.407 1.00 30.62 322 THR A N 1
ATOM 2459 C CA . THR A 1 322 ? -15.208 19.849 0.386 1.00 30.62 322 THR A CA 1
ATOM 2460 C C . THR A 1 322 ? -13.754 19.902 0.859 1.00 30.62 322 THR A C 1
ATOM 2462 O O . THR A 1 322 ? -13.419 20.701 1.735 1.00 30.62 322 THR A O 1
ATOM 2465 N N . ALA A 1 323 ? -12.871 19.179 0.165 1.00 29.36 323 ALA A N 1
ATOM 2466 C CA . ALA A 1 323 ? -11.429 19.425 0.141 1.00 29.36 323 ALA A CA 1
ATOM 2467 C C . ALA A 1 323 ? -10.980 19.745 -1.300 1.00 29.36 323 ALA A C 1
ATOM 2469 O O . ALA A 1 323 ? -11.137 18.937 -2.219 1.00 29.36 323 ALA A O 1
ATOM 2470 N N . SER A 1 324 ? -10.446 20.950 -1.518 1.00 24.59 324 SER A N 1
ATOM 2471 C CA . SER A 1 324 ? -10.068 21.448 -2.846 1.00 24.59 324 SER A CA 1
ATOM 2472 C C . SER A 1 324 ? -8.868 20.684 -3.412 1.00 24.59 324 SER A C 1
ATOM 2474 O O . SER A 1 324 ? -7.752 20.831 -2.914 1.00 24.59 324 SER A O 1
ATOM 2476 N N . HIS A 1 325 ? -9.082 19.905 -4.472 1.00 27.06 325 HIS A N 1
ATOM 2477 C CA . HIS A 1 325 ? -8.005 19.201 -5.164 1.00 27.06 325 HIS A CA 1
ATOM 2478 C C . HIS A 1 325 ? -7.190 20.190 -6.012 1.00 27.06 325 HIS A C 1
ATOM 2480 O O . HIS A 1 325 ? -7.661 20.682 -7.037 1.00 27.06 325 HIS A O 1
ATOM 2486 N N . GLY A 1 326 ? -5.960 20.482 -5.585 1.00 23.28 326 GLY A N 1
ATOM 2487 C CA . GLY A 1 326 ? -4.997 21.234 -6.387 1.00 23.28 326 GLY A CA 1
ATOM 2488 C C . GLY A 1 326 ? -4.448 20.355 -7.510 1.00 23.28 326 GLY A C 1
ATOM 2489 O O . GLY A 1 326 ? -3.663 19.448 -7.249 1.00 23.28 326 GLY A O 1
ATOM 2490 N N . GLY A 1 327 ? -4.867 20.605 -8.751 1.00 21.67 327 GLY A N 1
ATOM 2491 C CA . GLY A 1 327 ? -4.384 19.856 -9.912 1.00 21.67 327 GLY A CA 1
ATOM 2492 C C . GLY A 1 327 ? -2.914 20.158 -10.208 1.00 21.67 327 GLY A C 1
ATOM 2493 O O . GLY A 1 327 ? -2.592 21.257 -10.656 1.00 21.67 327 GLY A O 1
ATOM 2494 N N . ALA A 1 328 ? -2.031 19.184 -9.983 1.00 24.86 328 ALA A N 1
ATOM 2495 C CA . ALA A 1 328 ? -0.625 19.281 -10.362 1.00 24.86 328 ALA A CA 1
ATOM 2496 C C . ALA A 1 328 ? -0.466 19.144 -11.887 1.00 24.86 328 ALA A C 1
ATOM 2498 O O . ALA A 1 328 ? -0.940 18.183 -12.493 1.00 24.86 328 ALA A O 1
ATOM 2499 N N . SER A 1 329 ? 0.208 20.107 -12.515 1.00 23.56 329 SER A N 1
ATOM 2500 C CA . SER A 1 329 ? 0.515 20.084 -13.948 1.00 23.56 329 SER A CA 1
ATOM 2501 C C . SER A 1 329 ? 1.693 19.157 -14.250 1.00 23.56 329 SER A C 1
ATOM 2503 O O . SER A 1 329 ? 2.766 19.327 -13.674 1.00 23.56 329 SER A O 1
ATOM 2505 N N . ALA A 1 330 ? 1.540 18.242 -15.207 1.00 26.27 330 ALA A N 1
ATOM 2506 C CA . ALA A 1 330 ? 2.670 17.479 -15.736 1.00 26.27 330 ALA A CA 1
ATOM 2507 C C . ALA A 1 330 ? 3.643 18.405 -16.495 1.00 26.27 330 ALA A C 1
ATOM 2509 O O . ALA A 1 330 ? 3.220 19.143 -17.387 1.00 26.27 330 ALA A O 1
ATOM 2510 N N . GLY A 1 331 ? 4.938 18.353 -16.172 1.00 27.66 331 GLY A N 1
ATOM 2511 C CA . GLY A 1 331 ? 5.966 19.161 -16.830 1.00 27.66 331 GLY A CA 1
ATOM 2512 C C . GLY A 1 331 ? 7.383 18.631 -16.602 1.00 27.66 331 GLY A C 1
ATOM 2513 O O . GLY A 1 331 ? 7.690 18.158 -15.512 1.00 27.66 331 GLY A O 1
ATOM 2514 N N . GLY A 1 332 ? 8.232 18.740 -17.628 1.00 38.84 332 GLY A N 1
ATOM 2515 C CA . GLY A 1 332 ? 9.645 18.339 -17.591 1.00 38.84 332 GLY A CA 1
ATOM 2516 C C . GLY A 1 332 ? 9.869 16.828 -17.734 1.00 38.84 332 GLY A C 1
ATOM 2517 O O . GLY A 1 332 ? 9.392 16.042 -16.923 1.00 38.84 332 GLY A O 1
ATOM 2518 N N . ASP A 1 333 ? 10.619 16.424 -18.762 1.00 49.84 333 ASP A N 1
ATOM 2519 C CA . ASP A 1 333 ? 11.062 15.032 -18.980 1.00 49.84 333 ASP A CA 1
ATOM 2520 C C . ASP A 1 333 ? 12.607 14.941 -19.069 1.00 49.84 333 ASP A C 1
ATOM 2522 O O . ASP A 1 333 ? 13.165 14.066 -19.727 1.00 49.84 333 ASP A O 1
ATOM 2526 N N . CYS A 1 334 ? 13.306 15.889 -18.424 1.00 54.03 334 CYS A N 1
ATOM 2527 C CA . CYS A 1 334 ? 14.770 15.968 -18.394 1.00 54.03 334 CYS A CA 1
ATOM 2528 C C . CYS A 1 334 ? 15.395 15.123 -17.270 1.00 54.03 334 CYS A C 1
ATOM 2530 O O . CYS A 1 334 ? 14.822 14.966 -16.192 1.00 54.03 334 CYS A O 1
ATOM 2532 N N . MET A 1 335 ? 16.618 14.650 -17.522 1.00 70.38 335 MET A N 1
ATOM 2533 C CA . MET A 1 335 ? 17.503 13.975 -16.561 1.00 70.38 335 MET A CA 1
ATOM 2534 C C . MET A 1 335 ? 18.671 14.883 -16.131 1.00 70.38 335 MET A C 1
ATOM 2536 O O . MET A 1 335 ? 18.846 15.989 -16.643 1.00 70.38 335 MET A O 1
ATOM 2540 N N . ILE A 1 336 ? 19.540 14.388 -15.242 1.00 64.19 336 ILE A N 1
ATOM 2541 C CA . ILE A 1 336 ? 20.859 15.001 -15.008 1.00 64.19 336 ILE A CA 1
ATOM 2542 C C . ILE A 1 336 ? 21.717 14.876 -16.266 1.00 64.19 336 ILE A C 1
ATOM 2544 O O . ILE A 1 336 ? 22.026 13.768 -16.700 1.00 64.19 336 ILE A O 1
ATOM 2548 N N . SER A 1 337 ? 22.132 16.024 -16.801 1.00 79.75 337 SER A N 1
ATOM 2549 C CA . SER A 1 337 ? 22.962 16.111 -18.001 1.00 79.75 337 SER A CA 1
ATOM 2550 C C . SER A 1 337 ? 24.287 15.350 -17.833 1.00 79.75 337 SER A C 1
ATOM 2552 O O . SER A 1 337 ? 25.039 15.613 -16.892 1.00 79.75 337 SER A O 1
ATOM 2554 N N . VAL A 1 338 ? 24.557 14.394 -18.726 1.00 84.25 338 VAL A N 1
ATOM 2555 C CA . VAL A 1 338 ? 25.661 13.420 -18.614 1.00 84.25 338 VAL A CA 1
ATOM 2556 C C . VAL A 1 338 ? 26.257 13.110 -19.992 1.00 84.25 338 VAL A C 1
ATOM 2558 O O . VAL A 1 338 ? 25.532 13.112 -20.985 1.00 84.25 338 VAL A O 1
ATOM 2561 N N . THR A 1 339 ? 27.565 12.865 -20.092 1.00 89.62 339 THR A N 1
ATOM 2562 C CA . THR A 1 339 ? 28.205 12.472 -21.365 1.00 89.62 339 THR A CA 1
ATOM 2563 C C . THR A 1 339 ? 28.155 10.961 -21.594 1.00 89.62 339 THR A C 1
ATOM 2565 O O . THR A 1 339 ? 28.098 10.176 -20.644 1.00 89.62 339 THR A O 1
ATOM 2568 N N . LEU A 1 340 ? 28.229 10.517 -22.852 1.00 89.00 340 LEU A N 1
ATOM 2569 C CA . LEU A 1 340 ? 28.369 9.092 -23.168 1.00 89.00 340 LEU A CA 1
ATOM 2570 C C . LEU A 1 340 ? 29.651 8.495 -22.576 1.00 89.00 340 LEU A C 1
ATOM 2572 O O . LEU A 1 340 ? 29.619 7.364 -22.096 1.00 89.00 340 LEU A O 1
ATOM 2576 N N . SER A 1 341 ? 30.753 9.247 -22.541 1.00 88.44 341 SER A N 1
ATOM 2577 C CA . SER A 1 341 ? 31.984 8.843 -21.849 1.00 88.44 341 SER A CA 1
ATOM 2578 C C . SER A 1 341 ? 31.748 8.567 -20.358 1.00 88.44 341 SER A C 1
ATOM 2580 O O . SER A 1 341 ? 32.106 7.494 -19.878 1.00 88.44 341 SER A O 1
ATOM 2582 N N . GLN A 1 342 ? 31.046 9.455 -19.645 1.00 86.19 342 GLN A N 1
ATOM 2583 C CA . GLN A 1 342 ? 30.658 9.228 -18.249 1.00 86.19 342 GLN A CA 1
ATOM 2584 C C . GLN A 1 342 ? 29.757 7.996 -18.106 1.00 86.19 342 GLN A C 1
ATOM 2586 O O . GLN A 1 342 ? 29.995 7.163 -17.235 1.00 86.19 342 GLN A O 1
ATOM 2591 N N . LEU A 1 343 ? 28.754 7.832 -18.977 1.00 87.50 343 LEU A N 1
ATOM 2592 C CA . LEU A 1 343 ? 27.897 6.640 -18.974 1.00 87.50 343 LEU A CA 1
ATOM 2593 C C . LEU A 1 343 ? 28.675 5.345 -19.253 1.00 87.50 343 LEU A C 1
ATOM 2595 O O . LEU A 1 343 ? 28.301 4.296 -18.734 1.00 87.50 343 LEU A O 1
ATOM 2599 N N . THR A 1 344 ? 29.768 5.410 -20.013 1.00 89.00 344 THR A N 1
ATOM 2600 C CA . THR A 1 344 ? 30.647 4.262 -20.286 1.00 89.00 344 THR A CA 1
ATOM 2601 C C . THR A 1 344 ? 31.348 3.793 -19.011 1.00 89.00 344 THR A C 1
ATOM 2603 O O . THR A 1 344 ? 31.313 2.599 -18.712 1.00 89.00 344 THR A O 1
ATOM 2606 N N . ASP A 1 345 ? 31.892 4.727 -18.223 1.00 87.31 345 ASP A N 1
ATOM 2607 C CA . ASP A 1 345 ? 32.506 4.442 -16.918 1.00 87.31 345 ASP A CA 1
ATOM 2608 C C . ASP A 1 345 ? 31.475 3.938 -15.889 1.00 87.31 345 ASP A C 1
ATOM 2610 O O . ASP A 1 345 ? 31.759 3.023 -15.115 1.00 87.31 345 ASP A O 1
ATOM 2614 N N . ILE A 1 346 ? 30.267 4.518 -15.879 1.00 83.38 346 ILE A N 1
ATOM 2615 C CA . ILE A 1 346 ? 29.188 4.177 -14.932 1.00 83.38 346 ILE A CA 1
ATOM 2616 C C . ILE A 1 346 ? 28.610 2.782 -15.208 1.00 83.38 346 ILE A C 1
ATOM 2618 O O . ILE A 1 346 ? 28.341 2.040 -14.265 1.00 83.38 346 ILE A O 1
ATOM 2622 N N . LEU A 1 347 ? 28.403 2.437 -16.483 1.00 87.56 347 LEU A N 1
ATOM 2623 C CA . LEU A 1 347 ? 27.715 1.215 -16.927 1.00 87.56 347 LEU A CA 1
ATOM 2624 C C . LEU A 1 347 ? 28.679 0.113 -17.397 1.00 87.56 347 LEU A C 1
ATOM 2626 O O . LEU A 1 347 ? 28.237 -0.926 -17.889 1.00 87.56 347 LEU A O 1
ATOM 2630 N N . ASN A 1 348 ? 29.994 0.335 -17.257 1.00 87.25 348 ASN A N 1
ATOM 2631 C CA . ASN A 1 348 ? 31.063 -0.600 -17.629 1.00 87.25 348 ASN A CA 1
ATOM 2632 C C . ASN A 1 348 ? 30.900 -1.145 -19.067 1.00 87.25 348 ASN A C 1
ATOM 2634 O O . ASN A 1 348 ? 30.963 -2.357 -19.312 1.00 87.25 348 ASN A O 1
ATOM 2638 N N . GLY A 1 349 ? 30.597 -0.229 -19.992 1.00 90.06 349 GLY A N 1
ATOM 2639 C CA . GLY A 1 349 ? 30.281 -0.510 -21.392 1.00 90.06 349 GLY A CA 1
ATOM 2640 C C . GLY A 1 349 ? 31.410 -0.162 -22.366 1.00 90.06 349 GLY A C 1
ATOM 2641 O O . GLY A 1 349 ? 32.540 0.117 -21.973 1.00 90.06 349 GLY A O 1
ATOM 2642 N N . GLU A 1 350 ? 31.081 -0.149 -23.655 1.00 93.56 350 GLU A N 1
ATOM 2643 C CA . GLU A 1 350 ? 31.959 0.262 -24.754 1.00 93.56 350 GLU A CA 1
ATOM 2644 C C . GLU A 1 350 ? 31.272 1.353 -25.592 1.00 93.56 350 GLU A C 1
ATOM 2646 O O . GLU A 1 350 ? 30.145 1.169 -26.057 1.00 93.56 350 GLU A O 1
ATOM 2651 N N . LEU A 1 351 ? 31.935 2.500 -25.774 1.00 93.88 351 LEU A N 1
ATOM 2652 C CA . LEU A 1 351 ? 31.428 3.625 -26.566 1.00 93.88 351 LEU A CA 1
ATOM 2653 C C . LEU A 1 351 ? 31.897 3.533 -28.020 1.00 93.88 351 LEU A C 1
ATOM 2655 O O . LEU A 1 351 ? 33.091 3.616 -28.309 1.00 93.88 351 LEU A O 1
ATOM 2659 N N . GLN A 1 352 ? 30.938 3.460 -28.940 1.00 93.94 352 GLN A N 1
ATOM 2660 C CA . GLN A 1 352 ? 31.153 3.547 -30.379 1.00 93.94 352 GLN A CA 1
ATOM 2661 C C . GLN A 1 352 ? 30.505 4.827 -30.929 1.00 93.94 352 GLN A C 1
ATOM 2663 O O . GLN A 1 352 ? 29.287 4.979 -30.905 1.00 93.94 352 GLN A O 1
ATOM 2668 N N . GLY A 1 353 ? 31.314 5.740 -31.475 1.00 91.56 353 GLY A N 1
ATOM 2669 C CA . GLY A 1 353 ? 30.848 6.978 -32.113 1.00 91.56 353 GLY A CA 1
ATOM 2670 C C . GLY A 1 353 ? 31.370 8.246 -31.435 1.00 91.56 353 GLY A C 1
ATOM 2671 O O . GLY A 1 353 ? 32.444 8.242 -30.836 1.00 91.56 353 GLY A O 1
ATOM 2672 N N . ALA A 1 354 ? 30.631 9.348 -31.574 1.00 87.69 354 ALA A N 1
ATOM 2673 C CA . ALA A 1 354 ? 30.965 10.617 -30.932 1.00 87.69 354 ALA A CA 1
ATOM 2674 C C . ALA A 1 354 ? 30.509 10.630 -29.465 1.00 87.69 354 ALA A C 1
ATOM 2676 O O . ALA A 1 354 ? 29.390 10.219 -29.165 1.00 87.69 354 ALA A O 1
ATOM 2677 N N . ASP A 1 355 ? 31.344 11.158 -28.570 1.00 91.94 355 ASP A N 1
ATOM 2678 C CA . ASP A 1 355 ? 30.919 11.481 -27.209 1.00 91.94 355 ASP A CA 1
ATOM 2679 C C . ASP A 1 355 ? 29.991 12.704 -27.245 1.00 91.94 355 ASP A C 1
ATOM 2681 O O . ASP A 1 355 ? 30.373 13.764 -27.749 1.00 91.94 355 ASP A O 1
ATOM 2685 N N . ILE A 1 356 ? 28.763 12.542 -26.752 1.00 89.94 356 ILE A N 1
ATOM 2686 C CA . ILE A 1 356 ? 27.751 13.600 -26.698 1.00 89.94 356 ILE A CA 1
ATOM 2687 C C . ILE A 1 356 ? 27.161 13.710 -25.296 1.00 89.94 356 ILE A C 1
ATOM 2689 O O . ILE A 1 356 ? 27.109 12.732 -24.548 1.00 89.94 356 ILE A O 1
ATOM 2693 N N . THR A 1 357 ? 26.688 14.906 -24.961 1.00 88.31 357 THR A N 1
ATOM 2694 C CA . THR A 1 357 ? 25.916 15.162 -23.744 1.00 88.31 357 THR A CA 1
ATOM 2695 C C . THR A 1 357 ? 24.447 14.811 -23.969 1.00 88.31 357 THR A C 1
ATOM 2697 O O . THR A 1 357 ? 23.875 15.163 -24.998 1.00 88.31 357 THR A O 1
ATOM 2700 N N . LEU A 1 358 ? 23.844 14.143 -22.990 1.00 84.62 358 LEU A N 1
ATOM 2701 C CA . LEU A 1 358 ? 22.468 13.655 -22.985 1.00 84.62 358 LEU A CA 1
ATOM 2702 C C . LEU A 1 358 ? 21.712 14.283 -21.811 1.00 84.62 358 LEU A C 1
ATOM 2704 O O . LEU A 1 358 ? 22.236 14.328 -20.699 1.00 84.62 358 LEU A O 1
ATOM 2708 N N . ASP A 1 359 ? 20.492 14.761 -22.051 1.00 80.62 359 ASP A N 1
ATOM 2709 C CA . ASP A 1 359 ? 19.628 15.431 -21.066 1.00 80.62 359 ASP A CA 1
ATOM 2710 C C . ASP A 1 359 ? 18.197 14.857 -20.996 1.00 80.62 359 ASP A C 1
ATOM 2712 O O . ASP A 1 359 ? 17.375 15.348 -20.221 1.00 80.62 359 ASP A O 1
ATOM 2716 N N . ALA A 1 360 ? 17.925 13.752 -21.700 1.00 81.88 360 ALA A N 1
ATOM 2717 C CA . ALA A 1 360 ? 16.713 12.940 -21.568 1.00 81.88 360 ALA A CA 1
ATOM 2718 C C . ALA A 1 360 ? 16.975 11.459 -21.918 1.00 81.88 360 ALA A C 1
ATOM 2720 O O . ALA A 1 360 ? 17.851 11.146 -22.728 1.00 81.88 360 ALA A O 1
ATOM 2721 N N . VAL A 1 361 ? 16.165 10.546 -21.365 1.00 83.44 361 VAL A N 1
ATOM 2722 C CA . VAL A 1 361 ? 16.178 9.100 -21.677 1.00 83.44 361 VAL A CA 1
ATOM 2723 C C . VAL A 1 361 ? 14.769 8.629 -22.022 1.00 83.44 361 VAL A C 1
ATOM 2725 O O . VAL A 1 361 ? 13.806 9.043 -21.381 1.00 83.44 361 VAL A O 1
ATOM 2728 N N . THR A 1 362 ? 14.629 7.706 -22.975 1.00 81.25 362 THR A N 1
ATOM 2729 C CA . THR A 1 362 ? 13.367 6.988 -23.203 1.00 81.25 362 THR A CA 1
ATOM 2730 C C . THR A 1 362 ? 13.589 5.535 -23.629 1.00 81.25 362 THR A C 1
ATOM 2732 O O . THR A 1 362 ? 14.607 5.170 -24.211 1.00 81.25 362 THR A O 1
ATOM 2735 N N . THR A 1 363 ? 12.595 4.698 -23.348 1.00 78.94 363 THR A N 1
ATOM 2736 C CA . THR A 1 363 ? 12.474 3.296 -23.793 1.00 78.94 363 THR A CA 1
ATOM 2737 C C . THR A 1 363 ? 11.356 3.110 -24.828 1.00 78.94 363 THR A C 1
ATOM 2739 O O . THR A 1 363 ? 11.118 2.004 -25.304 1.00 78.94 363 THR A O 1
ATOM 2742 N N . ASP A 1 364 ? 10.649 4.190 -25.180 1.00 77.25 364 ASP A N 1
ATOM 2743 C CA . ASP A 1 364 ? 9.457 4.193 -26.031 1.00 77.25 364 ASP A CA 1
ATOM 2744 C C . ASP A 1 364 ? 9.687 5.119 -27.233 1.00 77.25 364 ASP A C 1
ATOM 2746 O O . ASP A 1 364 ? 9.810 6.338 -27.070 1.00 77.25 364 ASP A O 1
ATOM 2750 N N . THR A 1 365 ? 9.713 4.561 -28.450 1.00 76.62 365 THR A N 1
ATOM 2751 C CA . THR A 1 365 ? 9.935 5.327 -29.691 1.00 76.62 365 THR A CA 1
ATOM 2752 C C . THR A 1 365 ? 8.817 6.332 -29.994 1.00 76.62 365 THR A C 1
ATOM 2754 O O . THR A 1 365 ? 8.989 7.215 -30.829 1.00 76.62 365 THR A O 1
ATOM 2757 N N . ARG A 1 366 ? 7.679 6.264 -29.287 1.00 74.19 366 ARG A N 1
ATOM 2758 C CA . ARG A 1 366 ? 6.584 7.250 -29.360 1.00 74.19 366 ARG A CA 1
ATOM 2759 C C . ARG A 1 366 ? 6.806 8.470 -28.455 1.00 74.19 366 ARG A C 1
ATOM 2761 O O . ARG A 1 366 ? 5.978 9.375 -28.457 1.00 74.19 366 ARG A O 1
ATOM 2768 N N . LYS A 1 367 ? 7.884 8.478 -27.662 1.00 75.44 367 LYS A N 1
ATOM 2769 C CA . LYS A 1 367 ? 8.236 9.517 -26.675 1.00 75.44 367 LYS A CA 1
ATOM 2770 C C . LYS A 1 367 ? 9.661 10.055 -26.861 1.00 75.44 367 LYS A C 1
ATOM 2772 O O . LYS A 1 367 ? 10.287 10.490 -25.901 1.00 75.44 367 LYS A O 1
ATOM 2777 N N . LEU A 1 368 ? 10.202 9.962 -28.074 1.00 80.81 368 LEU A N 1
ATOM 2778 C CA . LEU A 1 368 ? 11.527 10.492 -28.392 1.00 80.81 368 LEU A CA 1
ATOM 2779 C C . LEU A 1 368 ? 11.512 12.023 -28.332 1.00 80.81 368 LEU A C 1
ATOM 2781 O O . LEU A 1 368 ? 10.614 12.665 -28.879 1.00 80.81 368 LEU A O 1
ATOM 2785 N N . THR A 1 369 ? 12.526 12.595 -27.690 1.00 80.94 369 THR A N 1
ATOM 2786 C CA . THR A 1 369 ? 12.843 14.026 -27.746 1.00 80.94 369 THR A CA 1
ATOM 2787 C C . THR A 1 369 ? 14.169 14.227 -28.493 1.00 80.94 369 THR A C 1
ATOM 2789 O O . THR A 1 369 ? 15.027 13.339 -28.453 1.00 80.94 369 THR A O 1
ATOM 2792 N N . PRO A 1 370 ? 14.370 15.356 -29.201 1.00 83.25 370 PRO A N 1
ATOM 2793 C CA . PRO A 1 370 ? 15.607 15.594 -29.942 1.00 83.25 370 PRO A CA 1
ATOM 2794 C C . PRO A 1 370 ? 16.835 15.536 -29.026 1.00 83.25 370 PRO A C 1
ATOM 2796 O O . PRO A 1 370 ? 16.923 16.305 -28.075 1.00 83.25 370 PRO A O 1
ATOM 2799 N N . GLY A 1 371 ? 17.776 14.637 -29.321 1.00 83.31 371 GLY A N 1
ATOM 2800 C CA . GLY A 1 371 ? 19.003 14.440 -28.542 1.00 83.31 371 GLY A CA 1
ATOM 2801 C C . GLY A 1 371 ? 18.928 13.375 -27.440 1.00 83.31 371 GLY A C 1
ATOM 2802 O O . GLY A 1 371 ? 19.966 13.045 -26.877 1.00 83.31 371 GLY A O 1
ATOM 2803 N N . CYS A 1 372 ? 17.763 12.782 -27.154 1.00 87.12 372 CYS A N 1
ATOM 2804 C CA . CYS A 1 372 ? 17.630 11.816 -26.054 1.00 87.12 372 CYS A CA 1
ATOM 2805 C C . CYS A 1 372 ? 18.410 10.502 -26.257 1.00 87.12 372 CYS A C 1
ATOM 2807 O O . CYS A 1 372 ? 18.685 10.075 -27.383 1.00 87.12 372 CYS A O 1
ATOM 2809 N N . LEU A 1 373 ? 18.702 9.821 -25.146 1.00 91.19 373 LEU A N 1
ATOM 2810 C CA . LEU A 1 373 ? 19.184 8.443 -25.132 1.00 91.19 373 LEU A CA 1
ATOM 2811 C C . LEU A 1 373 ? 18.006 7.476 -25.316 1.00 91.19 373 LEU A C 1
ATOM 2813 O O . LEU A 1 373 ? 17.133 7.390 -24.449 1.00 91.19 373 LEU A O 1
ATOM 2817 N N . PHE A 1 374 ? 17.999 6.706 -26.404 1.00 91.81 374 PHE A N 1
ATOM 2818 C CA . PHE A 1 374 ? 17.065 5.590 -26.561 1.00 91.81 374 PHE A CA 1
ATOM 2819 C C . PHE A 1 374 ? 17.660 4.307 -25.972 1.00 91.81 374 PHE A C 1
ATOM 2821 O O . PHE A 1 374 ? 18.728 3.857 -26.388 1.00 91.81 374 PHE A O 1
ATOM 2828 N N . VAL A 1 375 ? 16.966 3.695 -25.012 1.00 90.44 375 VAL A N 1
ATOM 2829 C CA . VAL A 1 375 ? 17.411 2.461 -24.352 1.00 90.44 375 VAL A CA 1
ATOM 2830 C C . VAL A 1 375 ? 16.718 1.255 -24.971 1.00 90.44 375 VAL A C 1
ATOM 2832 O O . VAL A 1 375 ? 15.516 1.041 -24.789 1.00 90.44 375 VAL A O 1
ATOM 2835 N N . ALA A 1 376 ? 17.492 0.433 -25.677 1.00 88.94 376 ALA A N 1
ATOM 2836 C CA . ALA A 1 376 ? 16.996 -0.741 -26.372 1.00 88.94 376 ALA A CA 1
ATOM 2837 C C . ALA A 1 376 ? 16.782 -1.917 -25.398 1.00 88.94 376 ALA A C 1
ATOM 2839 O O . ALA A 1 376 ? 17.626 -2.802 -25.233 1.00 88.94 376 ALA A O 1
ATOM 2840 N N . LEU A 1 377 ? 15.629 -1.939 -24.726 1.00 83.00 377 LEU A N 1
ATOM 2841 C CA . LEU A 1 377 ? 15.240 -3.040 -23.842 1.00 83.00 377 LEU A CA 1
ATOM 2842 C C . LEU A 1 377 ? 14.754 -4.279 -24.608 1.00 83.00 377 LEU A C 1
ATOM 2844 O O . LEU A 1 377 ? 13.988 -4.197 -25.569 1.00 83.00 377 LEU A O 1
ATOM 2848 N N . LYS A 1 378 ? 15.156 -5.457 -24.123 1.00 78.38 378 LYS A N 1
ATOM 2849 C CA . LYS A 1 378 ? 14.672 -6.754 -24.608 1.00 78.38 378 LYS A CA 1
ATOM 2850 C C . LYS A 1 378 ? 13.606 -7.328 -23.670 1.00 78.38 378 LYS A C 1
ATOM 2852 O O . LYS A 1 378 ? 13.760 -7.297 -22.445 1.00 78.38 378 LYS A O 1
ATOM 2857 N N . GLY A 1 379 ? 12.533 -7.855 -24.254 1.00 68.31 379 GLY A N 1
ATOM 2858 C CA . GLY A 1 379 ? 11.473 -8.613 -23.586 1.00 68.31 379 GLY A CA 1
ATOM 2859 C C . GLY A 1 379 ? 11.282 -9.987 -24.233 1.00 68.31 379 GLY A C 1
ATOM 2860 O O . GLY A 1 379 ? 11.954 -10.326 -25.205 1.00 68.31 379 GLY A O 1
ATOM 2861 N N . GLU A 1 380 ? 10.350 -10.789 -23.716 1.00 53.03 380 GLU A N 1
ATOM 2862 C CA . GLU A 1 380 ? 10.145 -12.175 -24.179 1.00 53.03 380 GLU A CA 1
ATOM 2863 C C . GLU A 1 380 ? 9.622 -12.276 -25.623 1.00 53.03 380 GLU A C 1
ATOM 2865 O O . GLU A 1 380 ? 9.845 -13.274 -26.304 1.00 53.03 380 GLU A O 1
ATOM 2870 N N . ARG A 1 381 ? 8.925 -11.234 -26.094 1.00 57.31 381 ARG A N 1
ATOM 2871 C CA . ARG A 1 381 ? 8.239 -11.177 -27.399 1.00 57.31 381 ARG A CA 1
ATOM 2872 C C . ARG A 1 381 ? 8.703 -10.015 -28.287 1.00 57.31 381 ARG A C 1
ATOM 2874 O O . ARG A 1 381 ? 8.104 -9.769 -29.328 1.00 57.31 381 ARG A O 1
ATOM 2881 N N . PHE A 1 382 ? 9.715 -9.263 -27.852 1.00 74.38 382 PHE A N 1
ATOM 2882 C CA . PHE A 1 382 ? 10.074 -7.963 -28.423 1.00 74.38 382 PHE A CA 1
ATOM 2883 C C . PHE A 1 382 ? 11.553 -7.642 -28.187 1.00 74.38 382 PHE A C 1
ATOM 2885 O O . PHE A 1 382 ? 12.059 -7.821 -27.078 1.00 74.38 382 PHE A O 1
ATOM 2892 N N . ASP A 1 383 ? 12.236 -7.125 -29.206 1.00 83.06 383 ASP A N 1
ATOM 2893 C CA . ASP A 1 383 ? 13.633 -6.702 -29.124 1.00 83.06 383 ASP A CA 1
ATOM 2894 C C . ASP A 1 383 ? 13.759 -5.258 -29.638 1.00 83.06 383 ASP A C 1
ATOM 2896 O O . ASP A 1 383 ? 13.687 -5.001 -30.838 1.00 83.06 383 ASP A O 1
ATOM 2900 N N . ALA A 1 384 ? 13.910 -4.289 -28.727 1.00 83.19 384 ALA A N 1
ATOM 2901 C CA . ALA A 1 384 ? 13.917 -2.866 -29.079 1.00 83.19 384 ALA A CA 1
ATOM 2902 C C . ALA A 1 384 ? 15.097 -2.443 -29.976 1.00 83.19 384 ALA A C 1
ATOM 2904 O O . ALA A 1 384 ? 15.058 -1.364 -30.564 1.00 83.19 384 ALA A O 1
ATOM 2905 N N . HIS A 1 385 ? 16.136 -3.275 -30.107 1.00 89.94 385 HIS A N 1
ATOM 2906 C CA . HIS A 1 385 ? 17.261 -3.021 -31.013 1.00 89.94 385 HIS A CA 1
ATOM 2907 C C . HIS A 1 385 ? 16.812 -2.953 -32.475 1.00 89.94 385 HIS A C 1
ATOM 2909 O O . HIS A 1 385 ? 17.360 -2.176 -33.252 1.00 89.94 385 HIS A O 1
ATOM 2915 N N . ASP A 1 386 ? 15.767 -3.705 -32.829 1.00 87.25 386 ASP A N 1
ATOM 2916 C CA . ASP A 1 386 ? 15.216 -3.749 -34.185 1.00 87.25 386 ASP A CA 1
ATOM 2917 C C . ASP A 1 386 ? 14.427 -2.458 -34.534 1.00 87.25 386 ASP A C 1
ATOM 2919 O O . ASP A 1 386 ? 13.929 -2.305 -35.647 1.00 87.25 386 ASP A O 1
ATOM 2923 N N . PHE A 1 387 ? 14.342 -1.501 -33.596 1.00 86.25 387 PHE A N 1
ATOM 2924 C CA . PHE A 1 387 ? 13.694 -0.191 -33.742 1.00 86.25 387 PHE A CA 1
ATOM 2925 C C . PHE A 1 387 ? 14.694 0.982 -33.747 1.00 86.25 387 PHE A C 1
ATOM 2927 O O . PHE A 1 387 ? 14.279 2.142 -33.700 1.00 86.25 387 PHE A O 1
ATOM 2934 N N . ALA A 1 388 ? 16.004 0.718 -33.835 1.00 87.81 388 ALA A N 1
ATOM 2935 C CA . ALA A 1 388 ? 17.044 1.751 -33.828 1.00 87.81 388 ALA A CA 1
ATOM 2936 C C . ALA A 1 388 ? 16.891 2.793 -34.958 1.00 87.81 388 ALA A C 1
ATOM 2938 O O . ALA A 1 388 ? 17.053 3.989 -34.711 1.00 87.81 388 ALA A O 1
ATOM 2939 N N . ASP A 1 389 ? 16.488 2.384 -36.166 1.00 87.88 389 ASP A N 1
ATOM 2940 C CA . ASP A 1 389 ? 16.187 3.319 -37.262 1.00 87.88 389 ASP A CA 1
ATOM 2941 C C . ASP A 1 389 ? 14.986 4.223 -36.952 1.00 87.88 389 ASP A C 1
ATOM 2943 O O . ASP A 1 389 ? 14.995 5.409 -37.287 1.00 87.88 389 ASP A O 1
ATOM 2947 N N . GLN A 1 390 ? 13.968 3.703 -36.254 1.00 87.81 390 GLN A N 1
ATOM 2948 C CA . GLN A 1 390 ? 12.852 4.521 -35.774 1.00 87.81 390 GLN A CA 1
ATOM 2949 C C . GLN A 1 390 ? 13.317 5.491 -34.678 1.00 87.81 390 GLN A C 1
ATOM 2951 O O . GLN A 1 390 ? 12.878 6.640 -34.666 1.00 87.81 390 GLN A O 1
ATOM 2956 N N . ALA A 1 391 ? 14.226 5.064 -33.795 1.00 86.88 391 ALA A N 1
ATOM 2957 C CA . ALA A 1 391 ? 14.830 5.932 -32.787 1.00 86.88 391 ALA A CA 1
ATOM 2958 C C . ALA A 1 391 ? 15.609 7.091 -33.433 1.00 86.88 391 ALA A C 1
ATOM 2960 O O . ALA A 1 391 ? 15.384 8.248 -33.077 1.00 86.88 391 ALA A O 1
ATOM 2961 N N . LYS A 1 392 ? 16.434 6.812 -34.454 1.00 90.25 392 LYS A N 1
ATOM 2962 C CA . LYS A 1 392 ? 17.123 7.847 -35.242 1.00 90.25 392 LYS A CA 1
ATOM 2963 C C . LYS A 1 392 ? 16.140 8.777 -35.957 1.00 90.25 392 LYS A C 1
ATOM 2965 O O . LYS A 1 392 ? 16.277 9.994 -35.863 1.00 90.25 392 LYS A O 1
ATOM 2970 N N . ALA A 1 393 ? 15.128 8.230 -36.632 1.00 87.50 393 ALA A N 1
ATOM 2971 C CA . ALA A 1 393 ? 14.123 9.022 -37.346 1.00 87.50 393 ALA A CA 1
ATOM 2972 C C . ALA A 1 393 ? 13.269 9.906 -36.414 1.00 87.50 393 ALA A C 1
ATOM 2974 O O . ALA A 1 393 ? 12.842 10.985 -36.819 1.00 87.50 393 ALA A O 1
ATOM 2975 N N . GLY A 1 394 ? 13.044 9.474 -35.168 1.00 83.12 394 GLY A N 1
ATOM 2976 C CA . GLY A 1 394 ? 12.389 10.262 -34.120 1.00 83.12 394 GLY A CA 1
ATOM 2977 C C . GLY A 1 394 ? 13.315 11.213 -33.350 1.00 83.12 394 GLY A C 1
ATOM 2978 O O . GLY A 1 394 ? 12.840 11.907 -32.455 1.00 83.12 394 GLY A O 1
ATOM 2979 N N . GLY A 1 395 ? 14.607 11.280 -33.692 1.00 87.00 395 GLY A N 1
ATOM 2980 C CA . GLY A 1 395 ? 15.544 12.270 -33.156 1.00 87.00 395 GLY A CA 1
ATOM 2981 C C . GLY A 1 395 ? 16.369 11.843 -31.938 1.00 87.00 395 GLY A C 1
ATOM 2982 O O . GLY A 1 395 ? 16.895 12.723 -31.259 1.00 87.00 395 GLY A O 1
ATOM 2983 N N . ALA A 1 396 ? 16.514 10.542 -31.653 1.00 90.31 396 ALA A N 1
ATOM 2984 C CA . ALA A 1 396 ? 17.459 10.064 -30.637 1.00 90.31 396 ALA A CA 1
ATOM 2985 C C . ALA A 1 396 ? 18.884 10.580 -30.916 1.00 90.31 396 ALA A C 1
ATOM 2987 O O . ALA A 1 396 ? 19.363 10.514 -32.049 1.00 90.31 396 ALA A O 1
ATOM 2988 N N . GLY A 1 397 ? 19.563 11.070 -29.877 1.00 89.75 397 GLY A N 1
ATOM 2989 C CA . GLY A 1 397 ? 20.964 11.490 -29.947 1.00 89.75 397 GLY A CA 1
ATOM 2990 C C . GLY A 1 397 ? 21.938 10.318 -29.833 1.00 89.75 397 GLY A C 1
ATOM 2991 O O . GLY A 1 397 ? 22.991 10.337 -30.465 1.00 89.75 397 GLY A O 1
ATOM 2992 N N . ALA A 1 398 ? 21.581 9.290 -29.058 1.00 94.69 398 ALA A N 1
ATOM 2993 C CA . ALA A 1 398 ? 22.384 8.084 -28.864 1.00 94.69 398 ALA A CA 1
ATOM 2994 C C . ALA A 1 398 ? 21.519 6.864 -28.516 1.00 94.69 398 ALA A C 1
ATOM 2996 O O . ALA A 1 398 ? 20.345 6.996 -28.160 1.00 94.69 398 ALA A O 1
ATOM 2997 N N . LEU A 1 399 ? 22.122 5.674 -28.579 1.00 94.88 399 LEU A N 1
ATOM 2998 C CA . LEU A 1 399 ? 21.484 4.394 -28.263 1.00 94.88 399 LEU A CA 1
ATOM 2999 C C . LEU A 1 399 ? 22.229 3.666 -27.125 1.00 94.88 399 LEU A C 1
ATOM 3001 O O . LEU A 1 399 ? 23.452 3.556 -27.171 1.00 94.88 399 LEU A O 1
ATOM 3005 N N . LEU A 1 400 ? 21.507 3.111 -26.146 1.00 94.06 400 LEU A N 1
ATOM 3006 C CA . LEU A 1 400 ? 22.037 2.145 -25.168 1.00 94.06 400 LEU A CA 1
ATOM 3007 C C . LEU A 1 400 ? 21.611 0.732 -25.591 1.00 94.06 400 LEU A C 1
ATOM 3009 O O . LEU A 1 400 ? 20.414 0.434 -25.611 1.00 94.06 400 LEU A O 1
ATOM 3013 N N . VAL A 1 401 ? 22.578 -0.117 -25.952 1.00 94.94 401 VAL A N 1
ATOM 3014 C CA . VAL A 1 401 ? 22.361 -1.377 -26.693 1.00 94.94 401 VAL A CA 1
ATOM 3015 C C . VAL A 1 401 ? 23.142 -2.564 -26.111 1.00 94.94 401 VAL A C 1
ATOM 3017 O O . VAL A 1 401 ? 24.175 -2.387 -25.478 1.00 94.94 401 VAL A O 1
ATOM 3020 N N . SER A 1 402 ? 22.671 -3.794 -26.340 1.00 92.69 402 SER A N 1
ATOM 3021 C CA . SER A 1 402 ? 23.328 -5.051 -25.930 1.00 92.69 402 SER A CA 1
ATOM 3022 C C . SER A 1 402 ? 24.175 -5.709 -27.026 1.00 92.69 402 SER A C 1
ATOM 3024 O O . SER A 1 402 ? 24.826 -6.731 -26.805 1.00 92.69 402 SER A O 1
ATOM 3026 N N . ARG A 1 403 ? 24.146 -5.137 -28.232 1.00 92.06 403 ARG A N 1
ATOM 3027 C CA . ARG A 1 403 ? 24.905 -5.542 -29.420 1.00 92.06 403 ARG A CA 1
ATOM 3028 C C . ARG A 1 403 ? 25.174 -4.300 -30.279 1.00 92.06 403 ARG A C 1
ATOM 3030 O O . ARG A 1 403 ? 24.285 -3.449 -30.335 1.00 92.06 403 ARG A O 1
ATOM 3037 N N . PRO A 1 404 ? 26.326 -4.192 -30.965 1.00 92.56 404 PRO A N 1
ATOM 3038 C CA . PRO A 1 404 ? 26.534 -3.142 -31.957 1.00 92.56 404 PRO A CA 1
ATOM 3039 C C . PRO A 1 404 ? 25.509 -3.269 -33.091 1.00 92.56 404 PRO A C 1
ATOM 3041 O O . PRO A 1 404 ? 25.181 -4.377 -33.527 1.00 92.56 404 PRO A O 1
ATOM 3044 N N . LEU A 1 405 ? 25.023 -2.128 -33.570 1.00 92.56 405 LEU A N 1
ATOM 3045 C CA . LEU A 1 405 ? 24.091 -1.998 -34.687 1.00 92.56 405 LEU A CA 1
ATOM 3046 C C . LEU A 1 405 ? 24.749 -1.193 -35.816 1.00 92.56 405 LEU A C 1
ATOM 3048 O O . LEU A 1 405 ? 25.506 -0.254 -35.558 1.00 92.56 405 LEU A O 1
ATOM 3052 N N . ASP A 1 406 ? 24.448 -1.539 -37.069 1.00 91.81 406 ASP A N 1
ATOM 3053 C CA . ASP A 1 406 ? 24.946 -0.823 -38.253 1.00 91.81 406 ASP A CA 1
ATOM 3054 C C . ASP A 1 406 ? 24.110 0.443 -38.502 1.00 91.81 406 ASP A C 1
ATOM 3056 O O . ASP A 1 406 ? 23.295 0.520 -39.419 1.00 91.81 406 ASP A O 1
ATOM 3060 N N . ILE A 1 407 ? 24.248 1.411 -37.594 1.00 89.69 407 ILE A N 1
ATOM 3061 C CA . ILE A 1 407 ? 23.516 2.674 -37.613 1.00 89.69 407 ILE A CA 1
ATOM 3062 C C . ILE A 1 407 ? 24.447 3.843 -37.289 1.00 89.69 407 ILE A C 1
ATOM 3064 O O . ILE A 1 407 ? 25.221 3.821 -36.333 1.00 89.69 407 ILE A O 1
ATOM 3068 N N . ASP A 1 408 ? 24.335 4.893 -38.099 1.00 90.38 408 ASP A N 1
ATOM 3069 C CA . ASP A 1 408 ? 25.030 6.174 -37.947 1.00 90.38 408 ASP A CA 1
ATOM 3070 C C . ASP A 1 408 ? 24.415 6.983 -36.781 1.00 90.38 408 ASP A C 1
ATOM 3072 O O . ASP A 1 408 ? 23.681 7.951 -36.972 1.00 90.38 408 ASP A O 1
ATOM 3076 N N . LEU A 1 409 ? 24.643 6.507 -35.557 1.00 91.81 409 LEU A N 1
ATOM 3077 C CA . LEU A 1 409 ? 24.400 7.179 -34.279 1.00 91.81 409 LEU A CA 1
ATOM 3078 C C . LEU A 1 409 ? 25.463 6.715 -33.266 1.00 91.81 409 LEU A C 1
ATOM 3080 O O . LEU A 1 409 ? 25.909 5.567 -33.348 1.00 91.81 409 LEU A O 1
ATOM 3084 N N . PRO A 1 410 ? 25.830 7.551 -32.278 1.00 95.44 410 PRO A N 1
ATOM 3085 C CA . PRO A 1 410 ? 26.556 7.103 -31.096 1.00 95.44 410 PRO A CA 1
ATOM 3086 C C . PRO A 1 410 ? 25.836 5.960 -30.367 1.00 95.44 410 PRO A C 1
ATOM 3088 O O . PRO A 1 410 ? 24.624 6.004 -30.138 1.00 95.44 410 PRO A O 1
ATOM 3091 N N . GLN A 1 411 ? 26.599 4.943 -29.979 1.00 95.81 411 GLN A N 1
ATOM 3092 C CA . GLN A 1 411 ? 26.126 3.743 -29.298 1.00 95.81 411 GLN A CA 1
ATOM 3093 C C . GLN A 1 411 ? 26.959 3.494 -28.041 1.00 95.81 411 GLN A C 1
ATOM 3095 O O . GLN A 1 411 ? 28.188 3.467 -28.103 1.00 95.81 411 GLN A O 1
ATOM 3100 N N . LEU A 1 412 ? 26.286 3.262 -26.916 1.00 94.75 412 LEU A N 1
ATOM 3101 C CA . LEU A 1 412 ? 26.883 2.684 -25.719 1.00 94.75 412 LEU A CA 1
ATOM 3102 C C . LEU A 1 412 ? 26.472 1.212 -25.641 1.00 94.75 412 LEU A C 1
ATOM 3104 O O . LEU A 1 412 ? 25.292 0.890 -25.489 1.00 94.75 412 LEU A O 1
ATOM 3108 N N . ILE A 1 413 ? 27.453 0.327 -25.781 1.00 95.06 413 ILE A N 1
ATOM 3109 C CA . ILE A 1 413 ? 27.271 -1.121 -25.823 1.00 95.06 413 ILE A CA 1
ATOM 3110 C C . ILE A 1 413 ? 27.514 -1.685 -24.419 1.00 95.06 413 ILE A C 1
ATOM 3112 O O . ILE A 1 413 ? 28.573 -1.483 -23.831 1.00 95.06 413 ILE A O 1
ATOM 3116 N N . VAL A 1 414 ? 26.536 -2.403 -23.874 1.00 92.31 414 VAL A N 1
ATOM 3117 C CA . VAL A 1 414 ? 26.570 -3.024 -22.538 1.00 92.31 414 VAL A CA 1
ATOM 3118 C C . VAL A 1 414 ? 26.236 -4.514 -22.624 1.00 92.31 414 VAL A C 1
ATOM 3120 O O . VAL A 1 414 ? 25.716 -4.990 -23.626 1.00 92.31 414 VAL A O 1
ATOM 3123 N N . LYS A 1 415 ? 26.513 -5.290 -21.570 1.00 88.31 415 LYS A N 1
ATOM 3124 C CA . LYS A 1 415 ? 26.215 -6.740 -21.567 1.00 88.31 415 LYS A CA 1
ATOM 3125 C C . LYS A 1 415 ? 24.720 -7.044 -21.440 1.00 88.31 415 LYS A C 1
ATOM 3127 O O . LYS A 1 415 ? 24.248 -8.032 -21.992 1.00 88.31 415 LYS A O 1
ATOM 3132 N N . ASP A 1 416 ? 23.993 -6.198 -20.716 1.00 85.19 416 ASP A N 1
ATOM 3133 C CA . ASP A 1 416 ? 22.549 -6.290 -20.514 1.00 85.19 416 ASP A CA 1
ATOM 3134 C C . ASP A 1 416 ? 21.976 -4.866 -20.382 1.00 85.19 416 ASP A C 1
ATOM 3136 O O . ASP A 1 416 ? 22.352 -4.116 -19.479 1.00 85.19 416 ASP A O 1
ATOM 3140 N N . THR A 1 417 ? 21.082 -4.475 -21.299 1.00 84.50 417 THR A N 1
ATOM 3141 C CA . THR A 1 417 ? 20.488 -3.123 -21.328 1.00 84.50 417 THR A CA 1
ATOM 3142 C C . THR A 1 417 ? 19.495 -2.875 -20.203 1.00 84.50 417 THR A C 1
ATOM 3144 O O . THR A 1 417 ? 19.313 -1.731 -19.803 1.00 84.50 417 THR A O 1
ATOM 3147 N N . ARG A 1 418 ? 18.862 -3.921 -19.666 1.00 77.06 418 ARG A N 1
ATOM 3148 C CA . ARG A 1 418 ? 17.895 -3.845 -18.564 1.00 77.06 418 ARG A CA 1
ATOM 3149 C C . ARG A 1 418 ? 18.619 -3.649 -17.233 1.00 77.06 418 ARG A C 1
ATOM 3151 O O . ARG A 1 418 ? 18.180 -2.833 -16.426 1.00 77.06 418 ARG A O 1
ATOM 3158 N N . LEU A 1 419 ? 19.738 -4.343 -17.031 1.00 73.44 419 LEU A N 1
ATOM 3159 C CA . LEU A 1 419 ? 20.611 -4.146 -15.872 1.00 73.44 419 LEU A CA 1
ATOM 3160 C C . LEU A 1 419 ? 21.259 -2.753 -15.908 1.00 73.44 419 LEU A C 1
ATOM 3162 O O . LEU A 1 419 ? 21.100 -1.992 -14.954 1.00 73.44 419 LEU A O 1
ATOM 3166 N N . ALA A 1 420 ? 21.859 -2.368 -17.040 1.00 78.94 420 ALA A N 1
ATOM 3167 C CA . ALA A 1 420 ? 22.463 -1.046 -17.216 1.00 78.94 420 ALA A CA 1
ATOM 3168 C C . ALA A 1 420 ? 21.447 0.107 -17.056 1.00 78.94 420 ALA A C 1
ATOM 3170 O O . ALA A 1 420 ? 21.774 1.163 -16.520 1.00 78.94 420 ALA A O 1
ATOM 3171 N N . PHE A 1 421 ? 20.186 -0.084 -17.458 1.00 80.12 421 PHE A N 1
ATOM 3172 C CA . PHE A 1 421 ? 19.125 0.906 -17.238 1.00 80.12 421 PHE A CA 1
ATOM 3173 C C . PHE A 1 421 ? 18.795 1.099 -15.745 1.00 80.12 421 PHE A C 1
ATOM 3175 O O . PHE A 1 421 ? 18.549 2.223 -15.304 1.00 80.12 421 PHE A O 1
ATOM 3182 N N . GLY A 1 422 ? 18.859 0.026 -14.948 1.00 63.69 422 GLY A N 1
ATOM 3183 C CA . GLY A 1 422 ? 18.758 0.092 -13.487 1.00 63.69 422 GLY A CA 1
ATOM 3184 C C . GLY A 1 422 ? 19.973 0.755 -12.826 1.00 63.69 422 GLY A C 1
ATOM 3185 O O . GLY A 1 422 ? 19.807 1.559 -11.909 1.00 63.69 422 GLY A O 1
ATOM 3186 N N . GLU A 1 423 ? 21.186 0.477 -13.311 1.00 73.69 423 GLU A N 1
ATOM 3187 C CA . GLU A 1 423 ? 22.425 1.111 -12.833 1.00 73.69 423 GLU A CA 1
ATOM 3188 C C . GLU A 1 423 ? 22.461 2.615 -13.147 1.00 73.69 423 GLU A C 1
ATOM 3190 O O . GLU A 1 423 ? 22.796 3.417 -12.276 1.00 73.69 423 GLU A O 1
ATOM 3195 N N . LEU A 1 424 ? 22.019 3.016 -14.343 1.00 75.25 424 LEU A N 1
ATOM 3196 C CA . LEU A 1 424 ? 21.869 4.416 -14.748 1.00 75.25 424 LEU A CA 1
ATOM 3197 C C . LEU A 1 424 ? 20.897 5.169 -13.827 1.00 75.25 424 LEU A C 1
ATOM 3199 O O . LEU A 1 424 ? 21.226 6.234 -13.300 1.00 75.25 424 LEU A O 1
ATOM 3203 N N . ALA A 1 425 ? 19.724 4.592 -13.570 1.00 66.94 425 ALA A N 1
ATOM 3204 C CA . ALA A 1 425 ? 18.755 5.146 -12.629 1.00 66.94 425 ALA A CA 1
ATOM 3205 C C . ALA A 1 425 ? 19.317 5.251 -11.197 1.00 66.94 425 ALA A C 1
ATOM 3207 O O . ALA A 1 425 ? 19.118 6.261 -10.517 1.00 66.94 425 ALA A O 1
ATOM 3208 N N . ALA A 1 426 ? 20.075 4.246 -10.747 1.00 63.72 426 ALA A N 1
ATOM 3209 C CA . ALA A 1 426 ? 20.754 4.272 -9.455 1.00 63.72 426 ALA A CA 1
ATOM 3210 C C . ALA A 1 426 ? 21.896 5.304 -9.387 1.00 63.72 426 ALA A C 1
ATOM 3212 O O . ALA A 1 426 ? 22.163 5.838 -8.307 1.00 63.72 426 ALA A O 1
ATOM 3213 N N . TRP A 1 427 ? 22.565 5.606 -10.503 1.00 73.00 427 TRP A N 1
ATOM 3214 C CA . TRP A 1 427 ? 23.566 6.671 -10.586 1.00 73.00 427 TRP A CA 1
ATOM 3215 C C . TRP A 1 427 ? 22.923 8.058 -10.522 1.00 73.00 427 TRP A C 1
ATOM 3217 O O . TRP A 1 427 ? 23.319 8.849 -9.667 1.00 73.00 427 TRP A O 1
ATOM 3227 N N . VAL A 1 428 ? 21.894 8.335 -11.338 1.00 66.25 428 VAL A N 1
ATOM 3228 C CA . VAL A 1 428 ? 21.156 9.617 -11.298 1.00 66.25 428 VAL A CA 1
ATOM 3229 C C . VAL A 1 428 ? 20.642 9.875 -9.882 1.00 66.25 428 VAL A C 1
ATOM 3231 O O . VAL A 1 428 ? 20.889 10.930 -9.297 1.00 66.25 428 VAL A O 1
ATOM 3234 N N . ARG A 1 429 ? 20.045 8.853 -9.262 1.00 62.19 429 ARG A N 1
ATOM 3235 C CA . ARG A 1 429 ? 19.598 8.901 -7.870 1.00 62.19 429 ARG A CA 1
ATOM 3236 C C . ARG A 1 429 ? 20.720 9.219 -6.873 1.00 62.19 429 ARG A C 1
ATOM 3238 O O . ARG A 1 429 ? 20.449 9.915 -5.898 1.00 62.19 429 ARG A O 1
ATOM 3245 N N . GLN A 1 430 ? 21.950 8.743 -7.074 1.00 64.81 430 GLN A N 1
ATOM 3246 C CA . GLN A 1 430 ? 23.083 9.036 -6.180 1.00 64.81 430 GLN A CA 1
ATOM 3247 C C . GLN A 1 430 ? 23.556 10.495 -6.241 1.00 64.81 430 GLN A C 1
ATOM 3249 O O . GLN A 1 430 ? 24.120 10.970 -5.257 1.00 64.81 430 GLN A O 1
ATOM 3254 N N . GLN A 1 431 ? 23.297 11.214 -7.337 1.00 66.00 431 GLN A N 1
ATOM 3255 C CA . GLN A 1 431 ? 23.635 12.639 -7.465 1.00 66.00 431 GLN A CA 1
ATOM 3256 C C . GLN A 1 431 ? 22.676 13.567 -6.697 1.00 66.00 431 GLN A C 1
ATOM 3258 O O . GLN A 1 431 ? 22.968 14.749 -6.522 1.00 66.00 431 GLN A O 1
ATOM 3263 N N . VAL A 1 432 ? 21.532 13.054 -6.230 1.00 59.75 432 VAL A N 1
ATOM 3264 C CA . VAL A 1 432 ? 20.494 13.848 -5.556 1.00 59.75 432 VAL A CA 1
ATOM 3265 C C . VAL A 1 432 ? 20.529 13.590 -4.043 1.00 59.75 432 VAL A C 1
ATOM 3267 O O . VAL A 1 432 ? 20.463 12.431 -3.623 1.00 59.75 432 VAL A O 1
ATOM 3270 N N . PRO A 1 433 ? 20.578 14.625 -3.179 1.00 58.97 433 PRO A N 1
ATOM 3271 C CA . PRO A 1 433 ? 20.736 14.470 -1.725 1.00 58.97 433 PRO A CA 1
ATOM 3272 C C . PRO A 1 433 ? 19.488 13.931 -0.995 1.00 58.97 433 PRO A C 1
ATOM 3274 O O . PRO A 1 433 ? 19.402 14.001 0.231 1.00 58.97 433 PRO A O 1
ATOM 3277 N N . ALA A 1 434 ? 18.512 13.389 -1.728 1.00 62.72 434 ALA A N 1
ATOM 3278 C CA . ALA A 1 434 ? 17.240 12.940 -1.189 1.00 62.72 434 ALA A CA 1
ATOM 3279 C C . ALA A 1 434 ? 17.372 11.810 -0.149 1.00 62.72 434 ALA A C 1
ATOM 3281 O O . ALA A 1 434 ? 18.156 10.869 -0.306 1.00 62.72 434 ALA A O 1
ATOM 3282 N N . ARG A 1 435 ? 16.525 11.847 0.881 1.00 65.62 435 ARG A N 1
ATOM 3283 C CA . ARG A 1 435 ? 16.198 10.725 1.771 1.00 65.62 435 ARG A CA 1
ATOM 3284 C C . ARG A 1 435 ? 15.183 9.827 1.050 1.00 65.62 435 ARG A C 1
ATOM 3286 O O . ARG A 1 435 ? 14.211 10.348 0.527 1.00 65.62 435 ARG A O 1
ATOM 3293 N N . VAL A 1 436 ? 15.356 8.504 1.014 1.00 67.94 436 VAL A N 1
ATOM 3294 C CA . VAL A 1 436 ? 14.313 7.577 0.502 1.00 67.94 436 VAL A CA 1
ATOM 3295 C C . VAL A 1 436 ? 13.831 6.690 1.640 1.00 67.94 436 VAL A C 1
ATOM 3297 O O . VAL A 1 436 ? 14.640 6.194 2.417 1.00 67.94 436 VAL A O 1
ATOM 3300 N N . VAL A 1 437 ? 12.533 6.452 1.722 1.00 74.75 437 VAL A N 1
ATOM 3301 C CA . VAL A 1 437 ? 11.891 5.519 2.639 1.00 74.75 437 VAL A CA 1
ATOM 3302 C C . VAL A 1 437 ? 11.303 4.381 1.821 1.00 74.75 437 VAL A C 1
ATOM 3304 O O . VAL A 1 437 ? 10.406 4.621 1.021 1.00 74.75 437 VAL A O 1
ATOM 3307 N N . ALA A 1 438 ? 11.779 3.153 2.010 1.00 80.12 438 ALA A N 1
ATOM 3308 C CA . ALA A 1 438 ? 11.131 1.976 1.438 1.00 80.12 438 ALA A CA 1
ATOM 3309 C C . ALA A 1 438 ? 9.875 1.615 2.243 1.00 80.12 438 ALA A C 1
ATOM 3311 O O . ALA A 1 438 ? 9.894 1.663 3.469 1.00 80.12 438 ALA A O 1
ATOM 3312 N N . LEU A 1 439 ? 8.807 1.200 1.567 1.00 80.88 439 LEU A N 1
ATOM 3313 C CA . LEU A 1 439 ? 7.544 0.770 2.167 1.00 80.88 439 LEU A CA 1
ATOM 3314 C C . LEU A 1 439 ? 7.186 -0.617 1.626 1.00 80.88 439 LEU A C 1
ATOM 3316 O O . LEU A 1 439 ? 6.693 -0.745 0.505 1.00 80.88 439 LEU A O 1
ATOM 3320 N N . THR A 1 440 ? 7.455 -1.663 2.404 1.00 87.06 440 THR A N 1
ATOM 3321 C CA . THR A 1 440 ? 7.181 -3.061 2.043 1.00 87.06 440 THR A CA 1
ATOM 3322 C C . THR A 1 440 ? 6.054 -3.656 2.888 1.00 87.06 440 THR A C 1
ATOM 3324 O O . THR A 1 440 ? 5.632 -3.106 3.901 1.00 87.06 440 THR A O 1
ATOM 3327 N N . GLY A 1 441 ? 5.546 -4.799 2.439 1.00 83.56 441 GLY A N 1
ATOM 3328 C CA . GLY A 1 441 ? 4.404 -5.504 3.018 1.00 83.56 441 GLY A CA 1
ATOM 3329 C C . GLY A 1 441 ? 3.362 -5.875 1.964 1.00 83.56 441 GLY A C 1
ATOM 3330 O O . GLY A 1 441 ? 3.635 -5.796 0.756 1.00 83.56 441 GLY A O 1
ATOM 3331 N N . SER A 1 442 ? 2.185 -6.320 2.392 1.00 78.50 442 SER A N 1
ATOM 3332 C CA . SER A 1 442 ? 1.120 -6.818 1.502 1.00 78.50 442 SER A CA 1
ATOM 3333 C C . SER A 1 442 ? 0.077 -5.722 1.276 1.00 78.50 442 SER A C 1
ATOM 3335 O O . SER A 1 442 ? 0.042 -5.109 0.206 1.00 78.50 442 SER A O 1
ATOM 3337 N N . SER A 1 443 ? -0.636 -5.341 2.328 1.00 75.25 443 SER A N 1
ATOM 3338 C CA . SER A 1 443 ? -1.600 -4.238 2.369 1.00 75.25 443 SER A CA 1
ATOM 3339 C C . SER A 1 443 ? -0.958 -2.943 2.906 1.00 75.25 443 SER A C 1
ATOM 3341 O O . SER A 1 443 ? 0.060 -2.979 3.596 1.00 75.25 443 SER A O 1
ATOM 3343 N N . GLY A 1 444 ? -1.547 -1.777 2.617 1.00 72.19 444 GLY A N 1
ATOM 3344 C CA . GLY A 1 444 ? -1.218 -0.493 3.276 1.00 72.19 444 GLY A CA 1
ATOM 3345 C C . GLY A 1 444 ? -0.062 0.336 2.705 1.00 72.19 444 GLY A C 1
ATOM 3346 O O . GLY A 1 444 ? -0.016 1.531 2.967 1.00 72.19 444 GLY A O 1
ATOM 3347 N N . LYS A 1 445 ? 0.817 -0.233 1.868 1.00 82.31 445 LYS A N 1
ATOM 3348 C CA . LYS A 1 445 ? 1.977 0.474 1.274 1.00 82.31 445 LYS A CA 1
ATOM 3349 C C . LYS A 1 445 ? 1.625 1.851 0.676 1.00 82.31 445 LYS A C 1
ATOM 3351 O O . LYS A 1 445 ? 2.214 2.850 1.077 1.00 82.31 445 LYS A O 1
ATOM 3356 N N . THR A 1 446 ? 0.619 1.919 -0.201 1.00 74.12 446 THR A N 1
ATOM 3357 C CA . THR A 1 446 ? 0.112 3.172 -0.799 1.00 74.12 446 THR A CA 1
ATOM 3358 C C . THR A 1 446 ? -0.426 4.153 0.242 1.00 74.12 446 THR A C 1
ATOM 3360 O O . THR A 1 446 ? -0.163 5.349 0.154 1.00 74.12 446 THR A O 1
ATOM 3363 N N . SER A 1 447 ? -1.134 3.649 1.257 1.00 76.56 447 SER A N 1
ATOM 3364 C CA . SER A 1 447 ? -1.682 4.456 2.349 1.00 76.56 447 SER A CA 1
ATOM 3365 C C . SER A 1 447 ? -0.565 5.104 3.172 1.00 76.56 447 SER A C 1
ATOM 3367 O O . SER A 1 447 ? -0.594 6.311 3.386 1.00 76.56 447 SER A O 1
ATOM 3369 N N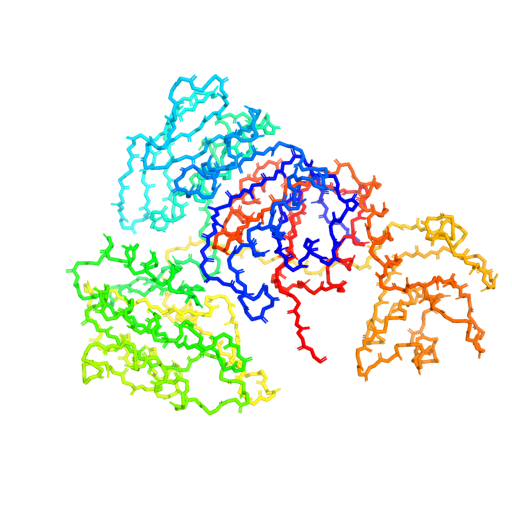 . VAL A 1 448 ? 0.464 4.340 3.562 1.00 79.19 448 VAL A N 1
ATOM 3370 C CA . VAL A 1 448 ? 1.642 4.883 4.262 1.00 79.19 448 VAL A CA 1
ATOM 3371 C C . VAL A 1 448 ? 2.403 5.868 3.367 1.00 79.19 448 VAL A C 1
ATOM 3373 O O . VAL A 1 448 ? 2.747 6.949 3.832 1.00 79.19 448 VAL A O 1
ATOM 3376 N N . LYS A 1 449 ? 2.598 5.555 2.076 1.00 80.06 449 LYS A N 1
ATOM 3377 C CA . LYS A 1 449 ? 3.270 6.430 1.093 1.00 80.06 449 LYS A CA 1
ATOM 3378 C C . LYS A 1 449 ? 2.645 7.819 1.055 1.00 80.06 449 LYS A C 1
ATOM 3380 O O . LYS A 1 449 ? 3.349 8.817 1.192 1.00 80.06 449 LYS A O 1
ATOM 3385 N N . GLU A 1 450 ? 1.331 7.881 0.875 1.00 74.62 450 GLU A N 1
ATOM 3386 C CA . GLU A 1 450 ? 0.610 9.145 0.734 1.00 74.62 450 GLU A CA 1
ATOM 3387 C C . GLU A 1 450 ? 0.395 9.860 2.068 1.00 74.62 450 GLU A C 1
ATOM 3389 O O . GLU A 1 450 ? 0.485 11.081 2.085 1.00 74.62 450 GLU A O 1
ATOM 3394 N N . MET A 1 451 ? 0.253 9.158 3.200 1.00 76.44 451 MET A N 1
ATOM 3395 C CA . MET A 1 451 ? 0.298 9.809 4.518 1.00 76.44 451 MET A CA 1
ATOM 3396 C C . MET A 1 451 ? 1.668 10.445 4.791 1.00 76.44 451 MET A C 1
ATOM 3398 O O . MET A 1 451 ? 1.740 11.601 5.208 1.00 76.44 451 MET A O 1
ATOM 3402 N N . THR A 1 452 ? 2.765 9.733 4.507 1.00 73.25 452 THR A N 1
ATOM 3403 C CA . THR A 1 452 ? 4.127 10.268 4.635 1.00 73.25 452 THR A CA 1
ATOM 3404 C C . THR A 1 452 ? 4.330 11.477 3.716 1.00 73.25 452 THR A C 1
ATOM 3406 O O . THR A 1 452 ? 4.746 12.533 4.192 1.00 73.25 452 THR A O 1
ATOM 3409 N N . ALA A 1 453 ? 3.973 11.372 2.431 1.00 69.12 453 ALA A N 1
ATOM 3410 C CA . ALA A 1 453 ? 4.076 12.478 1.476 1.00 69.12 453 ALA A CA 1
ATOM 3411 C C . ALA A 1 453 ? 3.178 13.676 1.848 1.00 69.12 453 ALA A C 1
ATOM 3413 O O . ALA A 1 453 ? 3.611 14.820 1.743 1.00 69.12 453 ALA A O 1
ATOM 3414 N N . ALA A 1 454 ? 1.958 13.441 2.341 1.00 68.88 454 ALA A N 1
ATOM 3415 C CA . ALA A 1 454 ? 1.041 14.499 2.756 1.00 68.88 454 ALA A CA 1
ATOM 3416 C C . ALA A 1 454 ? 1.561 15.276 3.975 1.00 68.88 454 ALA A C 1
ATOM 3418 O O . ALA A 1 454 ? 1.510 16.505 3.954 1.00 68.88 454 ALA A O 1
ATOM 3419 N N . ILE A 1 455 ? 2.127 14.610 4.990 1.00 70.50 455 ILE A N 1
ATOM 3420 C CA . ILE A 1 455 ? 2.779 15.298 6.122 1.00 70.50 455 ILE A CA 1
ATOM 3421 C C . ILE A 1 455 ? 3.951 16.153 5.616 1.00 70.50 455 ILE A C 1
ATOM 3423 O O . ILE A 1 455 ? 4.047 17.337 5.937 1.00 70.50 455 ILE A O 1
ATOM 3427 N N . LEU A 1 456 ? 4.809 15.575 4.771 1.00 64.12 456 LEU A N 1
ATOM 3428 C CA . LEU A 1 456 ? 6.014 16.232 4.258 1.00 64.12 456 LEU A CA 1
ATOM 3429 C C . LEU A 1 456 ? 5.730 17.385 3.292 1.00 64.12 456 LEU A C 1
ATOM 3431 O O . LEU A 1 456 ? 6.478 18.359 3.298 1.00 64.12 456 LEU A O 1
ATOM 3435 N N . SER A 1 457 ? 4.615 17.347 2.559 1.00 62.88 457 SER A N 1
ATOM 3436 C CA . SER A 1 457 ? 4.157 18.463 1.716 1.00 62.88 457 SER A CA 1
ATOM 3437 C C . SER A 1 457 ? 3.930 19.762 2.495 1.00 62.88 457 SER A C 1
ATOM 3439 O O . SER A 1 457 ? 3.940 20.850 1.925 1.00 62.88 457 SER A O 1
ATOM 3441 N N . GLN A 1 458 ? 3.741 19.657 3.815 1.00 61.12 458 GLN A N 1
ATOM 3442 C CA . GLN A 1 458 ? 3.596 20.791 4.727 1.00 61.12 458 GLN A CA 1
ATOM 3443 C C . GLN A 1 458 ? 4.945 21.243 5.325 1.00 61.12 458 GLN A C 1
ATOM 3445 O O . GLN A 1 458 ? 4.998 22.271 6.000 1.00 61.12 458 GLN A O 1
ATOM 3450 N N . CYS A 1 459 ? 6.022 20.494 5.065 1.00 52.69 459 CYS A N 1
ATOM 3451 C CA . CYS A 1 459 ? 7.418 20.838 5.346 1.00 52.69 459 CYS A CA 1
ATOM 3452 C C . CYS A 1 459 ? 8.176 21.321 4.086 1.00 52.69 459 CYS A C 1
ATOM 3454 O O . CYS A 1 459 ? 9.225 21.951 4.229 1.00 52.69 459 CYS A O 1
ATOM 3456 N N . GLY A 1 460 ? 7.658 21.070 2.874 1.00 51.59 460 GLY A N 1
ATOM 3457 C CA . GLY A 1 460 ? 8.088 21.712 1.622 1.00 51.59 460 GLY A CA 1
ATOM 3458 C C . GLY A 1 460 ? 7.575 21.034 0.340 1.00 51.59 460 GLY A C 1
ATOM 3459 O O . GLY A 1 460 ? 6.828 20.056 0.392 1.00 51.59 460 GLY A O 1
ATOM 3460 N N . ASN A 1 461 ? 7.957 21.581 -0.823 1.00 48.06 461 ASN A N 1
ATOM 3461 C CA . ASN A 1 461 ? 7.457 21.167 -2.148 1.00 48.06 461 ASN A CA 1
ATOM 3462 C C . ASN A 1 461 ? 7.626 19.654 -2.356 1.00 48.06 461 ASN A C 1
ATOM 3464 O O . ASN A 1 461 ? 8.748 19.182 -2.252 1.00 48.06 461 ASN A O 1
ATOM 3468 N N . THR A 1 462 ? 6.555 18.902 -2.646 1.00 49.41 462 THR A N 1
ATOM 3469 C CA . THR A 1 462 ? 6.617 17.430 -2.773 1.00 49.41 462 THR A CA 1
ATOM 3470 C C . THR A 1 462 ? 6.182 16.928 -4.155 1.00 49.41 462 THR A C 1
ATOM 3472 O O . THR A 1 462 ? 4.987 16.810 -4.423 1.00 49.41 462 THR A O 1
ATOM 3475 N N . LEU A 1 463 ? 7.151 16.556 -4.997 1.00 46.62 463 LEU A N 1
ATOM 3476 C CA . LEU A 1 463 ? 6.993 15.569 -6.069 1.00 46.62 463 LEU A CA 1
ATOM 3477 C C . LEU A 1 463 ? 6.512 14.228 -5.492 1.00 46.62 463 LEU A C 1
ATOM 3479 O O . LEU A 1 463 ? 6.974 13.774 -4.444 1.00 46.62 463 LEU A O 1
ATOM 3483 N N . TYR A 1 464 ? 5.624 13.555 -6.217 1.00 51.34 464 TYR A N 1
ATOM 3484 C CA . TYR A 1 464 ? 5.252 12.163 -5.978 1.00 51.34 464 TYR A CA 1
ATOM 3485 C C . TYR A 1 464 ? 4.842 11.491 -7.295 1.00 51.34 464 TYR A C 1
ATOM 3487 O O . TYR A 1 464 ? 4.357 12.148 -8.217 1.00 51.34 464 TYR A O 1
ATOM 3495 N N . THR A 1 465 ? 4.993 10.170 -7.394 1.00 46.41 465 THR A N 1
ATOM 3496 C CA . THR A 1 465 ? 4.493 9.411 -8.551 1.00 46.41 465 THR A CA 1
ATOM 3497 C C . THR A 1 465 ? 2.968 9.350 -8.523 1.00 46.41 465 THR A C 1
ATOM 3499 O O . THR A 1 465 ? 2.375 8.706 -7.654 1.00 46.41 465 THR A O 1
ATOM 3502 N N . ALA A 1 466 ? 2.334 10.008 -9.494 1.00 38.50 466 ALA A N 1
ATOM 3503 C CA . ALA A 1 466 ? 0.904 9.901 -9.740 1.00 38.50 466 ALA A CA 1
ATOM 3504 C C . ALA A 1 466 ? 0.586 8.597 -10.500 1.00 38.50 466 ALA A C 1
ATOM 3506 O O . ALA A 1 466 ? 1.054 8.385 -11.620 1.00 38.50 466 ALA A O 1
ATOM 3507 N N . GLY A 1 467 ? -0.236 7.733 -9.899 1.00 42.47 467 GLY A N 1
ATOM 3508 C CA . GLY A 1 467 ? -0.627 6.442 -10.476 1.00 42.47 467 GLY A CA 1
ATOM 3509 C C . GLY A 1 467 ? 0.435 5.338 -10.356 1.00 42.47 467 GLY A C 1
ATOM 3510 O O . GLY A 1 467 ? 1.405 5.452 -9.612 1.00 42.47 467 GLY A O 1
ATOM 3511 N N . ASN A 1 468 ? 0.219 4.234 -11.079 1.00 41.66 468 ASN A N 1
ATOM 3512 C CA . ASN A 1 468 ? 1.023 3.008 -10.995 1.00 41.66 468 ASN A CA 1
ATOM 3513 C C . ASN A 1 468 ? 1.958 2.833 -12.213 1.00 41.66 468 ASN A C 1
ATOM 3515 O O . ASN A 1 468 ? 1.659 2.061 -13.126 1.00 41.66 468 ASN A O 1
ATOM 3519 N N . LEU A 1 469 ? 3.113 3.507 -12.221 1.00 43.16 469 LEU A N 1
ATOM 3520 C CA . LEU A 1 469 ? 4.186 3.339 -13.221 1.00 43.16 469 LEU A CA 1
ATOM 3521 C C . LEU A 1 469 ? 5.201 2.257 -12.790 1.00 43.16 469 LEU A C 1
ATOM 3523 O O . LEU A 1 469 ? 6.402 2.485 -12.706 1.00 43.16 469 LEU A O 1
ATOM 3527 N N . ASN A 1 470 ? 4.704 1.060 -12.476 1.00 52.47 470 ASN A N 1
ATOM 3528 C CA . ASN A 1 470 ? 5.351 0.196 -11.480 1.00 52.47 470 ASN A CA 1
ATOM 3529 C C . ASN A 1 470 ? 6.168 -0.990 -12.031 1.00 52.47 470 ASN A C 1
ATOM 3531 O O . ASN A 1 470 ? 6.581 -1.879 -11.272 1.00 52.47 470 ASN A O 1
ATOM 3535 N N . ASN A 1 471 ? 6.386 -1.046 -13.344 1.00 48.59 471 ASN A N 1
ATOM 3536 C CA . ASN A 1 471 ? 7.170 -2.108 -13.966 1.00 48.59 471 ASN A CA 1
ATOM 3537 C C . ASN A 1 471 ? 8.688 -1.861 -13.849 1.00 48.59 471 ASN A C 1
ATOM 3539 O O . ASN A 1 471 ? 9.164 -0.836 -13.365 1.00 48.59 471 ASN A O 1
ATOM 3543 N N . ASP A 1 472 ? 9.443 -2.850 -14.306 1.00 45.81 472 ASP A N 1
ATOM 3544 C CA . ASP A 1 472 ? 10.895 -2.879 -14.521 1.00 45.81 472 ASP A CA 1
ATOM 3545 C C . ASP A 1 472 ? 11.441 -1.735 -15.400 1.00 45.81 472 ASP A C 1
ATOM 3547 O O . ASP A 1 472 ? 12.647 -1.509 -15.421 1.00 45.81 472 ASP A O 1
ATOM 3551 N N . ILE A 1 473 ? 10.560 -0.988 -16.072 1.00 54.31 473 ILE A N 1
ATOM 3552 C CA . ILE A 1 473 ? 10.885 0.197 -16.873 1.00 54.31 473 ILE A CA 1
ATOM 3553 C C . ILE A 1 473 ? 10.555 1.490 -16.109 1.00 54.31 473 ILE A C 1
ATOM 3555 O O . ILE A 1 473 ? 11.349 2.426 -16.087 1.00 54.31 473 ILE A O 1
ATOM 3559 N N . GLY A 1 474 ? 9.377 1.551 -15.483 1.00 52.88 474 GLY A N 1
ATOM 3560 C CA . GLY A 1 474 ? 8.812 2.764 -14.893 1.00 52.88 474 GLY A CA 1
ATOM 3561 C C . GLY A 1 474 ? 9.539 3.269 -13.646 1.00 52.88 474 GLY A C 1
ATOM 3562 O O . GLY A 1 474 ? 9.640 4.480 -13.465 1.00 52.88 474 GLY A O 1
ATOM 3563 N N . VAL A 1 475 ? 10.126 2.376 -12.841 1.00 55.38 475 VAL A N 1
ATOM 3564 C CA . VAL A 1 475 ? 10.965 2.775 -11.696 1.00 55.38 475 VAL A CA 1
ATOM 3565 C C . VAL A 1 475 ? 12.271 3.432 -12.171 1.00 55.38 475 VAL A C 1
ATOM 3567 O O . VAL A 1 475 ? 12.493 4.584 -11.802 1.00 55.38 475 VAL A O 1
ATOM 3570 N N . PRO A 1 476 ? 13.084 2.823 -13.065 1.00 60.31 476 PRO A N 1
ATOM 3571 C CA . PRO A 1 476 ? 14.194 3.535 -13.696 1.00 60.31 476 PRO A CA 1
ATOM 3572 C C . PRO A 1 476 ? 13.793 4.849 -14.382 1.00 60.31 476 PRO A C 1
ATOM 3574 O O . PRO A 1 476 ? 14.446 5.860 -14.154 1.00 60.31 476 PRO A O 1
ATOM 3577 N N . MET A 1 477 ? 12.695 4.876 -15.151 1.00 64.81 477 MET A N 1
ATOM 3578 C CA . MET A 1 477 ? 12.194 6.099 -15.809 1.00 64.81 477 MET A CA 1
ATOM 3579 C C . MET A 1 477 ? 11.810 7.219 -14.829 1.00 64.81 477 MET A C 1
ATOM 3581 O O . MET A 1 477 ? 11.832 8.386 -15.213 1.00 64.81 477 MET A O 1
ATOM 3585 N N . THR A 1 478 ? 11.432 6.892 -13.591 1.00 58.31 478 THR A N 1
ATOM 3586 C CA . THR A 1 478 ? 11.038 7.889 -12.583 1.00 58.31 478 THR A CA 1
ATOM 3587 C C . THR A 1 478 ? 12.260 8.393 -11.815 1.00 58.31 478 THR A C 1
ATOM 3589 O O . THR A 1 478 ? 12.459 9.604 -11.729 1.00 58.31 478 THR A O 1
ATOM 3592 N N . LEU A 1 479 ? 13.160 7.492 -11.403 1.00 61.16 479 LEU A N 1
ATOM 3593 C CA . LEU A 1 479 ? 14.473 7.835 -10.843 1.00 61.16 479 LEU A CA 1
ATOM 3594 C C . LEU A 1 479 ? 15.321 8.689 -11.804 1.00 61.16 479 LEU A C 1
ATOM 3596 O O . LEU A 1 479 ? 16.039 9.583 -11.362 1.00 61.16 479 LEU A O 1
ATOM 3600 N N . LEU A 1 480 ? 15.218 8.447 -13.115 1.00 65.56 480 LEU A N 1
ATOM 3601 C CA . LEU A 1 480 ? 15.928 9.195 -14.160 1.00 65.56 480 LEU A CA 1
ATOM 3602 C C . LEU A 1 480 ? 15.521 10.671 -14.270 1.00 65.56 480 LEU A C 1
ATOM 3604 O O . LEU A 1 480 ? 16.294 11.459 -14.807 1.00 65.56 480 LEU A O 1
ATOM 3608 N N . ARG A 1 481 ? 14.351 11.057 -13.746 1.00 63.47 481 ARG A N 1
ATOM 3609 C CA . ARG A 1 481 ? 13.872 12.452 -13.723 1.00 63.47 481 ARG A CA 1
ATOM 3610 C C . ARG A 1 481 ? 14.389 13.252 -12.520 1.00 63.47 481 ARG A C 1
ATOM 3612 O O . ARG A 1 481 ? 14.151 14.456 -12.444 1.00 63.47 481 ARG A O 1
ATOM 3619 N N . LEU A 1 482 ? 15.077 12.611 -11.571 1.00 55.72 482 LEU A N 1
ATOM 3620 C CA . LEU A 1 482 ? 15.657 13.276 -10.401 1.00 55.72 482 LEU A CA 1
ATOM 3621 C C . LEU A 1 482 ? 16.885 14.111 -10.806 1.00 55.72 482 LEU A C 1
ATOM 3623 O O . LEU A 1 482 ? 17.789 13.601 -11.456 1.00 55.72 482 LEU A O 1
ATOM 3627 N N . THR A 1 483 ? 16.957 15.371 -10.372 1.00 57.03 483 THR A N 1
ATOM 3628 C CA . THR A 1 483 ? 18.125 16.266 -10.533 1.00 57.03 483 THR A CA 1
ATOM 3629 C C . THR A 1 483 ? 18.474 16.952 -9.193 1.00 57.03 483 THR A C 1
ATOM 3631 O O . THR A 1 483 ? 17.805 16.690 -8.192 1.00 57.03 483 THR A O 1
ATOM 3634 N N . PRO A 1 484 ? 19.514 17.805 -9.090 1.00 46.94 484 PRO A N 1
ATOM 3635 C CA . PRO A 1 484 ? 19.849 18.477 -7.827 1.00 46.94 484 PRO A CA 1
ATOM 3636 C C . PRO A 1 484 ? 18.864 19.569 -7.363 1.00 46.94 484 PRO A C 1
ATOM 3638 O O . PRO A 1 484 ? 18.927 19.972 -6.204 1.00 46.94 484 PRO A O 1
ATOM 3641 N N . GLU A 1 485 ? 17.968 20.065 -8.224 1.00 44.69 485 GLU A N 1
ATOM 3642 C CA . GLU A 1 485 ? 17.109 21.247 -7.972 1.00 44.69 485 GLU A CA 1
ATOM 3643 C C . GLU A 1 485 ? 15.843 20.943 -7.141 1.00 44.69 485 GLU A C 1
ATOM 3645 O O . GLU A 1 485 ? 14.802 21.581 -7.284 1.00 44.69 485 GLU A O 1
ATOM 3650 N N . TYR A 1 486 ? 15.895 19.911 -6.302 1.00 46.69 486 TYR A N 1
ATOM 3651 C CA . TYR A 1 486 ? 14.711 19.148 -5.932 1.00 46.69 486 TYR A CA 1
ATOM 3652 C C . TYR A 1 486 ? 14.532 19.044 -4.362 1.00 46.69 486 TYR A C 1
ATOM 3654 O O . TYR A 1 486 ? 15.287 18.321 -3.735 1.00 46.69 486 TYR A O 1
ATOM 3662 N N . ASP A 1 487 ? 13.468 19.668 -3.777 1.00 36.06 487 ASP A N 1
ATOM 3663 C CA . ASP A 1 487 ? 12.812 19.650 -2.411 1.00 36.06 487 ASP A CA 1
ATOM 3664 C C . ASP A 1 487 ? 12.162 18.382 -1.716 1.00 36.06 487 ASP A C 1
ATOM 3666 O O . ASP A 1 487 ? 12.677 18.016 -0.671 1.00 36.06 487 ASP A O 1
ATOM 3670 N N . TYR A 1 488 ? 11.080 17.666 -2.138 1.00 42.78 488 TYR A N 1
ATOM 3671 C CA . TYR A 1 488 ? 10.504 16.394 -1.526 1.00 42.78 488 TYR A CA 1
ATOM 3672 C C . TYR A 1 488 ? 9.844 15.412 -2.584 1.00 42.78 488 TYR A C 1
ATOM 3674 O O . TYR A 1 488 ? 9.359 15.879 -3.591 1.00 42.78 488 TYR A O 1
ATOM 3682 N N . ALA A 1 489 ? 9.879 14.064 -2.492 1.00 36.16 489 ALA A N 1
ATOM 3683 C CA . ALA A 1 489 ? 10.192 13.160 -3.654 1.00 36.16 489 ALA A CA 1
ATOM 3684 C C . ALA A 1 489 ? 9.515 11.749 -3.883 1.00 36.16 489 ALA A C 1
ATOM 3686 O O . ALA A 1 489 ? 10.215 10.837 -4.317 1.00 36.16 489 ALA A O 1
ATOM 3687 N N . ALA A 1 490 ? 8.247 11.443 -3.574 1.00 38.31 490 ALA A N 1
ATOM 3688 C CA . ALA A 1 490 ? 7.740 10.040 -3.481 1.00 38.31 490 ALA A CA 1
ATOM 3689 C C . ALA A 1 490 ? 7.618 9.172 -4.782 1.00 38.31 490 ALA A C 1
ATOM 3691 O O . ALA A 1 490 ? 7.317 9.665 -5.866 1.00 38.31 490 ALA A O 1
ATOM 3692 N N . GLU A 1 491 ? 7.745 7.836 -4.659 1.00 44.03 491 GLU A N 1
ATOM 3693 C CA . GLU A 1 491 ? 7.738 6.839 -5.761 1.00 44.03 491 GLU A CA 1
ATOM 3694 C C . GLU A 1 491 ? 6.909 5.557 -5.491 1.00 44.03 491 GLU A C 1
ATOM 3696 O O . GLU A 1 491 ? 6.446 5.295 -4.379 1.00 44.03 491 GLU A O 1
ATOM 3701 N N . VAL A 1 492 ? 6.716 4.719 -6.522 1.00 34.62 492 VAL A N 1
ATOM 3702 C CA . VAL A 1 492 ? 5.985 3.438 -6.431 1.00 34.62 492 VAL A CA 1
ATOM 3703 C C . VAL A 1 492 ? 6.670 2.328 -7.252 1.00 34.62 492 VAL A C 1
ATOM 3705 O O . VAL A 1 492 ? 6.850 2.447 -8.457 1.00 34.62 492 VAL A O 1
ATOM 3708 N N . CYS A 1 493 ? 6.998 1.196 -6.617 1.00 34.69 493 CYS A N 1
ATOM 3709 C CA . CYS A 1 493 ? 7.535 -0.026 -7.240 1.00 34.69 493 CYS A CA 1
ATOM 3710 C C . CYS A 1 493 ? 6.647 -1.247 -6.898 1.00 34.69 493 CYS A C 1
ATOM 3712 O O . CYS A 1 493 ? 7.072 -2.194 -6.227 1.00 34.69 493 CYS A O 1
ATOM 3714 N N . CYS A 1 494 ? 5.374 -1.231 -7.326 1.00 27.80 494 CYS A N 1
ATOM 3715 C CA . CYS A 1 494 ? 4.381 -2.287 -7.045 1.00 27.80 494 CYS A CA 1
ATOM 3716 C C . CYS A 1 494 ? 3.613 -2.829 -8.273 1.00 27.80 494 CYS A C 1
ATOM 3718 O O . CYS A 1 494 ? 2.647 -2.219 -8.719 1.00 27.80 494 CYS A O 1
ATOM 3720 N N . ARG A 1 495 ? 3.969 -4.046 -8.716 1.00 28.70 495 ARG A N 1
ATOM 3721 C CA . ARG A 1 495 ? 3.516 -4.780 -9.928 1.00 28.70 495 ARG A CA 1
ATOM 3722 C C . ARG A 1 495 ? 4.269 -4.445 -11.222 1.00 28.70 495 ARG A C 1
ATOM 3724 O O . ARG A 1 495 ? 4.069 -3.408 -11.844 1.00 28.70 495 ARG A O 1
ATOM 3731 N N . THR A 1 496 ? 5.018 -5.434 -11.704 1.00 27.44 496 THR A N 1
ATOM 3732 C CA . THR A 1 496 ? 5.190 -5.672 -13.145 1.00 27.44 496 THR A CA 1
ATOM 3733 C C . THR A 1 496 ? 3.823 -5.868 -13.801 1.00 27.44 496 THR A C 1
ATOM 3735 O O . THR A 1 496 ? 2.965 -6.541 -13.233 1.00 27.44 496 THR A O 1
ATOM 3738 N N . GLY A 1 497 ? 3.643 -5.354 -15.016 1.00 23.52 497 GLY A N 1
ATOM 3739 C CA . GLY A 1 497 ? 2.684 -5.945 -15.946 1.00 23.52 497 GLY A CA 1
ATOM 3740 C C . GLY A 1 497 ? 3.396 -7.043 -16.729 1.00 23.52 497 GLY A C 1
ATOM 3741 O O . GLY A 1 497 ? 4.422 -6.758 -17.341 1.00 23.52 497 GLY A O 1
ATOM 3742 N N . CYS A 1 498 ? 2.875 -8.268 -16.706 1.00 21.50 498 CYS A N 1
ATOM 3743 C CA . CYS A 1 498 ? 3.239 -9.276 -17.701 1.00 21.50 498 CYS A CA 1
ATOM 3744 C C . CYS A 1 498 ? 2.528 -8.932 -19.022 1.00 21.50 498 CYS A C 1
ATOM 3746 O O . CYS A 1 498 ? 1.331 -8.636 -18.994 1.00 21.50 498 CYS A O 1
ATOM 3748 N N . TYR A 1 499 ? 3.254 -8.971 -20.143 1.00 23.34 499 TYR A N 1
ATOM 3749 C CA . TYR A 1 499 ? 2.775 -8.688 -21.505 1.00 23.34 499 TYR A CA 1
ATOM 3750 C C . TYR A 1 499 ? 3.484 -9.604 -22.516 1.00 23.34 499 TYR A C 1
ATOM 3752 O O . TYR A 1 499 ? 4.724 -9.709 -22.423 1.00 23.34 499 TYR A O 1
#

InterPro domains:
  IPR000713 Mur ligase, N-terminal catalytic domain [PF01225] (360-413)
  IPR004101 Mur ligase, C-terminal [PF02875] (169-295)
  IPR005761 UDP-N-acetylmuramoylalanyl-D-glutamate-2,6-diaminopimelate ligase [TIGR01085] (2-312)
  IPR013221 Mur ligase, central [PF08245] (2-146)
  IPR013221 Mur ligase, central [PF08245] (440-490)
  IPR035911 MurE/MurF, N-terminal [SSF63418] (335-431)
  IPR036565 Mur-like, catalytic domain superfamily [G3DSA:3.40.1190.10] (1-170)
  IPR036565 Mur-like, catalytic domain superfamily [G3DSA:3.40.1190.10] (415-494)
  IPR036565 Mur-like, catalytic domain superfamily [SSF53623] (2-166)
  IPR036565 Mur-like, catalytic domain superfamily [SSF53623] (404-489)
  IPR036615 Mur ligase, C-terminal domain superfamily [G3DSA:3.90.190.20] (172-313)
  IPR036615 Mur ligase, C-terminal domain superfamily [SSF53244] (167-313)

Mean predicted aligned error: 12.25 Å

Organism: Escherichia coli (NCBI:txid562)

pLDDT: mean 81.29, std 18.16, range [21.5, 98.62]

Sequence (499 aa):
MDQGATFCAMEVSSHGLVQHRVAALKFAASVFTNLSRDHLDYHGDMEHYEAAKWLLYSAHHCGQAIINADDEVGRRWLAKLPDAVAVSMEDHINPNCHGRWLKATDVNYHDSGATICFSSSWGDGEIESRLMGAFNVSNLLLALATLLALGYPLADLLKTAARLQPVCGRMEVFTAPGKPTVVVDYAHTPDALEKALQAARLHCAGKLWCVFGCGGDRDKGKRPLMGAIAEEFADVVVVTDDNPRTEEPRAIINDILAGMLDAGYAKVMEGRAEAVTCAVMQAKENDVVLVAGKGHEDYQIVGNQRLDYSDRLYQSIWPMATASHGGASAGGDCMISVTLSQLTDILNGELQGADITLDAVTTDTRKLTPGCLFVALKGERFDAHDFADQAKAGGAGALLVSRPLDIDLPQLIVKDTRLAFGELAAWVRQQVPARVVALTGSSGKTSVKEMTAAILSQCGNTLYTAGNLNNDIGVPMTLLRLTPEYDYAAEVCCRTGCY

Radius of gyration: 23.85 Å; Cα contacts (8 Å, |Δi|>4): 1126; chains: 1; bounding box: 64×46×67 Å